Protein AF-A0A9Q4B713-F1 (afdb_monomer_lite)

Secondary structure (DSSP, 8-state):
--TT-EEEE-GGG--SPPPTT--HHHHHHHHHHHTTPPPSS-HHHHHHHHHHHHHS-TTTGGGS-HHHHHHHHHHHHHHHHS--SEEEETTHHHHHTTHHHHHHHHHHHHHH--EEEETTTTEEE-TTTSS-HHHHHHHHHHHTSPPPTTS----STTPPPPSSHHHHHHHHHHHHHHSTTGGGSPEEEESS---SS-GGGS-TTTTT-TT-S-EEEEEEEEETTEEEEEEEEE--SSS--EEEEEEE-HHHH--HHHHHHH-S--EEEEEGGGEEEEEEEETTEEEESS--TT--TTSHHHHHHHHHHHHHHHHHHHHHHGGG--HHHHHHHTT--BTTEEE---HHHHHHHHHHTT-HHHHHHHHHHHHHHHHHTT-HHHHHHHHHHHHHHHHHHHHHHHHT-PPPPP----

Radius of gyration: 29.49 Å; chains: 1; bounding box: 69×48×83 Å

Foldseek 3Di:
DQPFKKKWFDLVLDPDDDDLPDAPVVSVVSCVVFFPPAAPDCLQLQLLVLLQCQCPPPVNVLVADPLLNVVSVVSNVVCVVPPGRMDIGHPVVVSCLDCPSVLSNLVSCQVRQIWIAGNVVRDTGGGDPDPPPVNSVVVVVVSVDQDDLPPDDDDLVPDWQRPAQVSVVNNVVNLLCVQPPNVVWDKDKWLFDADPPCRVPDDPCRHPPPVRRKMKIWTWDAAQQKIKIWIWIDNDLQFFIAIKIKIWCCRLQADPVVCVVLVDTLMDIAGQQQKFQQVADDPNDGDGPADRRQLRSPGSVNVSSVSVRVSVVVVVCCVQCPNNRCLNVLCLLVVHADPRIHGRGDLLNSLLLCLLLLPPVVSVVSLVVVLVVCVVVVVVVVNVVSVVSSVSSVVSSVRSVVVVSGDHHRDDDD

pLDDT: mean 82.7, std 15.33, range [33.16, 98.25]

Structure (mmCIF, N/CA/C/O backbone):
data_AF-A0A9Q4B713-F1
#
_entry.id   AF-A0A9Q4B713-F1
#
loop_
_atom_site.group_PDB
_atom_site.id
_atom_site.type_symbol
_atom_site.label_atom_id
_atom_site.label_alt_id
_atom_site.label_comp_id
_atom_site.label_asym_id
_atom_site.label_entity_id
_atom_site.label_seq_id
_atom_site.pdbx_PDB_ins_code
_atom_site.Cartn_x
_atom_site.Cartn_y
_atom_site.Cartn_z
_atom_site.occupancy
_atom_site.B_iso_or_equiv
_atom_site.auth_seq_id
_atom_site.auth_comp_id
_atom_site.auth_asym_id
_atom_site.auth_atom_id
_atom_site.pdbx_PDB_model_num
ATOM 1 N N . MET A 1 1 ? 18.660 -11.208 -40.779 1.00 40.25 1 MET A N 1
ATOM 2 C CA . MET A 1 1 ? 18.360 -9.906 -40.160 1.00 40.25 1 MET A CA 1
ATOM 3 C C . MET A 1 1 ? 18.367 -10.139 -38.672 1.00 40.25 1 MET A C 1
ATOM 5 O O . MET A 1 1 ? 17.651 -11.033 -38.232 1.00 40.25 1 MET A O 1
ATOM 9 N N . SER A 1 2 ? 19.223 -9.426 -37.952 1.00 43.59 2 SER A N 1
ATOM 10 C CA . SER A 1 2 ? 19.013 -9.202 -36.526 1.00 43.59 2 SER A CA 1
ATOM 11 C C . SER A 1 2 ? 17.820 -8.251 -36.440 1.00 43.59 2 SER A C 1
ATOM 13 O O . SER A 1 2 ? 17.863 -7.193 -37.055 1.00 43.59 2 SER A O 1
ATOM 15 N N . LEU A 1 3 ? 16.701 -8.697 -35.870 1.00 50.09 3 LEU A N 1
ATOM 16 C CA . LEU A 1 3 ? 15.552 -7.826 -35.615 1.00 50.09 3 LEU A CA 1
ATOM 17 C C . LEU A 1 3 ? 15.828 -7.118 -34.285 1.00 50.09 3 LEU A C 1
ATOM 19 O O . LEU A 1 3 ? 16.039 -7.801 -33.284 1.00 50.09 3 LEU A O 1
ATOM 23 N N . GLY A 1 4 ? 15.824 -5.789 -34.270 1.00 62.41 4 GLY A N 1
ATOM 24 C CA . GLY A 1 4 ? 16.045 -4.959 -33.086 1.00 62.41 4 GLY A CA 1
ATOM 25 C C . GLY A 1 4 ? 17.462 -4.399 -32.915 1.00 62.41 4 GLY A C 1
ATOM 26 O O . GLY A 1 4 ? 17.767 -3.893 -31.838 1.00 62.41 4 GLY A O 1
ATOM 27 N N . ALA A 1 5 ? 18.329 -4.462 -33.931 1.00 75.88 5 ALA A N 1
ATOM 28 C CA . ALA A 1 5 ? 19.685 -3.913 -33.840 1.00 75.88 5 ALA A CA 1
ATOM 29 C C . ALA A 1 5 ? 19.718 -2.387 -34.020 1.00 75.88 5 ALA A C 1
ATOM 31 O O . ALA A 1 5 ? 19.071 -1.831 -34.910 1.00 75.88 5 ALA A O 1
ATOM 32 N N . VAL A 1 6 ? 20.526 -1.704 -33.207 1.00 85.94 6 VAL A N 1
ATOM 33 C CA . VAL A 1 6 ? 20.765 -0.263 -33.369 1.00 85.94 6 VAL A CA 1
ATOM 34 C C . VAL A 1 6 ? 21.875 -0.059 -34.392 1.00 85.94 6 VAL A C 1
ATOM 36 O O . VAL A 1 6 ? 22.940 -0.667 -34.292 1.00 85.94 6 VAL A O 1
ATOM 39 N N . TYR A 1 7 ? 21.650 0.820 -35.363 1.00 88.19 7 TYR A N 1
ATOM 40 C CA . TYR A 1 7 ? 22.630 1.125 -36.404 1.00 88.19 7 TYR A CA 1
ATOM 41 C C . TYR A 1 7 ? 23.210 2.516 -36.185 1.00 88.19 7 TYR A C 1
ATOM 43 O O . TYR A 1 7 ? 22.459 3.466 -35.994 1.00 88.19 7 TYR A O 1
ATOM 51 N N . LEU A 1 8 ? 24.534 2.643 -36.243 1.00 90.62 8 LEU A N 1
ATOM 52 C CA . LEU A 1 8 ? 25.281 3.897 -36.112 1.00 90.62 8 LEU A CA 1
ATOM 53 C C . LEU A 1 8 ? 26.132 4.125 -37.362 1.00 90.62 8 LEU A C 1
ATOM 55 O O . LEU A 1 8 ? 26.692 3.173 -37.903 1.00 90.62 8 LEU A O 1
ATOM 59 N N . TRP A 1 9 ? 26.281 5.368 -37.813 1.00 88.50 9 TRP A N 1
ATOM 60 C CA . TRP A 1 9 ? 27.148 5.715 -38.944 1.00 88.50 9 TRP A CA 1
ATOM 61 C C . TRP A 1 9 ? 27.843 7.062 -38.766 1.00 88.50 9 TRP A C 1
ATOM 63 O O . TRP A 1 9 ? 27.313 8.002 -38.170 1.00 88.50 9 TRP A O 1
ATOM 73 N N . GLU A 1 10 ? 29.037 7.173 -39.345 1.00 86.81 10 GLU A N 1
ATOM 74 C CA . GLU A 1 10 ? 29.715 8.458 -39.493 1.00 86.81 10 GLU A CA 1
ATOM 75 C C . GLU A 1 10 ? 28.887 9.379 -40.420 1.00 86.81 10 GLU A C 1
ATOM 77 O O . GLU A 1 10 ? 28.346 8.909 -41.430 1.00 86.81 10 GLU A O 1
ATOM 82 N N . PRO A 1 11 ? 28.794 10.692 -40.137 1.00 76.94 11 PRO A N 1
ATOM 83 C CA . PRO A 1 11 ? 27.981 11.630 -40.922 1.00 76.94 11 PRO A CA 1
ATOM 84 C C . PRO A 1 11 ? 28.293 11.627 -42.425 1.00 76.94 11 PRO A C 1
ATOM 86 O O . PRO A 1 11 ? 27.415 11.843 -43.262 1.00 76.94 11 PRO A O 1
ATOM 89 N N . GLU A 1 12 ? 29.541 11.343 -42.793 1.00 74.38 12 GLU A N 1
ATOM 90 C CA . GLU A 1 12 ? 30.014 11.327 -44.177 1.00 74.38 12 GLU A CA 1
ATOM 91 C C . GLU A 1 12 ? 29.550 10.096 -44.976 1.00 74.38 12 GLU A C 1
ATOM 93 O O . GLU A 1 12 ? 29.734 10.062 -46.198 1.00 74.38 12 GLU A O 1
ATOM 98 N N . VAL A 1 13 ? 28.967 9.084 -44.323 1.00 70.56 13 VAL A N 1
ATOM 99 C CA . VAL A 1 13 ? 28.434 7.875 -44.977 1.00 70.56 13 VAL A CA 1
ATOM 100 C C . VAL A 1 13 ? 27.113 8.171 -45.686 1.00 70.56 13 VAL A C 1
ATOM 102 O O . VAL A 1 13 ? 26.849 7.629 -46.762 1.00 70.56 13 VAL A O 1
ATOM 105 N N . THR A 1 14 ? 26.294 9.068 -45.133 1.00 63.06 14 THR A N 1
ATOM 106 C CA . THR A 1 14 ? 24.918 9.298 -45.589 1.00 63.06 14 THR A CA 1
ATOM 107 C C . THR A 1 14 ? 24.712 10.764 -45.967 1.00 63.06 14 THR A C 1
ATOM 109 O O . THR A 1 14 ? 24.368 11.598 -45.139 1.00 63.06 14 THR A O 1
ATOM 112 N N . GLY A 1 15 ? 24.906 11.099 -47.245 1.00 50.47 15 GLY A N 1
ATOM 113 C CA . GLY A 1 15 ? 24.722 12.469 -47.753 1.00 50.47 15 GLY A CA 1
ATOM 114 C C . GLY A 1 15 ? 23.270 12.881 -48.052 1.00 50.47 15 GLY A C 1
ATOM 115 O O . GLY A 1 15 ? 23.055 13.984 -48.553 1.00 50.47 15 GLY A O 1
ATOM 116 N N . LYS A 1 16 ? 22.276 12.006 -47.831 1.00 52.84 16 LYS A N 1
ATOM 117 C CA . LYS A 1 16 ? 20.842 12.268 -48.066 1.00 52.84 16 LYS A CA 1
ATOM 118 C C . LYS A 1 16 ? 19.971 11.538 -47.042 1.00 52.84 16 LYS A C 1
ATOM 120 O O . LYS A 1 16 ? 20.291 10.410 -46.679 1.00 52.84 16 LYS A O 1
ATOM 125 N N . PHE A 1 17 ? 18.865 12.177 -46.652 1.00 53.56 17 PHE A N 1
ATOM 126 C CA . PHE A 1 17 ? 17.805 11.588 -45.829 1.00 53.56 17 PHE A CA 1
ATOM 127 C C . PHE A 1 17 ? 17.173 10.379 -46.546 1.00 53.56 17 PHE A C 1
ATOM 129 O O . PHE A 1 17 ? 16.730 10.542 -47.689 1.00 53.56 17 PHE A O 1
ATOM 136 N N . PRO A 1 18 ? 17.105 9.195 -45.914 1.00 53.31 18 PRO A N 1
ATOM 137 C CA . PRO A 1 18 ? 16.102 8.200 -46.267 1.00 53.31 18 PRO A CA 1
ATOM 138 C C . PRO A 1 18 ? 14.698 8.756 -45.970 1.00 53.31 18 PRO A C 1
ATOM 140 O O . PRO A 1 18 ? 14.543 9.658 -45.143 1.00 53.31 18 PRO A O 1
ATOM 143 N N . ASP A 1 19 ? 13.678 8.269 -46.676 1.00 51.88 19 ASP A N 1
ATOM 144 C CA . ASP A 1 19 ? 12.290 8.669 -46.422 1.00 51.88 19 ASP A CA 1
ATOM 145 C C . ASP A 1 19 ? 11.918 8.287 -44.976 1.00 51.88 19 ASP A C 1
ATOM 147 O O . ASP A 1 19 ? 12.116 7.149 -44.557 1.00 51.88 19 ASP A O 1
ATOM 151 N N . LEU A 1 20 ? 11.407 9.244 -44.192 1.00 49.06 20 LEU A N 1
ATOM 152 C CA . LEU A 1 20 ? 11.056 9.064 -42.773 1.00 49.06 20 LEU A CA 1
ATOM 153 C C . LEU A 1 20 ? 9.934 8.031 -42.555 1.00 49.06 20 LEU A C 1
ATOM 155 O O . LEU A 1 20 ? 9.664 7.655 -41.417 1.00 49.06 20 LEU A O 1
ATOM 159 N N . ASN A 1 21 ? 9.289 7.566 -43.629 1.00 48.66 21 ASN A N 1
ATOM 160 C CA . ASN A 1 21 ? 8.356 6.440 -43.607 1.00 48.66 21 ASN A CA 1
ATOM 161 C C . ASN A 1 21 ? 9.041 5.062 -43.617 1.00 48.66 21 ASN A C 1
ATOM 163 O O . ASN A 1 21 ? 8.345 4.043 -43.607 1.00 48.66 21 ASN A O 1
ATOM 167 N N . GLU A 1 22 ? 10.373 4.993 -43.675 1.00 52.03 22 GLU A N 1
ATOM 168 C CA . GLU A 1 22 ? 11.070 3.731 -43.888 1.00 52.03 22 GLU A CA 1
ATOM 169 C C . GLU A 1 22 ? 11.645 3.082 -42.618 1.00 52.03 22 GLU A C 1
ATOM 171 O O . GLU A 1 22 ? 12.343 3.673 -41.793 1.00 52.03 22 GLU A O 1
ATOM 176 N N . SER A 1 23 ? 11.302 1.797 -42.523 1.00 65.38 23 SER A N 1
ATOM 177 C CA . SER A 1 23 ? 11.572 0.802 -41.485 1.00 65.38 23 SER A CA 1
ATOM 178 C C . SER A 1 23 ? 13.053 0.495 -41.222 1.00 65.38 23 SER A C 1
ATOM 180 O O . SER A 1 23 ? 13.922 0.802 -42.031 1.00 65.38 23 SER A O 1
ATOM 182 N N . GLU A 1 24 ? 13.304 -0.281 -40.166 1.00 69.19 24 GLU A N 1
ATOM 183 C CA . GLU A 1 24 ? 14.556 -0.984 -39.837 1.00 69.19 24 GLU A CA 1
ATOM 184 C C . GLU A 1 24 ? 15.290 -1.603 -41.033 1.00 69.19 24 GLU A C 1
ATOM 186 O O . GLU A 1 24 ? 16.520 -1.592 -41.100 1.00 69.19 24 GLU A O 1
ATOM 191 N N . ARG A 1 25 ? 14.541 -2.059 -42.038 1.00 72.69 25 ARG A N 1
ATOM 192 C CA . ARG A 1 25 ? 15.088 -2.557 -43.298 1.00 72.69 25 ARG A CA 1
ATOM 193 C C . ARG A 1 25 ? 16.007 -1.549 -43.999 1.00 72.69 25 ARG A C 1
ATOM 195 O O . ARG A 1 25 ? 17.038 -1.957 -44.524 1.00 72.69 25 ARG A O 1
ATOM 202 N N . THR A 1 26 ? 15.674 -0.262 -44.002 1.00 75.44 26 THR A N 1
ATOM 203 C CA . THR A 1 26 ? 16.470 0.777 -44.674 1.00 75.44 26 THR A CA 1
ATOM 204 C C . THR A 1 26 ? 17.773 1.052 -43.925 1.00 75.44 26 THR A C 1
ATOM 206 O O . THR A 1 26 ? 18.820 1.203 -44.554 1.00 75.44 26 THR A O 1
ATOM 209 N N . ALA A 1 27 ? 17.751 1.029 -42.588 1.00 77.75 27 ALA A N 1
ATOM 210 C CA . ALA A 1 27 ? 18.965 1.111 -41.774 1.00 77.75 27 ALA A CA 1
ATOM 211 C C . ALA A 1 27 ? 19.875 -0.111 -41.989 1.00 77.75 27 ALA A C 1
ATOM 213 O O . ALA A 1 27 ? 21.081 0.038 -42.199 1.00 77.75 27 ALA A O 1
ATOM 214 N N . TYR A 1 28 ? 19.292 -1.311 -42.055 1.00 78.81 28 TYR A N 1
ATOM 215 C CA . TYR A 1 28 ? 20.025 -2.535 -42.373 1.00 78.81 28 TYR A CA 1
ATOM 216 C C . TYR A 1 28 ? 20.638 -2.507 -43.783 1.00 78.81 28 TYR A C 1
ATOM 218 O O . TYR A 1 28 ? 21.802 -2.864 -43.963 1.00 78.81 28 TYR A O 1
ATOM 226 N N . GLU A 1 29 ? 19.894 -2.060 -44.798 1.00 80.62 29 GLU A N 1
ATOM 227 C CA . GLU A 1 29 ? 20.399 -1.927 -46.172 1.00 80.62 29 GLU A CA 1
ATOM 228 C C . GLU A 1 29 ? 21.554 -0.912 -46.255 1.00 80.62 29 GLU A C 1
ATOM 230 O O . GLU A 1 29 ? 22.545 -1.148 -46.956 1.00 80.62 29 GLU A O 1
ATOM 235 N N . LEU A 1 30 ? 21.475 0.178 -45.488 1.00 79.06 30 LEU A N 1
ATOM 236 C CA . LEU A 1 30 ? 22.542 1.167 -45.351 1.00 79.06 30 LEU A CA 1
ATOM 237 C C . LEU A 1 30 ? 23.794 0.556 -44.718 1.00 79.06 30 LEU A C 1
ATOM 239 O O . LEU A 1 30 ? 24.889 0.690 -45.275 1.00 79.06 30 LEU A O 1
ATOM 243 N N . TYR A 1 31 ? 23.626 -0.179 -43.618 1.00 84.69 31 TYR A N 1
ATOM 244 C CA . TYR A 1 31 ? 24.703 -0.935 -42.991 1.00 84.69 31 TYR A CA 1
ATOM 245 C C . TYR A 1 31 ? 25.348 -1.921 -43.972 1.00 84.69 31 TYR A C 1
ATOM 247 O O . TYR A 1 31 ? 26.559 -1.864 -44.188 1.00 84.69 31 TYR A O 1
ATOM 255 N N . GLN A 1 32 ? 24.568 -2.753 -44.668 1.00 82.19 32 GLN A N 1
ATOM 256 C CA . GLN A 1 32 ? 25.104 -3.726 -45.629 1.00 82.19 32 GLN A CA 1
ATOM 257 C C . GLN A 1 32 ? 25.885 -3.069 -46.770 1.00 82.19 32 GLN A C 1
ATOM 259 O O . GLN A 1 32 ? 26.927 -3.581 -47.190 1.00 82.19 32 GLN A O 1
ATOM 264 N N . LYS A 1 33 ? 25.408 -1.923 -47.261 1.00 83.50 33 LYS A N 1
ATOM 265 C CA . LYS A 1 33 ? 26.062 -1.173 -48.336 1.00 83.50 33 LYS A CA 1
ATOM 266 C C . LYS A 1 33 ? 27.396 -0.568 -47.899 1.00 83.50 33 LYS A C 1
ATOM 268 O O . LYS A 1 33 ? 28.309 -0.470 -48.719 1.00 83.50 33 LYS A O 1
ATOM 273 N N . HIS A 1 34 ? 27.509 -0.161 -46.636 1.00 83.06 34 HIS A N 1
ATOM 274 C CA . HIS A 1 34 ? 28.620 0.657 -46.155 1.00 83.06 34 HIS A CA 1
ATOM 275 C C . HIS A 1 34 ? 29.534 -0.020 -45.124 1.00 83.06 34 HIS A C 1
ATOM 277 O O . HIS A 1 34 ? 30.577 0.555 -44.824 1.00 83.06 34 HIS A O 1
ATOM 283 N N . ARG A 1 35 ? 29.245 -1.246 -44.666 1.00 81.38 35 ARG A N 1
ATOM 284 C CA . ARG A 1 35 ? 30.036 -1.993 -43.661 1.00 81.38 35 ARG A CA 1
ATOM 285 C C . ARG A 1 35 ? 31.530 -2.155 -43.970 1.00 81.38 35 ARG A C 1
ATOM 287 O O . ARG A 1 35 ? 32.324 -2.281 -43.055 1.00 81.38 35 ARG A O 1
ATOM 294 N N . ASN A 1 36 ? 31.915 -2.123 -45.249 1.00 82.06 36 ASN A N 1
ATOM 295 C CA . ASN A 1 36 ? 33.316 -2.226 -45.686 1.00 82.06 36 ASN A CA 1
ATOM 296 C C . ASN A 1 36 ? 33.949 -0.855 -46.001 1.00 82.06 36 ASN A C 1
ATOM 298 O O . ASN A 1 36 ? 35.027 -0.785 -46.591 1.00 82.06 36 ASN A O 1
ATOM 302 N N . THR A 1 37 ? 33.258 0.244 -45.694 1.00 82.25 37 THR A N 1
ATOM 303 C CA . THR A 1 37 ? 33.760 1.600 -45.934 1.00 82.25 37 THR A CA 1
ATOM 304 C C . THR A 1 37 ? 34.703 1.981 -44.804 1.00 82.25 37 THR A C 1
ATOM 306 O O . THR A 1 37 ? 34.324 1.923 -43.636 1.00 82.25 37 THR A O 1
ATOM 309 N N . SER A 1 38 ? 35.913 2.421 -45.143 1.00 82.69 38 SER A N 1
ATOM 310 C CA . SER A 1 38 ? 36.836 2.960 -44.145 1.00 82.69 38 SER A CA 1
ATOM 311 C C . SER A 1 38 ? 36.276 4.249 -43.525 1.00 82.69 38 SER A C 1
ATOM 313 O O . SER A 1 38 ? 35.761 5.098 -44.268 1.00 82.69 38 SER A O 1
ATOM 315 N N . PRO A 1 39 ? 36.384 4.435 -42.197 1.00 83.75 39 PRO A N 1
ATOM 316 C CA . PRO A 1 39 ? 35.947 5.663 -41.548 1.00 83.75 39 PRO A CA 1
ATOM 317 C C . PRO A 1 39 ? 36.770 6.848 -42.047 1.00 83.75 39 PRO A C 1
ATOM 319 O O . PRO A 1 39 ? 37.994 6.783 -42.161 1.00 83.75 39 PRO A O 1
ATOM 322 N N . LYS A 1 40 ? 36.077 7.942 -42.368 1.00 80.94 40 LYS A N 1
ATOM 323 C CA . LYS A 1 40 ? 36.703 9.231 -42.701 1.00 80.94 40 LYS A CA 1
ATOM 324 C C . LYS A 1 40 ? 36.822 10.137 -41.477 1.00 80.94 40 LYS A C 1
ATOM 326 O O . LYS A 1 40 ? 37.710 10.985 -41.439 1.00 80.94 40 LYS A O 1
ATOM 331 N N . GLY A 1 41 ? 35.924 9.951 -40.512 1.00 79.50 41 GLY A N 1
ATOM 332 C CA . GLY A 1 41 ? 35.891 10.629 -39.226 1.00 79.50 41 GLY A CA 1
ATOM 333 C C . GLY A 1 41 ? 36.307 9.717 -38.074 1.00 79.50 41 GLY A C 1
ATOM 334 O O . GLY A 1 41 ? 36.909 8.660 -38.264 1.00 79.50 41 GLY A O 1
ATOM 335 N N . LYS A 1 42 ? 35.991 10.173 -36.863 1.00 87.81 42 LYS A N 1
ATOM 336 C CA . LYS A 1 42 ? 36.186 9.436 -35.609 1.00 87.81 42 LYS A CA 1
ATOM 337 C C . LYS A 1 42 ? 34.939 9.480 -34.722 1.00 87.81 42 LYS A C 1
ATOM 339 O O . LYS A 1 42 ? 35.061 9.279 -33.521 1.00 87.81 42 LYS A O 1
ATOM 344 N N . LYS A 1 43 ? 33.759 9.796 -35.266 1.00 88.75 43 LYS A N 1
ATOM 345 C CA . LYS A 1 43 ? 32.547 10.055 -34.474 1.00 88.75 43 LYS A CA 1
ATOM 346 C C . LYS A 1 43 ? 31.988 8.804 -33.810 1.00 88.75 43 LYS A C 1
ATOM 348 O O . LYS A 1 43 ? 31.601 8.894 -32.654 1.00 88.75 43 LYS A O 1
ATOM 353 N N . ILE A 1 44 ? 32.006 7.647 -34.470 1.00 91.12 44 ILE A N 1
ATOM 354 C CA . ILE A 1 44 ? 31.617 6.364 -33.857 1.00 91.12 44 ILE A CA 1
ATOM 355 C C . ILE A 1 44 ? 32.574 6.020 -32.711 1.00 91.12 44 ILE A C 1
ATOM 357 O O . ILE A 1 44 ? 32.150 5.565 -31.650 1.00 91.12 44 ILE A O 1
ATOM 361 N N . ARG A 1 45 ? 33.870 6.287 -32.898 1.00 91.31 45 ARG A N 1
ATOM 362 C CA . ARG A 1 45 ? 34.875 6.098 -31.848 1.00 91.31 45 ARG A CA 1
ATOM 363 C C . ARG A 1 45 ? 34.674 7.068 -30.681 1.00 91.31 45 ARG A C 1
ATOM 365 O O . ARG A 1 45 ? 34.657 6.621 -29.541 1.00 91.31 45 ARG A O 1
ATOM 372 N N . ASP A 1 46 ? 34.502 8.358 -30.960 1.00 91.94 46 ASP A N 1
ATOM 373 C CA . ASP A 1 46 ? 34.224 9.383 -29.948 1.00 91.94 46 ASP A CA 1
ATOM 374 C C . ASP A 1 46 ? 32.924 9.045 -29.187 1.00 91.94 46 ASP A C 1
ATOM 376 O O . ASP A 1 46 ? 32.843 9.248 -27.979 1.00 91.94 46 ASP A O 1
ATOM 380 N N . TRP A 1 47 ? 31.922 8.475 -29.870 1.00 93.69 47 TRP A N 1
ATOM 381 C CA . TRP A 1 47 ? 30.665 8.021 -29.267 1.00 93.69 47 TRP A CA 1
ATOM 382 C C . TRP A 1 47 ? 30.899 6.860 -28.297 1.00 93.69 47 TRP A C 1
ATOM 384 O O . TRP A 1 47 ? 30.458 6.925 -27.151 1.00 93.69 47 TRP A O 1
ATOM 394 N N . ALA A 1 48 ? 31.653 5.838 -28.706 1.00 94.31 48 ALA A N 1
ATOM 395 C CA . ALA A 1 48 ? 31.987 4.713 -27.833 1.00 94.31 48 ALA A CA 1
ATOM 396 C C . ALA A 1 48 ? 32.846 5.145 -26.631 1.00 94.31 48 ALA A C 1
ATOM 398 O O . ALA A 1 48 ? 32.682 4.625 -25.528 1.00 94.31 48 ALA A O 1
ATOM 399 N N . GLU A 1 49 ? 33.735 6.122 -26.820 1.00 94.31 49 GLU A N 1
ATOM 400 C CA . GLU A 1 49 ? 34.545 6.699 -25.745 1.00 94.31 49 GLU A CA 1
ATOM 401 C C . GLU A 1 49 ? 33.691 7.501 -24.756 1.00 94.31 49 GLU A C 1
ATOM 403 O O . GLU A 1 49 ? 33.856 7.348 -23.548 1.00 94.31 49 GLU A O 1
ATOM 408 N N . PHE A 1 50 ? 32.724 8.287 -25.239 1.00 92.75 50 PHE A N 1
ATOM 409 C CA . PHE A 1 50 ? 31.764 8.979 -24.376 1.00 92.75 50 PHE A CA 1
ATOM 410 C C . PHE A 1 50 ? 30.929 7.989 -23.560 1.00 92.75 50 PHE A C 1
ATOM 412 O O . PHE A 1 50 ? 30.804 8.152 -22.345 1.00 92.75 50 PHE A O 1
ATOM 419 N N . MET A 1 51 ? 30.396 6.951 -24.217 1.00 92.06 51 MET A N 1
ATOM 420 C CA . MET A 1 51 ? 29.654 5.873 -23.561 1.00 92.06 51 MET A CA 1
ATOM 421 C C . MET A 1 51 ? 30.482 5.262 -22.433 1.00 92.06 51 MET A C 1
ATOM 423 O O . MET A 1 51 ? 30.013 5.212 -21.299 1.00 92.06 51 MET A O 1
ATOM 427 N N . LEU A 1 52 ? 31.723 4.854 -22.725 1.00 93.56 52 LEU A N 1
ATOM 428 C CA . LEU A 1 52 ? 32.622 4.261 -21.738 1.00 93.56 52 LEU A CA 1
ATOM 429 C C . LEU A 1 52 ? 32.885 5.217 -20.571 1.00 93.56 52 LEU A C 1
ATOM 431 O O . LEU A 1 52 ? 32.637 4.847 -19.428 1.00 93.56 52 LEU A O 1
ATOM 435 N N . ASN A 1 53 ? 33.305 6.450 -20.864 1.00 90.25 53 ASN A N 1
ATOM 436 C CA . ASN A 1 53 ? 33.626 7.451 -19.848 1.00 90.25 53 ASN A CA 1
ATOM 437 C C . ASN A 1 53 ? 32.454 7.689 -18.894 1.00 90.25 53 ASN A C 1
ATOM 439 O O . ASN A 1 53 ? 32.669 7.789 -17.693 1.00 90.25 53 ASN A O 1
ATOM 443 N N . LYS A 1 54 ? 31.221 7.739 -19.409 1.00 86.19 54 LYS A N 1
ATOM 444 C CA . LYS A 1 54 ? 30.015 7.921 -18.594 1.00 86.19 54 LYS A CA 1
ATOM 445 C C . LYS A 1 54 ? 29.659 6.703 -17.753 1.00 86.19 54 LYS A C 1
ATOM 447 O O . LYS A 1 54 ? 29.255 6.881 -16.609 1.00 86.19 54 LYS A O 1
ATOM 452 N N . VAL A 1 55 ? 29.792 5.487 -18.285 1.00 82.62 55 VAL A N 1
ATOM 453 C CA . VAL A 1 55 ? 29.442 4.277 -17.517 1.00 82.62 55 VAL A CA 1
ATOM 454 C C . VAL A 1 55 ? 30.501 3.892 -16.482 1.00 82.62 55 VAL A C 1
ATOM 456 O O . VAL A 1 55 ? 30.192 3.169 -15.535 1.00 82.62 55 VAL A O 1
ATOM 459 N N . THR A 1 56 ? 31.742 4.359 -16.653 1.00 82.44 56 THR A N 1
ATOM 460 C CA . THR A 1 56 ? 32.847 4.149 -15.703 1.00 82.44 56 THR A CA 1
ATOM 461 C C . THR A 1 56 ? 33.117 5.343 -14.795 1.00 82.44 56 THR A C 1
ATOM 463 O O . THR A 1 56 ? 34.009 5.257 -13.961 1.00 82.44 56 THR A O 1
ATOM 466 N N . ASP A 1 57 ? 32.406 6.456 -14.966 1.00 79.25 57 ASP A N 1
ATOM 467 C CA . ASP A 1 57 ? 32.504 7.601 -14.062 1.00 79.25 57 ASP A CA 1
ATOM 468 C C . ASP A 1 57 ? 32.024 7.173 -12.670 1.00 79.25 57 ASP A C 1
ATOM 470 O O . ASP A 1 57 ? 30.914 6.654 -12.524 1.00 79.25 57 ASP A O 1
ATOM 474 N N . ASP A 1 58 ? 32.860 7.387 -11.652 1.00 70.56 58 ASP A N 1
ATOM 475 C CA . ASP A 1 58 ? 32.572 7.020 -10.264 1.00 70.56 58 ASP A CA 1
ATOM 476 C C . ASP A 1 58 ? 31.220 7.583 -9.801 1.00 70.56 58 ASP A C 1
ATOM 478 O O . ASP A 1 58 ? 30.490 6.898 -9.083 1.00 70.56 58 ASP A O 1
ATOM 482 N N . ALA A 1 59 ? 30.837 8.774 -10.281 1.00 62.19 59 ALA A N 1
ATOM 483 C CA . ALA A 1 59 ? 29.569 9.425 -9.952 1.00 62.19 59 ALA A CA 1
ATOM 484 C C . ALA A 1 59 ? 28.330 8.712 -10.524 1.00 62.19 59 ALA A C 1
ATOM 486 O O . ALA A 1 59 ? 27.220 8.958 -10.053 1.00 62.19 59 ALA A O 1
ATOM 487 N N . TYR A 1 60 ? 28.498 7.849 -11.530 1.00 59.03 60 TYR A N 1
ATOM 488 C CA . TYR A 1 60 ? 27.410 7.118 -12.188 1.00 59.03 60 TYR A CA 1
ATOM 489 C C . TYR A 1 60 ? 27.617 5.595 -12.185 1.00 59.03 60 TYR A C 1
ATOM 491 O O . TYR A 1 60 ? 26.818 4.851 -12.757 1.00 59.03 60 TYR A O 1
ATOM 499 N N . SER A 1 61 ? 28.680 5.119 -11.535 1.00 55.97 61 SER A N 1
ATOM 500 C CA . SER A 1 61 ? 29.122 3.727 -11.587 1.00 55.97 61 SER A CA 1
ATOM 501 C C . SER A 1 61 ? 28.105 2.733 -11.008 1.00 55.97 61 SER A C 1
ATOM 503 O O . SER A 1 61 ? 28.086 1.580 -11.442 1.00 55.97 61 SER A O 1
ATOM 505 N N . ASP A 1 62 ? 27.224 3.176 -10.108 1.00 60.28 62 ASP A N 1
ATOM 506 C CA . ASP A 1 62 ? 26.177 2.355 -9.483 1.00 60.28 62 ASP A CA 1
ATOM 507 C C . ASP A 1 62 ? 24.949 2.126 -10.386 1.00 60.28 62 ASP A C 1
ATOM 509 O O . ASP A 1 62 ? 24.178 1.191 -10.162 1.00 60.28 62 ASP A O 1
ATOM 513 N N . TYR A 1 63 ? 24.769 2.927 -11.445 1.00 60.78 63 TYR A N 1
ATOM 514 C CA . TYR A 1 63 ? 23.652 2.773 -12.393 1.00 60.78 63 TYR A CA 1
ATOM 515 C C . TYR A 1 63 ? 23.893 1.707 -13.462 1.00 60.78 63 TYR A C 1
ATOM 517 O O . TYR A 1 63 ? 22.958 1.318 -14.167 1.00 60.78 63 TYR A O 1
ATOM 525 N N . PHE A 1 64 ? 25.139 1.259 -13.618 1.00 70.94 64 PHE A N 1
ATOM 526 C CA . PHE A 1 64 ? 25.546 0.361 -14.691 1.00 70.94 64 PHE A CA 1
ATOM 527 C C . PHE A 1 64 ? 26.082 -0.941 -14.118 1.00 70.94 64 PHE A C 1
ATOM 529 O O . PHE A 1 64 ? 26.988 -0.958 -13.284 1.00 70.94 64 PHE A O 1
ATOM 536 N N . THR A 1 65 ? 25.530 -2.050 -14.604 1.00 77.38 65 THR A N 1
ATOM 537 C CA . THR A 1 65 ? 26.006 -3.380 -14.229 1.00 77.38 65 THR A CA 1
ATOM 538 C C . THR A 1 65 ? 27.439 -3.593 -14.711 1.00 77.38 65 THR A C 1
ATOM 540 O O . THR A 1 65 ? 27.890 -2.966 -15.674 1.00 77.38 65 THR A O 1
ATOM 543 N N . GLU A 1 66 ? 28.153 -4.522 -14.078 1.00 81.62 66 GLU A N 1
ATOM 544 C CA . GLU A 1 66 ? 29.486 -4.906 -14.547 1.00 81.62 66 GLU A CA 1
ATOM 545 C C . GLU A 1 66 ? 29.438 -5.458 -15.982 1.00 81.62 66 GLU A C 1
ATOM 547 O O . GLU A 1 66 ? 30.329 -5.184 -16.776 1.00 81.62 66 GLU A O 1
ATOM 552 N N . GLU A 1 67 ? 28.352 -6.140 -16.363 1.00 83.88 67 GLU A N 1
ATOM 553 C CA . GLU A 1 67 ? 28.112 -6.591 -17.740 1.00 83.88 67 GLU A CA 1
ATOM 554 C C . GLU A 1 67 ? 28.060 -5.410 -18.723 1.00 83.88 67 GLU A C 1
ATOM 556 O O . GLU A 1 67 ? 28.750 -5.420 -19.743 1.00 83.88 67 GLU A O 1
ATOM 561 N N . THR A 1 68 ? 27.315 -4.351 -18.388 1.00 83.69 68 THR A N 1
ATOM 562 C CA . THR A 1 68 ? 27.230 -3.126 -19.198 1.00 83.69 68 THR A CA 1
ATOM 563 C C . THR A 1 68 ? 28.587 -2.424 -19.312 1.00 83.69 68 THR A C 1
ATOM 565 O O . THR A 1 68 ? 28.970 -1.989 -20.400 1.00 83.69 68 THR A O 1
ATOM 568 N N . LYS A 1 69 ? 29.347 -2.339 -18.213 1.00 86.75 69 LYS A N 1
ATOM 569 C CA . LYS A 1 69 ? 30.690 -1.735 -18.206 1.00 86.75 69 LYS A CA 1
ATOM 570 C C . LYS A 1 69 ? 31.656 -2.524 -19.087 1.00 86.75 69 LYS A C 1
ATOM 572 O O . LYS A 1 69 ? 32.313 -1.940 -19.948 1.00 86.75 69 LYS A O 1
ATOM 577 N N . GLN A 1 70 ? 31.697 -3.848 -18.932 1.00 89.25 70 GLN A N 1
ATOM 578 C CA . GLN A 1 70 ? 32.543 -4.726 -19.745 1.00 89.25 70 GLN A CA 1
ATOM 579 C C . GLN A 1 70 ? 32.155 -4.698 -21.224 1.00 89.25 70 GLN A C 1
ATOM 581 O O . GLN A 1 70 ? 33.031 -4.751 -22.091 1.00 89.25 70 GLN A O 1
ATOM 586 N N . TRP A 1 71 ? 30.865 -4.555 -21.530 1.00 91.12 71 TRP A N 1
ATOM 587 C CA . TRP A 1 71 ? 30.403 -4.359 -22.898 1.00 91.12 71 TRP A CA 1
ATOM 588 C C . TRP A 1 71 ? 30.935 -3.050 -23.496 1.00 91.12 71 TRP A C 1
ATOM 590 O O . TRP A 1 71 ? 31.523 -3.087 -24.575 1.00 91.12 71 TRP A O 1
ATOM 600 N N . CYS A 1 72 ? 30.832 -1.918 -22.786 1.00 91.00 72 CYS A N 1
ATOM 601 C CA . CYS A 1 72 ? 31.388 -0.638 -23.252 1.00 91.00 72 CYS A CA 1
ATOM 602 C C . CYS A 1 72 ? 32.913 -0.704 -23.445 1.00 91.00 72 CYS A C 1
ATOM 604 O O . CYS A 1 72 ? 33.430 -0.186 -24.437 1.00 91.00 72 CYS A O 1
ATOM 606 N N . VAL A 1 73 ? 33.635 -1.374 -22.538 1.00 92.19 73 VAL A N 1
ATOM 607 C CA . VAL A 1 73 ? 35.086 -1.602 -22.665 1.00 92.19 73 VAL A CA 1
ATOM 608 C C . VAL A 1 73 ? 35.394 -2.422 -23.918 1.00 92.19 73 VAL A C 1
ATOM 610 O O . VAL A 1 73 ? 36.245 -2.033 -24.718 1.00 92.19 73 VAL A O 1
ATOM 613 N N . SER A 1 74 ? 34.682 -3.531 -24.120 1.00 92.50 74 SER A N 1
ATOM 614 C CA . SER A 1 74 ? 34.878 -4.424 -25.268 1.00 92.50 74 SER A CA 1
ATOM 615 C C . SER A 1 74 ? 34.560 -3.726 -26.589 1.00 92.50 74 SER A C 1
ATOM 617 O O . SER A 1 74 ? 35.299 -3.873 -27.563 1.00 92.50 74 SER A O 1
ATOM 619 N N . LEU A 1 75 ? 33.495 -2.924 -26.616 1.00 92.12 75 LEU A N 1
ATOM 620 C CA . LEU A 1 75 ? 33.089 -2.146 -27.780 1.00 92.12 75 LEU A CA 1
ATOM 621 C C . LEU A 1 75 ? 34.149 -1.110 -28.161 1.00 92.12 75 LEU A C 1
ATOM 623 O O . LEU A 1 75 ? 34.535 -1.016 -29.326 1.00 92.12 75 LEU A O 1
ATOM 627 N N . GLN A 1 76 ? 34.661 -0.364 -27.180 1.00 93.44 76 GLN A N 1
ATOM 628 C CA . GLN A 1 76 ? 35.717 0.621 -27.400 1.00 93.44 76 GLN A CA 1
ATOM 629 C C . GLN A 1 76 ? 37.002 -0.042 -27.913 1.00 93.44 76 GLN A C 1
ATOM 631 O O . GLN A 1 76 ? 37.589 0.433 -28.886 1.00 93.44 76 GLN A O 1
ATOM 636 N N . GLN A 1 77 ? 37.400 -1.178 -27.335 1.00 92.38 77 GLN A N 1
ATOM 637 C CA . GLN A 1 77 ? 38.573 -1.930 -27.786 1.00 92.38 77 GLN A CA 1
ATOM 638 C C . GLN A 1 77 ? 38.410 -2.475 -29.210 1.00 92.38 77 GLN A C 1
ATOM 640 O O . GLN A 1 77 ? 39.346 -2.382 -30.005 1.00 92.38 77 GLN A O 1
ATOM 645 N N . ALA A 1 78 ? 37.230 -2.996 -29.557 1.00 89.50 78 ALA A N 1
ATOM 646 C CA . ALA A 1 78 ? 36.938 -3.476 -30.905 1.00 89.50 78 ALA A CA 1
ATOM 647 C C . ALA A 1 78 ? 37.057 -2.347 -31.941 1.00 89.50 78 ALA A C 1
ATOM 649 O O . ALA A 1 78 ? 37.727 -2.516 -32.958 1.00 89.50 78 ALA A O 1
ATOM 650 N N . LEU A 1 79 ? 36.501 -1.170 -31.643 1.00 90.50 79 LEU A N 1
ATOM 651 C CA . LEU A 1 79 ? 36.561 0.004 -32.523 1.00 90.50 79 LEU A CA 1
ATOM 652 C C . LEU A 1 79 ? 37.962 0.631 -32.618 1.00 90.50 79 LEU A C 1
ATOM 654 O O . LEU A 1 79 ? 38.272 1.305 -33.601 1.00 90.50 79 LEU A O 1
ATOM 658 N N . LEU A 1 80 ? 38.819 0.426 -31.613 1.00 87.44 80 LEU A N 1
ATOM 659 C CA . LEU A 1 80 ? 40.237 0.791 -31.682 1.00 87.44 80 LEU A CA 1
ATOM 660 C C . LEU A 1 80 ? 41.035 -0.159 -32.579 1.00 87.44 80 LEU A C 1
ATOM 662 O O . LEU A 1 80 ? 41.939 0.293 -33.283 1.00 87.44 80 LEU A O 1
ATOM 666 N N . ALA A 1 81 ? 40.728 -1.455 -32.523 1.00 88.69 81 ALA A N 1
ATOM 667 C CA . ALA A 1 81 ? 41.421 -2.484 -33.288 1.00 88.69 81 ALA A CA 1
ATOM 668 C C . ALA A 1 81 ? 41.015 -2.482 -34.769 1.00 88.69 81 ALA A C 1
ATOM 670 O O . ALA A 1 81 ? 41.882 -2.629 -35.631 1.00 88.69 81 ALA A O 1
ATOM 671 N N . ASP A 1 82 ? 39.727 -2.287 -35.056 1.00 87.50 82 ASP A N 1
ATOM 672 C CA . ASP A 1 82 ? 39.177 -2.247 -36.411 1.00 87.50 82 ASP A CA 1
ATOM 673 C C . ASP A 1 82 ? 38.189 -1.075 -36.567 1.00 87.50 82 ASP A C 1
ATOM 675 O O . ASP A 1 82 ? 36.989 -1.212 -36.312 1.00 87.50 82 ASP A O 1
ATOM 679 N N . PRO A 1 83 ? 38.684 0.123 -36.930 1.00 87.50 83 PRO A N 1
ATOM 680 C CA . PRO A 1 83 ? 37.840 1.298 -37.102 1.00 87.50 83 PRO A CA 1
ATOM 681 C C . PRO A 1 83 ? 36.832 1.118 -38.243 1.00 87.50 83 PRO A C 1
ATOM 683 O O . PRO A 1 83 ? 37.211 0.858 -39.386 1.00 87.50 83 PRO A O 1
ATOM 686 N N . CYS A 1 84 ? 35.552 1.369 -37.970 1.00 88.00 84 CYS A N 1
ATOM 687 C CA . CYS A 1 84 ? 34.477 1.254 -38.953 1.00 88.00 84 CYS A CA 1
ATOM 688 C C . CYS A 1 84 ? 33.760 2.590 -39.196 1.00 88.00 84 CYS A C 1
ATOM 690 O O . CYS A 1 84 ? 33.687 3.448 -38.319 1.00 88.00 84 CYS A O 1
ATOM 692 N N . ALA A 1 85 ? 33.220 2.772 -40.407 1.00 86.62 85 ALA A N 1
ATOM 693 C CA . ALA A 1 85 ? 32.369 3.921 -40.733 1.00 86.62 85 ALA A CA 1
ATOM 694 C C . ALA A 1 85 ? 30.890 3.699 -40.371 1.00 86.62 85 ALA A C 1
ATOM 696 O O . ALA A 1 85 ? 30.115 4.654 -40.346 1.00 86.62 85 ALA A O 1
ATOM 697 N N . VAL A 1 86 ? 30.494 2.442 -40.144 1.00 89.00 86 VAL A N 1
ATOM 698 C CA . VAL A 1 86 ? 29.138 2.033 -39.766 1.00 89.00 86 VAL A CA 1
ATOM 699 C C . VAL A 1 86 ? 29.235 0.886 -38.770 1.00 89.00 86 VAL A C 1
ATOM 701 O O . VAL A 1 86 ? 30.056 -0.015 -38.946 1.00 89.00 86 VAL A O 1
ATOM 704 N N . LEU A 1 87 ? 28.389 0.914 -37.748 1.00 91.06 87 LEU A N 1
ATOM 705 C CA . LEU A 1 87 ? 28.368 -0.035 -36.645 1.00 91.06 87 LEU A CA 1
ATOM 706 C C . LEU A 1 87 ? 26.945 -0.568 -36.449 1.00 91.06 87 LEU A C 1
ATOM 708 O O . LEU A 1 87 ? 25.984 0.197 -36.437 1.00 91.06 87 LEU A O 1
ATOM 712 N N . GLU A 1 88 ? 26.830 -1.885 -36.306 1.00 88.94 88 GLU A N 1
ATOM 713 C CA . GLU A 1 88 ? 25.607 -2.580 -35.896 1.00 88.94 88 GLU A CA 1
ATOM 714 C C . GLU A 1 88 ? 25.781 -2.998 -34.433 1.00 88.94 88 GLU A C 1
ATOM 716 O O . GLU A 1 88 ? 26.774 -3.639 -34.080 1.00 88.94 88 GLU A O 1
ATOM 721 N N . LEU A 1 89 ? 24.846 -2.592 -33.577 1.00 89.00 89 LEU A N 1
ATOM 722 C CA . LEU A 1 89 ? 24.790 -2.964 -32.168 1.00 89.00 89 LEU A CA 1
ATOM 723 C C . LEU A 1 89 ? 23.676 -3.993 -31.970 1.00 89.00 89 LEU A C 1
ATOM 725 O O . LEU A 1 89 ? 22.522 -3.652 -31.694 1.00 89.00 89 LEU A O 1
ATOM 729 N N . ASP A 1 90 ? 24.042 -5.262 -32.109 1.00 77.50 90 ASP A N 1
ATOM 730 C CA . ASP A 1 90 ? 23.143 -6.378 -31.833 1.00 77.50 90 ASP A CA 1
ATOM 731 C C . ASP A 1 90 ? 22.859 -6.514 -30.332 1.00 77.50 90 ASP A C 1
ATOM 733 O O . ASP A 1 90 ? 23.759 -6.392 -29.498 1.00 77.50 90 ASP A O 1
ATOM 737 N N . ASN A 1 91 ? 21.603 -6.822 -29.993 1.00 70.06 91 ASN A N 1
ATOM 738 C CA . ASN A 1 91 ? 21.127 -7.020 -28.617 1.00 70.06 91 ASN A CA 1
ATOM 739 C C . ASN A 1 91 ? 21.392 -5.822 -27.682 1.00 70.06 91 ASN A C 1
ATOM 741 O O . ASN A 1 91 ? 21.552 -5.996 -26.470 1.00 70.06 91 ASN A O 1
ATOM 745 N N . PHE A 1 92 ? 21.463 -4.598 -28.219 1.00 77.56 92 PHE A N 1
ATOM 746 C CA . PHE A 1 92 ? 21.703 -3.394 -27.417 1.00 77.56 92 PHE A CA 1
ATOM 747 C C . PHE A 1 92 ? 20.647 -3.213 -26.315 1.00 77.56 92 PHE A C 1
ATOM 749 O O . PHE A 1 92 ? 20.963 -2.820 -25.195 1.00 77.56 92 PHE A O 1
ATOM 756 N N . ASP A 1 93 ? 19.405 -3.586 -26.599 1.00 66.25 93 ASP A N 1
ATOM 757 C CA . ASP A 1 93 ? 18.285 -3.612 -25.661 1.00 66.25 93 ASP A CA 1
ATOM 758 C C . ASP A 1 93 ? 18.505 -4.564 -24.466 1.00 66.25 93 ASP A C 1
ATOM 760 O O . ASP A 1 93 ? 18.128 -4.240 -23.335 1.00 66.25 93 ASP A O 1
ATOM 764 N N . HIS A 1 94 ? 19.152 -5.711 -24.698 1.00 67.50 94 HIS A N 1
ATOM 765 C CA . HIS A 1 94 ? 19.500 -6.692 -23.669 1.00 67.50 94 HIS A CA 1
ATOM 766 C C . HIS A 1 94 ? 20.656 -6.216 -22.792 1.00 67.50 94 HIS A C 1
ATOM 768 O O . HIS A 1 94 ? 20.674 -6.536 -21.606 1.00 67.50 94 HIS A O 1
ATOM 774 N N . ILE A 1 95 ? 21.593 -5.449 -23.354 1.00 69.88 95 ILE A N 1
ATOM 775 C CA . ILE A 1 95 ? 22.726 -4.862 -22.624 1.00 69.88 95 ILE A CA 1
ATOM 776 C C . ILE A 1 95 ? 22.307 -3.608 -21.848 1.00 69.88 95 ILE A C 1
ATOM 778 O O . ILE A 1 95 ? 22.808 -3.359 -20.750 1.00 69.88 95 ILE A O 1
ATOM 782 N N . ALA A 1 96 ? 21.369 -2.828 -22.391 1.00 63.62 96 ALA A N 1
ATOM 783 C CA . ALA A 1 96 ? 20.899 -1.595 -21.775 1.00 63.62 96 ALA A CA 1
ATOM 784 C C . ALA A 1 96 ? 20.150 -1.824 -20.456 1.00 63.62 96 ALA A C 1
ATOM 786 O O . ALA A 1 96 ? 20.197 -0.949 -19.595 1.00 63.62 96 ALA A O 1
ATOM 787 N N . GLN A 1 97 ? 19.479 -2.977 -20.296 1.00 52.75 97 GLN A N 1
ATOM 788 C CA . GLN A 1 97 ? 18.764 -3.436 -19.085 1.00 52.75 97 GLN A CA 1
ATOM 789 C C . GLN A 1 97 ? 17.983 -2.342 -18.312 1.00 52.75 97 GLN A C 1
ATOM 791 O O . GLN A 1 97 ? 17.779 -2.454 -17.104 1.00 52.75 97 GLN A O 1
ATOM 796 N N . GLY A 1 98 ? 17.499 -1.293 -18.987 1.00 52.91 98 GLY A N 1
ATOM 797 C CA . GLY A 1 98 ? 16.863 -0.124 -18.369 1.00 52.91 98 GLY A CA 1
ATOM 798 C C . GLY A 1 98 ? 17.166 1.182 -19.113 1.00 52.91 98 GLY A C 1
ATOM 799 O O . GLY A 1 98 ? 17.807 1.188 -20.159 1.00 52.91 98 GLY A O 1
ATOM 800 N N . ASP A 1 99 ? 16.686 2.304 -18.575 1.00 60.97 99 ASP A N 1
ATOM 801 C CA . ASP A 1 99 ? 16.753 3.617 -19.240 1.00 60.97 99 ASP A CA 1
ATOM 802 C C . ASP A 1 99 ? 18.121 4.300 -19.142 1.00 60.97 99 ASP A C 1
ATOM 804 O O . ASP A 1 99 ? 18.416 5.198 -19.928 1.00 60.97 99 ASP A O 1
ATOM 808 N N . ALA A 1 100 ? 18.961 3.900 -18.183 1.00 65.88 100 ALA A N 1
ATOM 809 C CA . ALA A 1 100 ? 20.221 4.583 -17.902 1.00 65.88 100 ALA A CA 1
ATOM 810 C C . ALA A 1 100 ? 21.195 4.504 -19.088 1.00 65.88 100 ALA A C 1
ATOM 812 O O . ALA A 1 100 ? 21.745 5.527 -19.491 1.00 65.88 100 ALA A O 1
ATOM 813 N N . LEU A 1 101 ? 21.365 3.326 -19.706 1.00 77.62 101 LEU A N 1
ATOM 814 C CA . LEU A 1 101 ? 22.266 3.191 -20.857 1.00 77.62 101 LEU A CA 1
ATOM 815 C C . LEU A 1 101 ? 21.697 3.858 -22.114 1.00 77.62 101 LEU A C 1
ATOM 817 O O . LEU A 1 101 ? 22.451 4.458 -22.872 1.00 77.62 101 LEU A O 1
ATOM 821 N N . TYR A 1 102 ? 20.373 3.823 -22.307 1.00 75.12 102 TYR A N 1
ATOM 822 C CA . TYR A 1 102 ? 19.715 4.555 -23.394 1.00 75.12 102 TYR A CA 1
ATOM 823 C C . TYR A 1 102 ? 19.885 6.070 -23.249 1.00 75.12 102 TYR A C 1
ATOM 825 O O . TYR A 1 102 ? 20.106 6.765 -24.237 1.00 75.12 102 TYR A O 1
ATOM 833 N N . ARG A 1 103 ? 19.848 6.601 -22.024 1.00 73.69 103 ARG A N 1
ATOM 834 C CA . ARG A 1 103 ? 20.149 8.012 -21.774 1.00 73.69 103 ARG A CA 1
ATOM 835 C C . ARG A 1 103 ? 21.582 8.357 -22.177 1.00 73.69 103 ARG A C 1
ATOM 837 O O . ARG A 1 103 ? 21.772 9.304 -22.933 1.00 73.69 103 ARG A O 1
ATOM 844 N N . VAL A 1 104 ? 22.566 7.575 -21.728 1.00 80.00 104 VAL A N 1
ATOM 845 C CA . VAL A 1 104 ? 23.975 7.792 -22.105 1.00 80.00 104 VAL A CA 1
ATOM 846 C C . VAL A 1 104 ? 24.166 7.648 -23.617 1.00 80.00 104 VAL A C 1
ATOM 848 O O . VAL A 1 104 ? 24.885 8.447 -24.207 1.00 80.00 104 VAL A O 1
ATOM 851 N N . PHE A 1 105 ? 23.461 6.711 -24.260 1.00 86.56 105 PHE A N 1
ATOM 852 C CA . PHE A 1 105 ? 23.441 6.550 -25.716 1.00 86.56 105 PHE A CA 1
ATOM 853 C C . PHE A 1 105 ? 23.029 7.841 -26.424 1.00 86.56 105 PHE A C 1
ATOM 855 O O . PHE A 1 105 ? 23.754 8.311 -27.301 1.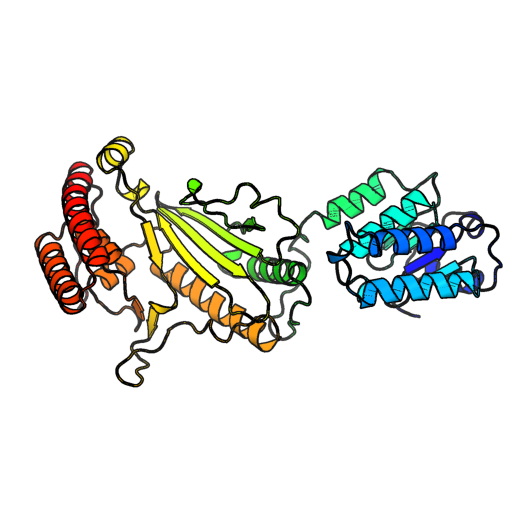00 86.56 105 PHE A O 1
ATOM 862 N N . TYR A 1 106 ? 21.899 8.438 -26.037 1.00 79.25 106 TYR A N 1
ATOM 863 C CA . TYR A 1 106 ? 21.408 9.654 -26.685 1.00 79.25 106 TYR A CA 1
ATOM 864 C C . TYR A 1 106 ? 22.255 10.887 -26.352 1.00 79.25 106 TYR A C 1
ATOM 866 O O . TYR A 1 106 ? 22.465 11.721 -27.231 1.00 79.25 106 TYR A O 1
ATOM 874 N N . GLU A 1 107 ? 22.791 10.986 -25.131 1.00 77.31 107 GLU A N 1
ATOM 875 C CA . GLU A 1 107 ? 23.758 12.030 -24.761 1.00 77.31 107 GLU A CA 1
ATOM 876 C C . GLU A 1 107 ? 25.033 11.920 -25.615 1.00 77.31 107 GLU A C 1
ATOM 878 O O . GLU A 1 107 ? 25.489 12.912 -26.183 1.00 77.31 107 GLU A O 1
ATOM 883 N N . ALA A 1 108 ? 25.563 10.707 -25.790 1.00 86.12 108 ALA A N 1
ATOM 884 C CA . ALA A 1 108 ? 26.724 10.449 -26.634 1.00 86.12 108 ALA A CA 1
ATOM 885 C C . ALA A 1 108 ? 26.441 10.793 -28.101 1.00 86.12 108 ALA A C 1
ATOM 887 O O . ALA A 1 108 ? 27.293 11.362 -28.785 1.00 86.12 108 ALA A O 1
ATOM 888 N N . VAL A 1 109 ? 25.248 10.467 -28.607 1.00 84.25 109 VAL A N 1
ATOM 889 C CA . VAL A 1 109 ? 24.831 10.838 -29.965 1.00 84.25 109 VAL A CA 1
ATOM 890 C C . VAL A 1 109 ? 24.785 12.355 -30.127 1.00 84.25 109 VAL A C 1
ATOM 892 O O . VAL A 1 109 ? 25.308 12.875 -31.112 1.00 84.25 109 VAL A O 1
ATOM 895 N N . GLN A 1 110 ? 24.189 13.063 -29.168 1.00 76.88 110 GLN A N 1
ATOM 896 C CA . GLN A 1 110 ? 24.078 14.519 -29.195 1.00 76.88 110 GLN A CA 1
ATOM 897 C C . GLN A 1 110 ? 25.457 15.191 -29.168 1.00 76.88 110 GLN A C 1
ATOM 899 O O . GLN A 1 110 ? 25.714 16.085 -29.973 1.00 76.88 110 GLN A O 1
ATOM 904 N N . GLU A 1 111 ? 26.351 14.731 -28.291 1.00 79.94 111 GLU A N 1
ATOM 905 C CA . GLU A 1 111 ? 27.692 15.300 -28.126 1.00 79.94 111 GLU A CA 1
ATOM 906 C C . GLU A 1 111 ? 28.577 15.051 -29.355 1.00 79.94 111 GLU A C 1
ATOM 908 O O . GLU A 1 111 ? 29.321 15.919 -29.817 1.00 79.94 111 GLU A O 1
ATOM 913 N N . THR A 1 112 ? 28.505 13.846 -29.919 1.00 84.88 112 THR A N 1
ATOM 914 C CA . THR A 1 112 ? 29.424 13.440 -30.990 1.00 84.88 112 THR A CA 1
ATOM 915 C C . THR A 1 112 ? 28.888 13.756 -32.376 1.00 84.88 112 THR A C 1
ATOM 917 O O . THR A 1 112 ? 29.673 14.012 -33.296 1.00 84.88 112 THR A O 1
ATOM 920 N N . GLY A 1 113 ? 27.567 13.796 -32.536 1.00 79.25 113 GLY A N 1
ATOM 921 C CA . GLY A 1 113 ? 26.899 13.986 -33.815 1.00 79.25 113 GLY A CA 1
ATOM 922 C C . GLY A 1 113 ? 26.968 12.763 -34.729 1.00 79.25 113 GLY A C 1
ATOM 923 O O . GLY A 1 113 ? 26.868 12.931 -35.943 1.00 79.25 113 GLY A O 1
ATOM 924 N N . VAL A 1 114 ? 27.172 11.559 -34.186 1.00 87.31 114 VAL A N 1
ATOM 925 C CA . VAL A 1 114 ? 27.046 10.307 -34.949 1.00 87.31 114 VAL A CA 1
ATOM 926 C C . VAL A 1 114 ? 25.603 10.145 -35.451 1.00 87.31 114 VAL A C 1
ATOM 928 O O . VAL A 1 114 ? 24.651 10.513 -34.762 1.00 87.31 114 VAL A O 1
ATOM 931 N N . GLY A 1 115 ? 25.427 9.643 -36.673 1.00 84.88 115 GLY A N 1
ATOM 932 C CA . GLY A 1 115 ? 24.100 9.295 -37.180 1.00 84.88 115 GLY A CA 1
ATOM 933 C C . GLY A 1 115 ? 23.642 7.954 -36.614 1.00 84.88 115 GLY A C 1
ATOM 934 O O . GLY A 1 115 ? 24.481 7.084 -36.383 1.00 84.88 115 GLY A O 1
ATOM 935 N N . PHE A 1 116 ? 22.340 7.775 -36.380 1.00 86.81 116 PHE A N 1
ATOM 936 C CA . PHE A 1 116 ? 21.820 6.513 -35.849 1.00 86.81 116 PHE A CA 1
ATOM 937 C C . PHE A 1 116 ? 20.383 6.192 -36.269 1.00 86.81 116 PHE A C 1
ATOM 939 O O . PHE A 1 116 ? 19.601 7.084 -36.608 1.00 86.81 116 PHE A O 1
ATOM 946 N N . TYR A 1 117 ? 20.035 4.908 -36.185 1.00 82.88 117 TYR A N 1
ATOM 947 C CA . TYR A 1 117 ? 18.668 4.400 -36.210 1.00 82.88 117 TYR A CA 1
ATOM 948 C C . TYR A 1 117 ? 18.440 3.427 -35.048 1.00 82.88 117 TYR A C 1
ATOM 950 O O . TYR A 1 117 ? 19.188 2.457 -34.907 1.00 82.88 117 TYR A O 1
ATOM 958 N N . GLU A 1 118 ? 17.401 3.678 -34.247 1.00 80.94 118 GLU A N 1
ATOM 959 C CA . GLU A 1 118 ? 16.934 2.784 -33.178 1.00 80.94 118 GLU A CA 1
ATOM 960 C C . GLU A 1 118 ? 15.577 2.162 -33.588 1.00 80.94 118 GLU A C 1
ATOM 962 O O . GLU A 1 118 ? 14.551 2.859 -33.529 1.00 80.94 118 GLU A O 1
ATOM 967 N N . PRO A 1 119 ? 15.533 0.875 -33.999 1.00 69.81 119 PRO A N 1
ATOM 968 C CA . PRO A 1 119 ? 14.293 0.177 -34.353 1.00 69.81 119 PRO A CA 1
ATOM 969 C C . PRO A 1 119 ? 13.214 0.160 -33.265 1.00 69.81 119 PRO A C 1
ATOM 971 O O . PRO A 1 119 ? 12.032 0.261 -33.595 1.00 69.81 119 PRO A O 1
ATOM 974 N N . ARG A 1 120 ? 13.566 0.068 -31.979 1.00 67.69 120 ARG A N 1
ATOM 975 C CA . ARG A 1 120 ? 12.599 -0.041 -30.874 1.00 67.69 120 ARG A CA 1
ATOM 976 C C . ARG A 1 120 ? 11.694 1.180 -30.767 1.00 67.69 120 ARG A C 1
ATOM 978 O O . ARG A 1 120 ? 10.543 1.061 -30.351 1.00 67.69 120 ARG A O 1
ATOM 985 N N . PHE A 1 121 ? 12.211 2.347 -31.141 1.00 63.62 121 PHE A N 1
ATOM 986 C CA . PHE A 1 121 ? 11.480 3.616 -31.094 1.00 63.62 121 PHE A CA 1
ATOM 987 C C . PHE A 1 121 ? 11.227 4.202 -32.479 1.00 63.62 121 PHE A C 1
ATOM 989 O O . PHE A 1 121 ? 10.609 5.258 -32.583 1.00 63.62 121 PHE A O 1
ATOM 996 N N . ALA A 1 122 ? 11.692 3.519 -33.528 1.00 66.44 122 ALA A N 1
ATOM 997 C CA . ALA A 1 122 ? 11.694 4.001 -34.902 1.00 66.44 122 ALA A CA 1
ATOM 998 C C . ALA A 1 122 ? 12.286 5.419 -35.027 1.00 66.44 122 ALA A C 1
ATOM 1000 O O . ALA A 1 122 ? 11.803 6.242 -35.806 1.00 66.44 122 ALA A O 1
ATOM 1001 N N . VAL A 1 123 ? 13.328 5.713 -34.241 1.00 70.38 123 VAL A N 1
ATOM 1002 C CA . VAL A 1 123 ? 13.956 7.039 -34.201 1.00 70.38 123 VAL A CA 1
ATOM 1003 C C . VAL A 1 123 ? 15.191 7.051 -35.084 1.00 70.38 123 VAL A C 1
ATOM 1005 O O . VAL A 1 123 ? 16.044 6.171 -34.994 1.00 70.38 123 VAL A O 1
ATOM 1008 N N . TRP A 1 124 ? 15.295 8.103 -35.890 1.00 74.06 124 TRP A N 1
ATOM 1009 C CA . TRP A 1 124 ? 16.484 8.447 -36.655 1.00 74.06 124 TRP A CA 1
ATOM 1010 C C . TRP A 1 124 ? 17.168 9.676 -36.050 1.00 74.06 124 TRP A C 1
ATOM 1012 O O . TRP A 1 124 ? 16.495 10.633 -35.660 1.00 74.06 124 TRP A O 1
ATOM 1022 N N . GLY A 1 125 ? 18.498 9.685 -36.036 1.00 71.69 125 GLY A N 1
ATOM 1023 C CA . GLY A 1 125 ? 19.302 10.874 -35.760 1.00 71.69 125 GLY A CA 1
ATOM 1024 C C . GLY A 1 125 ? 20.325 11.124 -36.857 1.00 71.69 125 GLY A C 1
ATOM 1025 O O . GLY A 1 125 ? 21.008 10.202 -37.299 1.00 71.69 125 GLY A O 1
ATOM 1026 N N . PHE A 1 126 ? 20.448 12.382 -37.280 1.00 68.12 126 PHE A N 1
ATOM 1027 C CA . PHE A 1 126 ? 21.422 12.823 -38.277 1.00 68.12 126 PHE A CA 1
ATOM 1028 C C . PHE A 1 126 ? 22.246 13.981 -37.702 1.00 68.12 126 PHE A C 1
ATOM 1030 O O . PHE A 1 126 ? 21.686 14.933 -37.162 1.00 68.12 126 PHE A O 1
ATOM 1037 N N . SER A 1 127 ? 23.573 13.869 -37.810 1.00 54.94 127 SER A N 1
ATOM 1038 C CA . SER A 1 127 ? 24.611 14.761 -37.264 1.00 54.94 127 SER A CA 1
ATOM 1039 C C . SER A 1 127 ? 24.209 16.225 -37.051 1.00 54.94 127 SER A C 1
ATOM 1041 O O . SER A 1 127 ? 23.692 16.809 -37.997 1.00 54.94 127 SER A O 1
ATOM 1043 N N . VAL A 1 128 ? 24.539 16.786 -35.872 1.00 45.84 128 VAL A N 1
ATOM 1044 C CA . VAL A 1 128 ? 24.606 18.189 -35.345 1.00 45.84 128 VAL A CA 1
ATOM 1045 C C . VAL A 1 128 ? 23.659 19.278 -35.900 1.00 45.84 128 VAL A C 1
ATOM 1047 O O . VAL A 1 128 ? 23.274 20.179 -35.171 1.00 45.84 128 VAL A O 1
ATOM 1050 N N . LEU A 1 129 ? 23.250 19.237 -37.162 1.00 43.38 129 LEU A N 1
ATOM 1051 C CA . LEU A 1 129 ? 22.319 20.166 -37.792 1.00 43.38 129 LEU A CA 1
ATOM 1052 C C . LEU A 1 129 ? 20.844 19.768 -37.653 1.00 43.38 129 LEU A C 1
ATOM 1054 O O . LEU A 1 129 ? 19.999 20.630 -37.881 1.00 43.38 129 LEU A O 1
ATOM 1058 N N . GLN A 1 130 ? 20.509 18.509 -37.338 1.00 46.16 130 GLN A N 1
ATOM 1059 C CA . GLN A 1 130 ? 19.112 18.040 -37.356 1.00 46.16 130 GLN A CA 1
ATOM 1060 C C . GLN A 1 130 ? 18.797 16.909 -36.365 1.00 46.16 130 GLN A C 1
ATOM 1062 O O . GLN A 1 130 ? 17.948 16.063 -36.638 1.00 46.16 130 GLN A O 1
ATOM 1067 N N . VAL A 1 131 ? 19.414 16.908 -35.185 1.00 42.59 131 VAL A N 1
ATOM 1068 C CA . VAL A 1 131 ? 18.712 16.372 -34.014 1.00 42.59 131 VAL A CA 1
ATOM 1069 C C . VAL A 1 131 ? 17.906 17.558 -33.497 1.00 42.59 131 VAL A C 1
ATOM 1071 O O . VAL A 1 131 ? 18.533 18.507 -33.031 1.00 42.59 131 VAL A O 1
ATOM 1074 N N . PRO A 1 132 ? 16.566 17.610 -33.643 1.00 44.03 132 PRO A N 1
ATOM 1075 C CA . PRO A 1 132 ? 15.812 18.656 -32.970 1.00 44.03 132 PRO A CA 1
ATOM 1076 C C . PRO A 1 132 ? 16.230 18.629 -31.500 1.00 44.03 132 PRO A C 1
ATOM 1078 O O . PRO A 1 132 ? 16.225 17.548 -30.909 1.00 44.03 132 PRO A O 1
ATOM 1081 N N . ASP A 1 133 ? 16.587 19.773 -30.912 1.00 43.44 133 ASP A N 1
ATOM 1082 C CA . ASP A 1 133 ? 16.846 19.857 -29.464 1.00 43.44 133 ASP A CA 1
ATOM 1083 C C . ASP A 1 133 ? 15.680 19.211 -28.682 1.00 43.44 133 ASP A C 1
ATOM 1085 O O . ASP A 1 133 ? 15.861 18.573 -27.646 1.00 43.44 133 ASP A O 1
ATOM 1089 N N . ASP A 1 134 ? 14.486 19.266 -29.280 1.00 43.22 134 ASP A N 1
ATOM 1090 C CA . ASP A 1 134 ? 13.258 18.639 -28.823 1.00 43.22 134 ASP A CA 1
ATOM 1091 C C . ASP A 1 134 ? 13.117 17.137 -29.105 1.00 43.22 134 ASP A C 1
ATOM 1093 O O . ASP A 1 134 ? 12.268 16.535 -28.476 1.00 43.22 134 ASP A O 1
ATOM 1097 N N . ALA A 1 135 ? 13.859 16.482 -30.000 1.00 45.78 135 ALA A N 1
ATOM 1098 C CA . ALA A 1 135 ? 13.676 15.052 -30.296 1.00 45.78 135 ALA A CA 1
ATOM 1099 C C . ALA A 1 135 ? 14.337 14.177 -29.234 1.00 45.78 135 ALA A C 1
ATOM 1101 O O . ALA A 1 135 ? 13.685 13.306 -28.666 1.00 45.78 135 ALA A O 1
ATOM 1102 N N . VAL A 1 136 ? 15.597 14.460 -28.893 1.00 46.03 136 VAL A N 1
ATOM 1103 C CA . VAL A 1 136 ? 16.261 13.814 -27.751 1.00 46.03 136 VAL A CA 1
ATOM 1104 C C . VAL A 1 136 ? 15.555 14.218 -26.461 1.00 46.03 136 VAL A C 1
ATOM 1106 O O . VAL A 1 136 ? 15.240 13.353 -25.649 1.00 46.03 136 VAL A O 1
ATOM 1109 N N . ALA A 1 137 ? 15.177 15.492 -26.306 1.00 46.75 137 ALA A N 1
ATOM 1110 C CA . ALA A 1 137 ? 14.411 15.929 -25.144 1.00 46.75 137 ALA A CA 1
ATOM 1111 C C . ALA A 1 137 ? 12.992 15.337 -25.086 1.00 46.75 137 ALA A C 1
ATOM 1113 O O . ALA A 1 137 ? 12.541 15.058 -23.983 1.00 46.75 137 ALA A O 1
ATOM 1114 N N . GLN A 1 138 ? 12.285 15.112 -26.204 1.00 48.44 138 GLN A N 1
ATOM 1115 C CA . GLN A 1 138 ? 10.963 14.460 -26.245 1.00 48.44 138 GLN A CA 1
ATOM 1116 C C . GLN A 1 138 ? 11.073 12.966 -25.999 1.00 48.44 138 GLN A C 1
ATOM 1118 O O . GLN A 1 138 ? 10.250 12.440 -25.258 1.00 48.44 138 GLN A O 1
ATOM 1123 N N . VAL A 1 139 ? 12.068 12.289 -26.570 1.00 45.12 139 VAL A N 1
ATOM 1124 C CA . VAL A 1 139 ? 12.347 10.877 -26.294 1.00 45.12 139 VAL A CA 1
ATOM 1125 C C . VAL A 1 139 ? 12.650 10.727 -24.801 1.00 45.12 139 VAL A C 1
ATOM 1127 O O . VAL A 1 139 ? 11.940 9.990 -24.123 1.00 45.12 139 VAL A O 1
ATOM 1130 N N . LEU A 1 140 ? 13.551 11.539 -24.235 1.00 46.69 140 LEU A N 1
ATOM 1131 C CA . LEU A 1 140 ? 13.813 11.593 -22.789 1.00 46.69 140 LEU A CA 1
ATOM 1132 C C . LEU A 1 140 ? 12.562 11.982 -21.967 1.00 46.69 140 LEU A C 1
ATOM 1134 O O . LEU A 1 140 ? 12.300 11.361 -20.942 1.00 46.69 140 LEU A O 1
ATOM 1138 N N . LYS A 1 141 ? 11.725 12.934 -22.413 1.00 43.25 141 LYS A N 1
ATOM 1139 C CA . LYS A 1 141 ? 10.439 13.295 -21.759 1.00 43.25 141 LYS A CA 1
ATOM 1140 C C . LYS A 1 141 ? 9.418 12.162 -21.782 1.00 43.25 141 LYS A C 1
ATOM 1142 O O . LYS A 1 141 ? 8.584 12.087 -20.884 1.00 43.25 141 LYS A O 1
ATOM 1147 N N . THR A 1 142 ? 9.438 11.344 -22.829 1.00 38.91 142 THR A N 1
ATOM 1148 C CA . THR A 1 142 ? 8.513 10.226 -23.035 1.00 38.91 142 THR A CA 1
ATOM 1149 C C . THR A 1 142 ? 8.975 9.001 -22.247 1.00 38.91 142 THR A C 1
ATOM 1151 O O . THR A 1 142 ? 8.130 8.330 -21.674 1.00 38.91 142 THR A O 1
ATOM 1154 N N . TYR A 1 143 ? 10.290 8.792 -22.083 1.00 41.72 143 TYR A N 1
ATOM 1155 C CA . TYR A 1 143 ? 10.867 7.832 -21.122 1.00 41.72 143 TYR A CA 1
ATOM 1156 C C . TYR A 1 143 ? 10.632 8.209 -19.659 1.00 41.72 143 TYR A C 1
ATOM 1158 O O . TYR A 1 143 ? 10.515 7.343 -18.795 1.00 41.72 143 TYR A O 1
ATOM 1166 N N . LEU A 1 144 ? 10.533 9.508 -19.380 1.00 39.62 144 LEU A N 1
ATOM 1167 C CA . LEU A 1 144 ? 10.146 10.034 -18.071 1.00 39.62 144 LEU A CA 1
ATOM 1168 C C . LEU A 1 144 ? 8.626 10.041 -17.847 1.00 39.62 144 LEU A C 1
ATOM 1170 O O . LEU A 1 144 ? 8.182 10.346 -16.739 1.00 39.62 144 LEU A O 1
ATOM 1174 N N . LYS A 1 145 ? 7.815 9.721 -18.864 1.00 34.09 145 LYS A N 1
ATOM 1175 C CA . LYS A 1 145 ? 6.380 9.494 -18.684 1.00 34.09 145 LYS A CA 1
ATOM 1176 C C . LYS A 1 145 ? 6.134 8.003 -18.454 1.00 34.09 145 LYS A C 1
ATOM 1178 O O . LYS A 1 145 ? 6.637 7.189 -19.224 1.00 34.09 145 LYS A O 1
ATOM 1183 N N . PRO A 1 146 ? 5.331 7.628 -17.444 1.00 33.16 146 PRO A N 1
ATOM 1184 C CA . PRO A 1 146 ? 4.872 6.252 -17.323 1.00 33.16 146 PRO A CA 1
ATOM 1185 C C . PRO A 1 146 ? 4.190 5.837 -18.633 1.00 33.16 146 PRO A C 1
ATOM 1187 O O . PRO A 1 146 ? 3.420 6.615 -19.208 1.00 33.16 146 PRO A O 1
ATOM 1190 N N . LEU A 1 147 ? 4.519 4.634 -19.115 1.00 34.59 147 LEU A N 1
ATOM 1191 C CA . LEU A 1 147 ? 3.903 4.022 -20.291 1.00 34.59 147 LEU A CA 1
ATOM 1192 C C . LEU A 1 147 ? 2.383 4.143 -20.158 1.00 34.59 147 LEU A C 1
ATOM 1194 O O . LEU A 1 147 ? 1.800 3.672 -19.181 1.00 34.59 147 LEU A O 1
ATOM 1198 N N . SER A 1 148 ? 1.740 4.810 -21.117 1.00 34.47 148 SER A N 1
ATOM 1199 C CA . SER A 1 148 ? 0.285 4.910 -21.133 1.00 34.47 148 SER A CA 1
ATOM 1200 C C . SER A 1 148 ? -0.297 3.501 -21.214 1.00 34.47 148 SER A C 1
ATOM 1202 O O . SER A 1 148 ? 0.002 2.750 -22.143 1.00 34.47 148 SER A O 1
ATOM 1204 N N . SER A 1 149 ? -1.136 3.167 -20.238 1.00 39.94 149 SER A N 1
ATOM 1205 C CA . SER A 1 149 ? -1.759 1.865 -19.971 1.00 39.94 149 SER A CA 1
ATOM 1206 C C . SER A 1 149 ? -2.584 1.269 -21.125 1.00 39.94 149 SER A C 1
ATOM 1208 O O . SER A 1 149 ? -3.054 0.140 -21.024 1.00 39.94 149 SER A O 1
ATOM 1210 N N . GLU A 1 150 ? -2.749 1.982 -22.239 1.00 37.34 150 GLU A N 1
ATOM 1211 C CA . GLU A 1 150 ? -3.682 1.641 -23.317 1.00 37.34 150 GLU A CA 1
ATOM 1212 C C . GLU A 1 150 ? -3.150 0.619 -24.344 1.00 37.34 150 GLU A C 1
ATOM 1214 O O . GLU A 1 150 ? -3.904 0.216 -25.226 1.00 37.34 150 GLU A O 1
ATOM 1219 N N . GLN A 1 151 ? -1.895 0.153 -24.249 1.00 39.41 151 GLN A N 1
ATOM 1220 C CA . GLN A 1 151 ? -1.317 -0.772 -25.250 1.00 39.41 151 GLN A CA 1
ATOM 1221 C C . GLN A 1 151 ? -0.641 -2.043 -24.708 1.00 39.41 151 GLN A C 1
ATOM 1223 O O . GLN A 1 151 ? -0.207 -2.876 -25.501 1.00 39.41 151 GLN A O 1
ATOM 1228 N N . GLN A 1 152 ? -0.562 -2.251 -23.393 1.00 46.44 152 GLN A N 1
ATOM 1229 C CA . GLN A 1 152 ? 0.114 -3.427 -22.824 1.00 46.44 152 GLN A CA 1
ATOM 1230 C C . GLN A 1 152 ? -0.886 -4.414 -22.233 1.00 46.44 152 GLN A C 1
ATOM 1232 O O . GLN A 1 152 ? -1.471 -4.109 -21.207 1.00 46.44 152 GLN A O 1
ATOM 1237 N N . SER A 1 153 ? -1.068 -5.599 -22.817 1.00 57.28 153 SER A N 1
ATOM 1238 C CA . SER A 1 153 ? -1.867 -6.660 -22.189 1.00 57.28 153 SER A CA 1
ATOM 1239 C C . SER A 1 153 ? -1.145 -7.225 -20.961 1.00 57.28 153 SER A C 1
ATOM 1241 O O . SER A 1 153 ? -0.011 -7.686 -21.084 1.00 57.28 153 SER A O 1
ATOM 1243 N N . PHE A 1 154 ? -1.795 -7.234 -19.794 1.00 69.75 154 PHE A N 1
ATOM 1244 C CA . PHE A 1 154 ? -1.271 -7.931 -18.618 1.00 69.75 154 PHE A CA 1
ATOM 1245 C C . PHE A 1 154 ? -1.643 -9.420 -18.664 1.00 69.75 154 PHE A C 1
ATOM 1247 O O . PHE A 1 154 ? -2.824 -9.767 -18.614 1.00 69.75 154 PHE A O 1
ATOM 1254 N N . ASP A 1 155 ? -0.635 -10.290 -18.718 1.00 76.25 155 ASP A N 1
ATOM 1255 C CA . ASP A 1 155 ? -0.790 -11.744 -18.655 1.00 76.25 155 ASP A CA 1
ATOM 1256 C C . ASP A 1 155 ? -0.008 -12.305 -17.460 1.00 76.25 155 ASP A C 1
ATOM 1258 O O . ASP A 1 155 ? 1.224 -12.362 -17.462 1.00 76.25 155 ASP A O 1
ATOM 1262 N N . LEU A 1 156 ? -0.738 -12.722 -16.421 1.00 77.38 156 LEU A N 1
ATOM 1263 C CA . LEU A 1 156 ? -0.140 -13.286 -15.213 1.00 77.38 156 LEU A CA 1
ATOM 1264 C C . LEU A 1 156 ? 0.563 -14.622 -15.488 1.00 77.38 156 LEU A C 1
ATOM 1266 O O . LEU A 1 156 ? 1.505 -14.966 -14.774 1.00 77.38 156 LEU A O 1
ATOM 1270 N N . ASP A 1 157 ? 0.125 -15.387 -16.489 1.00 75.81 157 ASP A N 1
ATOM 1271 C CA . ASP A 1 157 ? 0.638 -16.732 -16.748 1.00 75.81 157 ASP A CA 1
ATOM 1272 C C . ASP A 1 157 ? 2.002 -16.711 -17.442 1.00 75.81 157 ASP A C 1
ATOM 1274 O O . ASP A 1 157 ? 2.817 -17.607 -17.200 1.00 75.81 157 ASP A O 1
ATOM 1278 N N . ASN A 1 158 ? 2.305 -15.647 -18.181 1.00 77.00 158 ASN A N 1
ATOM 1279 C CA . ASN A 1 158 ? 3.574 -15.461 -18.889 1.00 77.00 158 ASN A CA 1
ATOM 1280 C C . ASN A 1 158 ? 4.472 -14.377 -18.265 1.00 77.00 158 ASN A C 1
ATOM 1282 O O . ASN A 1 158 ? 5.387 -13.875 -18.911 1.00 77.00 158 ASN A O 1
ATOM 1286 N N . ILE A 1 159 ? 4.230 -14.016 -17.001 1.00 79.56 159 ILE A N 1
ATOM 1287 C CA . ILE A 1 159 ? 4.999 -12.980 -16.304 1.00 79.56 159 ILE A CA 1
ATOM 1288 C C . ILE A 1 159 ? 6.452 -13.416 -16.042 1.00 79.56 159 ILE A C 1
ATOM 1290 O O . ILE A 1 159 ? 6.716 -14.527 -15.570 1.00 79.56 159 ILE A O 1
ATOM 1294 N N . GLU A 1 160 ? 7.405 -12.522 -16.294 1.00 76.88 160 GLU A N 1
ATOM 1295 C CA . GLU A 1 160 ? 8.810 -12.704 -15.916 1.00 76.88 160 GLU A CA 1
ATOM 1296 C C . GLU A 1 160 ? 9.110 -12.029 -14.572 1.00 76.88 160 GLU A C 1
ATOM 1298 O O . GLU A 1 160 ? 8.482 -11.035 -14.200 1.00 76.88 160 GLU A O 1
ATOM 1303 N N . ALA A 1 161 ? 10.084 -12.564 -13.830 1.00 76.38 161 ALA A N 1
ATOM 1304 C CA . ALA A 1 161 ? 10.601 -11.880 -12.650 1.00 76.38 161 ALA A CA 1
ATOM 1305 C C . ALA A 1 161 ? 11.289 -10.566 -13.068 1.00 76.38 161 ALA A C 1
ATOM 1307 O O . ALA A 1 161 ? 12.093 -10.573 -14.008 1.00 76.38 161 ALA A O 1
ATOM 1308 N N . PRO A 1 162 ? 11.015 -9.438 -12.394 1.00 73.56 162 PRO A N 1
ATOM 1309 C CA . PRO A 1 162 ? 11.652 -8.179 -12.739 1.00 73.56 162 PRO A CA 1
ATOM 1310 C C . PRO A 1 162 ? 13.150 -8.234 -12.438 1.00 73.56 162 PRO A C 1
ATOM 1312 O O . PRO A 1 162 ? 13.574 -8.680 -11.376 1.00 73.56 162 PRO A O 1
ATOM 1315 N N . ARG A 1 163 ? 13.958 -7.740 -13.380 1.00 72.25 163 ARG A N 1
ATOM 1316 C CA . ARG A 1 163 ? 15.428 -7.748 -13.273 1.00 72.25 163 ARG A CA 1
ATOM 1317 C C . ARG A 1 163 ? 15.982 -6.595 -12.434 1.00 72.25 163 ARG A C 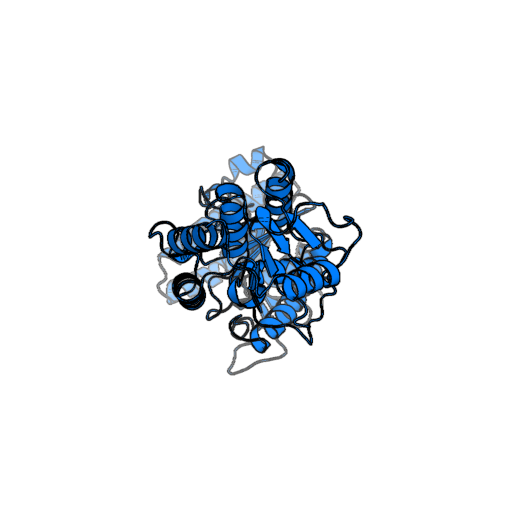1
ATOM 1319 O O . ARG A 1 163 ? 17.094 -6.683 -11.934 1.00 72.25 163 ARG A O 1
ATOM 1326 N N . ASN A 1 164 ? 15.211 -5.520 -12.266 1.00 71.25 164 ASN A N 1
ATOM 1327 C CA . ASN A 1 164 ? 15.569 -4.362 -11.448 1.00 71.25 164 ASN A CA 1
ATOM 1328 C C . ASN A 1 164 ? 14.321 -3.648 -10.913 1.00 71.25 164 ASN A C 1
ATOM 1330 O O . ASN A 1 164 ? 13.200 -3.895 -11.370 1.00 71.25 164 ASN A O 1
ATOM 1334 N N . ILE A 1 165 ? 14.517 -2.778 -9.919 1.00 73.88 165 ILE A N 1
ATOM 1335 C CA . ILE A 1 165 ? 13.427 -2.153 -9.161 1.00 73.88 165 ILE A CA 1
ATOM 1336 C C . ILE A 1 165 ? 12.487 -1.316 -10.044 1.00 73.88 165 ILE A C 1
ATOM 1338 O O . ILE A 1 165 ? 11.282 -1.281 -9.808 1.00 73.88 165 ILE A O 1
ATOM 1342 N N . LYS A 1 166 ? 13.011 -0.724 -11.123 1.00 71.69 166 LYS A N 1
ATOM 1343 C CA . LYS A 1 166 ? 12.204 0.006 -12.100 1.00 71.69 166 LYS A CA 1
ATOM 1344 C C . LYS A 1 166 ? 11.268 -0.926 -12.873 1.00 71.69 166 LYS A C 1
ATOM 1346 O O . LYS A 1 166 ? 10.088 -0.630 -13.013 1.00 71.69 166 LYS A O 1
ATOM 1351 N N . LYS A 1 167 ? 11.753 -2.087 -13.326 1.00 73.81 167 LYS A N 1
ATOM 1352 C CA . LYS A 1 167 ? 10.892 -3.105 -13.954 1.00 73.81 167 LYS A CA 1
ATOM 1353 C C . LYS A 1 167 ? 9.855 -3.664 -12.993 1.00 73.81 167 LYS A C 1
ATOM 1355 O O . LYS A 1 167 ? 8.752 -3.982 -13.421 1.00 73.81 167 LYS A O 1
ATOM 1360 N N . ALA A 1 168 ? 10.176 -3.742 -11.705 1.00 81.44 168 ALA A N 1
ATOM 1361 C CA . ALA A 1 168 ? 9.196 -4.111 -10.695 1.00 81.44 168 ALA A CA 1
ATOM 1362 C C . ALA A 1 168 ? 8.093 -3.046 -10.537 1.00 81.44 168 ALA A C 1
ATOM 1364 O O . ALA A 1 168 ? 6.913 -3.387 -10.465 1.00 81.44 168 ALA A O 1
ATOM 1365 N N . GLU A 1 169 ? 8.468 -1.766 -10.541 1.00 82.31 169 GLU A N 1
ATOM 1366 C CA . GLU A 1 169 ? 7.539 -0.634 -10.542 1.00 82.31 169 GLU A CA 1
ATOM 1367 C C . GLU A 1 169 ? 6.624 -0.629 -11.772 1.00 82.31 169 GLU A C 1
ATOM 1369 O O . GLU A 1 169 ? 5.404 -0.600 -11.608 1.00 82.31 169 GLU A O 1
ATOM 1374 N N . GLU A 1 170 ? 7.186 -0.740 -12.979 1.00 79.31 170 GLU A N 1
ATOM 1375 C CA . GLU A 1 170 ? 6.420 -0.829 -14.231 1.00 79.31 170 GLU A CA 1
ATOM 1376 C C . GLU A 1 170 ? 5.434 -2.008 -14.202 1.00 79.31 170 GLU A C 1
ATOM 1378 O O . GLU A 1 170 ? 4.269 -1.861 -14.569 1.00 79.31 170 GLU A O 1
ATOM 1383 N N . LEU A 1 171 ? 5.878 -3.172 -13.714 1.00 84.12 171 LEU A N 1
ATOM 1384 C CA . LEU A 1 171 ? 5.046 -4.370 -13.616 1.00 84.12 171 LEU A CA 1
ATOM 1385 C C . LEU A 1 171 ? 3.865 -4.181 -12.660 1.00 84.12 171 LEU A C 1
ATOM 1387 O O . LEU A 1 171 ? 2.741 -4.587 -12.967 1.00 84.12 171 LEU A O 1
ATOM 1391 N N . PHE A 1 172 ? 4.109 -3.563 -11.502 1.00 92.06 172 PHE A N 1
ATOM 1392 C CA . PHE A 1 172 ? 3.059 -3.281 -10.530 1.00 92.06 172 PHE A CA 1
ATOM 1393 C C . PHE A 1 172 ? 2.068 -2.239 -11.062 1.00 92.06 172 PHE A C 1
ATOM 1395 O O . PHE A 1 172 ? 0.859 -2.453 -10.969 1.00 92.06 172 PHE A O 1
ATOM 1402 N N . GLN A 1 173 ? 2.559 -1.152 -11.669 1.00 86.62 173 GLN A N 1
ATOM 1403 C CA . GLN A 1 173 ? 1.726 -0.129 -12.313 1.00 86.62 173 GLN A CA 1
ATOM 1404 C C . GLN A 1 173 ? 0.843 -0.741 -13.408 1.00 86.62 173 GLN A C 1
ATOM 1406 O O . GLN A 1 173 ? -0.369 -0.495 -13.433 1.00 86.62 173 GLN A O 1
ATOM 1411 N N . LEU A 1 174 ? 1.418 -1.600 -14.256 1.00 83.88 174 LEU A N 1
ATOM 1412 C CA . LEU A 1 174 ? 0.682 -2.311 -15.294 1.00 83.88 174 LEU A CA 1
ATOM 1413 C C . LEU A 1 174 ? -0.421 -3.180 -14.685 1.00 83.88 174 LEU A C 1
ATOM 1415 O O . LEU A 1 174 ? -1.585 -3.021 -15.048 1.00 83.88 174 LEU A O 1
ATOM 1419 N N . TRP A 1 175 ? -0.098 -4.038 -13.715 1.00 91.12 175 TRP A N 1
ATOM 1420 C CA . TRP A 1 175 ? -1.099 -4.872 -13.043 1.00 91.12 175 TRP A CA 1
ATOM 1421 C C . TRP A 1 175 ? -2.242 -4.040 -12.441 1.00 91.12 175 TRP A C 1
ATOM 1423 O O . TRP A 1 175 ? -3.416 -4.371 -12.626 1.00 91.12 175 TRP A O 1
ATOM 1433 N N . CYS A 1 176 ? -1.924 -2.919 -11.787 1.00 91.62 176 CYS A N 1
ATOM 1434 C CA . CYS A 1 176 ? -2.922 -2.030 -11.190 1.00 91.62 176 CYS A CA 1
ATOM 1435 C C . CYS A 1 176 ? -3.878 -1.438 -12.231 1.00 91.62 176 CYS A C 1
ATOM 1437 O O . CYS A 1 176 ? -5.079 -1.363 -11.969 1.00 91.62 176 CYS A O 1
ATOM 1439 N N . SER A 1 177 ? -3.376 -1.081 -13.419 1.00 86.19 177 SER A N 1
ATOM 1440 C CA . SER A 1 177 ? -4.201 -0.543 -14.512 1.00 86.19 177 SER A CA 1
ATOM 1441 C C . SER A 1 177 ? -5.227 -1.550 -15.059 1.00 86.19 177 SER A C 1
ATOM 1443 O O . SER A 1 177 ? -6.301 -1.152 -15.514 1.00 86.19 177 SER A O 1
ATOM 1445 N N . TYR A 1 178 ? -4.948 -2.854 -14.938 1.00 86.12 178 TYR A N 1
ATOM 1446 C CA . TYR A 1 178 ? -5.851 -3.943 -15.331 1.00 86.12 178 TYR A CA 1
ATOM 1447 C C . TYR A 1 178 ? -6.701 -4.487 -14.176 1.00 86.12 178 TYR A C 1
ATOM 1449 O O . TYR A 1 178 ? -7.710 -5.161 -14.407 1.00 86.12 178 TYR A O 1
ATOM 1457 N N . HIS A 1 179 ? -6.334 -4.199 -12.926 1.00 91.88 179 HIS A N 1
ATOM 1458 C CA . HIS A 1 179 ? -7.015 -4.747 -11.761 1.00 91.88 179 HIS A CA 1
ATOM 1459 C C . HIS A 1 179 ? -8.460 -4.209 -11.646 1.00 91.88 179 HIS A C 1
ATOM 1461 O O . HIS A 1 179 ? -8.662 -2.991 -11.663 1.00 91.88 179 HIS A O 1
ATOM 1467 N N . PRO A 1 180 ? -9.491 -5.063 -11.456 1.00 90.31 180 PRO A N 1
ATOM 1468 C CA . PRO A 1 180 ? -10.897 -4.642 -11.500 1.00 90.31 180 PRO A CA 1
ATOM 1469 C C . PRO A 1 180 ? -11.279 -3.532 -10.513 1.00 90.31 180 PRO A C 1
ATOM 1471 O O . PRO A 1 180 ? -12.170 -2.735 -10.810 1.00 90.31 180 PRO A O 1
ATOM 1474 N N . ILE A 1 181 ? -10.617 -3.491 -9.352 1.00 92.81 181 ILE A N 1
ATOM 1475 C CA . ILE A 1 181 ? -10.873 -2.507 -8.293 1.00 92.81 181 ILE A CA 1
ATOM 1476 C C . ILE A 1 181 ? -9.883 -1.341 -8.392 1.00 92.81 181 ILE A C 1
ATOM 1478 O O . ILE A 1 181 ? -10.308 -0.192 -8.462 1.00 92.81 181 ILE A O 1
ATOM 1482 N N . LEU A 1 182 ? -8.578 -1.638 -8.426 1.00 92.44 182 LEU A N 1
ATOM 1483 C CA . LEU A 1 182 ? -7.506 -0.648 -8.229 1.00 92.44 182 LEU A CA 1
ATOM 1484 C C . LEU A 1 182 ? -7.322 0.286 -9.419 1.00 92.44 182 LEU A C 1
ATOM 1486 O O . LEU A 1 182 ? -6.883 1.407 -9.211 1.00 92.44 182 LEU A O 1
ATOM 1490 N N . LYS A 1 183 ? -7.748 -0.104 -10.626 1.00 88.88 183 LYS A N 1
ATOM 1491 C CA . LYS A 1 183 ? -7.748 0.790 -11.794 1.00 88.88 183 LYS A CA 1
ATOM 1492 C C . LYS A 1 183 ? -8.531 2.092 -11.579 1.00 88.88 183 LYS A C 1
ATOM 1494 O O . LYS A 1 183 ? -8.330 3.057 -12.302 1.00 88.88 183 LYS A O 1
ATOM 1499 N N . ASN A 1 184 ? -9.449 2.106 -10.607 1.00 88.38 184 ASN A N 1
ATOM 1500 C CA . ASN A 1 184 ? -10.260 3.273 -10.254 1.00 88.38 184 ASN A CA 1
ATOM 1501 C C . ASN A 1 184 ? -9.648 4.108 -9.110 1.00 88.38 184 ASN A C 1
ATOM 1503 O O . ASN A 1 184 ? -10.330 4.972 -8.557 1.00 88.38 184 ASN A O 1
ATOM 1507 N N . TYR A 1 185 ? -8.413 3.813 -8.701 1.00 88.69 185 TYR A N 1
ATOM 1508 C CA . TYR A 1 185 ? -7.698 4.480 -7.617 1.00 88.69 185 TYR A CA 1
ATOM 1509 C C . TYR A 1 185 ? -6.360 4.992 -8.145 1.00 88.69 185 TYR A C 1
ATOM 1511 O O . TYR A 1 185 ? -5.687 4.306 -8.913 1.00 88.69 185 TYR A O 1
ATOM 1519 N N . GLU A 1 186 ? -5.966 6.194 -7.727 1.00 90.56 186 GLU A N 1
ATOM 1520 C CA . GLU A 1 186 ? -4.655 6.733 -8.079 1.00 90.56 186 GLU A CA 1
ATOM 1521 C C . GLU A 1 186 ? -3.562 5.947 -7.346 1.00 90.56 186 GLU A C 1
ATOM 1523 O O . GLU A 1 186 ? -3.593 5.800 -6.120 1.00 90.56 186 GLU A O 1
ATOM 1528 N N . LEU A 1 187 ? -2.612 5.418 -8.117 1.00 92.25 187 LEU A N 1
ATOM 1529 C CA . LEU A 1 187 ? -1.393 4.819 -7.598 1.00 92.25 187 LEU A CA 1
ATOM 1530 C C . LEU A 1 187 ? -0.317 5.900 -7.513 1.00 92.25 187 LEU A C 1
ATOM 1532 O O . LEU A 1 187 ? 0.107 6.441 -8.533 1.00 92.25 187 LEU A O 1
ATOM 1536 N N . HIS A 1 188 ? 0.163 6.166 -6.305 1.00 89.19 188 HIS A N 1
ATOM 1537 C CA . HIS A 1 188 ? 1.326 7.009 -6.076 1.00 89.19 188 HIS A CA 1
ATOM 1538 C C . HIS A 1 188 ? 2.567 6.142 -5.869 1.00 89.19 188 HIS A C 1
ATOM 1540 O O . HIS A 1 188 ? 2.543 5.194 -5.081 1.00 89.19 188 HIS A O 1
ATOM 1546 N N . THR A 1 189 ? 3.659 6.497 -6.542 1.00 86.75 189 THR A N 1
ATOM 1547 C CA . THR A 1 189 ? 4.961 5.848 -6.372 1.00 86.75 189 THR A CA 1
ATOM 1548 C C . THR A 1 189 ? 5.952 6.819 -5.740 1.00 86.75 189 THR A C 1
ATOM 1550 O O . THR A 1 189 ? 6.047 7.980 -6.144 1.00 86.75 189 THR A O 1
ATOM 1553 N N . PHE A 1 190 ? 6.685 6.334 -4.742 1.00 85.12 190 PHE A N 1
ATOM 1554 C CA . PHE A 1 190 ? 7.706 7.070 -4.010 1.00 85.12 190 PHE A CA 1
ATOM 1555 C C . PHE A 1 190 ? 8.980 6.233 -3.877 1.00 85.12 190 PHE A C 1
ATOM 1557 O O . PHE A 1 190 ? 8.965 5.001 -3.949 1.00 85.12 190 PHE A O 1
ATOM 1564 N N . TYR A 1 191 ? 10.086 6.929 -3.660 1.00 80.56 191 TYR A N 1
ATOM 1565 C CA . TYR A 1 191 ? 11.415 6.357 -3.501 1.00 80.56 191 TYR A CA 1
ATOM 1566 C C . TYR A 1 191 ? 11.809 6.168 -2.033 1.00 80.56 191 TYR A C 1
ATOM 1568 O O . TYR A 1 191 ? 12.544 5.238 -1.722 1.00 80.56 191 TYR A O 1
ATOM 1576 N N . ASN A 1 192 ? 11.271 7.000 -1.137 1.00 82.06 192 ASN A N 1
ATOM 1577 C CA . ASN A 1 192 ? 11.364 6.839 0.316 1.00 82.06 192 ASN A CA 1
ATOM 1578 C C . ASN A 1 192 ? 9.973 6.907 0.963 1.00 82.06 192 ASN A C 1
ATOM 1580 O O . ASN A 1 192 ? 8.968 7.151 0.290 1.00 82.06 192 ASN A O 1
ATOM 1584 N N . SER A 1 193 ? 9.927 6.667 2.276 1.00 85.75 193 SER A N 1
ATOM 1585 C CA . SER A 1 193 ? 8.694 6.622 3.064 1.00 85.75 193 SER A CA 1
ATOM 1586 C C . SER A 1 193 ? 7.848 7.884 2.874 1.00 85.75 193 SER A C 1
ATOM 1588 O O . SER A 1 193 ? 8.309 9.004 3.104 1.00 85.75 193 SER A O 1
ATOM 1590 N N . TYR A 1 194 ? 6.588 7.689 2.487 1.00 86.88 194 TYR A N 1
ATOM 1591 C CA . TYR A 1 194 ? 5.599 8.750 2.362 1.00 86.88 194 TYR A CA 1
ATOM 1592 C C . TYR A 1 194 ? 4.268 8.308 2.968 1.00 86.88 194 TYR A C 1
ATOM 1594 O O . TYR A 1 194 ? 3.781 7.214 2.703 1.00 86.88 194 TYR A O 1
ATOM 1602 N N . ASP A 1 195 ? 3.641 9.164 3.762 1.00 89.06 195 ASP A N 1
ATOM 1603 C CA . ASP A 1 195 ? 2.409 8.875 4.483 1.00 89.06 195 ASP A CA 1
ATOM 1604 C C . ASP A 1 195 ? 1.406 10.023 4.294 1.00 89.06 195 ASP A C 1
ATOM 1606 O O . ASP A 1 195 ? 1.661 11.161 4.686 1.00 89.06 195 ASP A O 1
ATOM 1610 N N . PHE A 1 196 ? 0.254 9.734 3.680 1.00 89.00 196 PHE A N 1
ATOM 1611 C CA . PHE A 1 196 ? -0.781 10.742 3.436 1.00 89.00 196 PHE A CA 1
ATOM 1612 C C . PHE A 1 196 ? -1.570 11.047 4.718 1.00 89.00 196 PHE A C 1
ATOM 1614 O O . PHE A 1 196 ? -2.079 12.155 4.885 1.00 89.00 196 PHE A O 1
ATOM 1621 N N . ILE A 1 197 ? -1.658 10.083 5.639 1.00 89.06 197 ILE A N 1
ATOM 1622 C CA . ILE A 1 197 ? -2.353 10.218 6.923 1.00 89.06 197 ILE A CA 1
ATOM 1623 C C . ILE A 1 197 ? -1.426 10.829 7.984 1.00 89.06 197 ILE A C 1
ATOM 1625 O O . ILE A 1 197 ? -1.887 11.600 8.833 1.00 89.06 197 ILE A O 1
ATOM 1629 N N . GLU A 1 198 ? -0.122 10.557 7.932 1.00 86.12 198 GLU A N 1
ATOM 1630 C CA . GLU A 1 198 ? 0.899 11.170 8.793 1.00 86.12 198 GLU A CA 1
ATOM 1631 C C . GLU A 1 198 ? 2.023 11.875 8.019 1.00 86.12 198 GLU A C 1
ATOM 1633 O O . GLU A 1 198 ? 3.171 11.434 8.081 1.00 86.12 198 GLU A O 1
ATOM 1638 N N . PRO A 1 199 ? 1.767 13.044 7.402 1.00 84.19 199 PRO A N 1
ATOM 1639 C CA . PRO A 1 199 ? 2.787 13.750 6.622 1.00 84.19 199 PRO A CA 1
ATOM 1640 C C . PRO A 1 199 ? 4.076 14.086 7.390 1.00 84.19 199 PRO A C 1
ATOM 1642 O O . PRO A 1 199 ? 5.132 14.251 6.794 1.00 84.19 199 PRO A O 1
ATOM 1645 N N . ARG A 1 200 ? 4.008 14.170 8.727 1.00 83.31 200 ARG A N 1
ATOM 1646 C CA . ARG A 1 200 ? 5.173 14.397 9.602 1.00 83.31 200 ARG A CA 1
ATOM 1647 C C . ARG A 1 200 ? 6.181 13.238 9.616 1.00 83.31 200 ARG A C 1
ATOM 1649 O O . ARG A 1 200 ? 7.295 13.435 10.079 1.00 83.31 200 ARG A O 1
ATOM 1656 N N . MET A 1 201 ? 5.760 12.044 9.195 1.00 81.75 201 MET A N 1
ATOM 1657 C CA . MET A 1 201 ? 6.582 10.831 9.116 1.00 81.75 201 MET A CA 1
ATOM 1658 C C . MET A 1 201 ? 7.152 10.622 7.703 1.00 81.75 201 MET A C 1
ATOM 1660 O O . MET A 1 201 ? 7.792 9.604 7.448 1.00 81.75 201 MET A O 1
ATOM 1664 N N . CYS A 1 202 ? 6.880 11.543 6.770 1.00 87.19 202 CYS A N 1
ATOM 1665 C CA . CYS A 1 202 ? 7.424 11.487 5.421 1.00 87.19 202 CYS A CA 1
ATOM 1666 C C . CYS A 1 202 ? 8.901 11.864 5.413 1.00 87.19 202 CYS A C 1
ATOM 1668 O O . CYS A 1 202 ? 9.301 12.847 6.042 1.00 87.19 202 CYS A O 1
ATOM 1670 N N . GLU A 1 203 ? 9.673 11.155 4.599 1.00 83.62 203 GLU A N 1
ATOM 1671 C CA . GLU A 1 203 ? 11.034 11.569 4.290 1.00 83.62 203 GLU A CA 1
ATOM 1672 C C . GLU A 1 203 ? 11.017 12.787 3.345 1.00 83.62 203 GLU A C 1
ATOM 1674 O O . GLU A 1 203 ? 10.217 12.822 2.397 1.00 83.62 203 GLU A O 1
ATOM 1679 N N . PRO A 1 204 ? 11.883 13.799 3.560 1.00 77.69 204 PRO A N 1
ATOM 1680 C CA . PRO A 1 204 ? 11.905 15.019 2.747 1.00 77.69 204 PRO A CA 1
ATOM 1681 C C . PRO A 1 204 ? 12.137 14.768 1.251 1.00 77.69 204 PRO A C 1
ATOM 1683 O O . PRO A 1 204 ? 11.683 15.544 0.411 1.00 77.69 204 PRO A O 1
ATOM 1686 N N . ASP A 1 205 ? 12.832 13.683 0.917 1.00 72.19 205 ASP A N 1
ATOM 1687 C CA . ASP A 1 205 ? 13.243 13.301 -0.432 1.00 72.19 205 ASP A CA 1
ATOM 1688 C C . ASP A 1 205 ? 12.410 12.148 -1.021 1.00 72.19 205 ASP A C 1
ATOM 1690 O O . ASP A 1 205 ? 12.771 11.588 -2.058 1.00 72.19 205 ASP A O 1
ATOM 1694 N N . ALA A 1 206 ? 11.256 11.823 -0.424 1.00 72.50 206 ALA A N 1
ATOM 1695 C CA . ALA A 1 206 ? 10.407 10.701 -0.835 1.00 72.50 206 ALA A CA 1
ATOM 1696 C C . ALA A 1 206 ? 10.058 10.668 -2.330 1.00 72.50 206 ALA A C 1
ATOM 1698 O O . ALA A 1 206 ? 9.870 9.594 -2.894 1.00 72.50 206 ALA A O 1
ATOM 1699 N N . LYS A 1 207 ? 9.994 11.824 -2.998 1.00 66.19 207 LYS A N 1
ATOM 1700 C CA . LYS A 1 207 ? 9.717 11.930 -4.443 1.00 66.19 207 LYS A CA 1
ATOM 1701 C C . LYS A 1 207 ? 10.965 12.080 -5.315 1.00 66.19 207 LYS A C 1
ATOM 1703 O O . LYS A 1 207 ? 10.848 12.006 -6.533 1.00 66.19 207 LYS A O 1
ATOM 1708 N N . THR A 1 208 ? 12.126 12.337 -4.723 1.00 55.84 208 THR A N 1
ATOM 1709 C CA . THR A 1 208 ? 13.334 12.777 -5.439 1.00 55.84 208 THR A CA 1
ATOM 1710 C C . THR A 1 208 ? 14.523 11.837 -5.274 1.00 55.84 208 THR A C 1
ATOM 1712 O O . THR A 1 208 ? 15.468 11.956 -6.046 1.00 55.84 208 THR A O 1
ATOM 1715 N N . ALA A 1 209 ? 14.481 10.894 -4.328 1.00 65.81 209 ALA A N 1
ATOM 1716 C CA . ALA A 1 209 ? 15.521 9.888 -4.102 1.00 65.81 209 ALA A CA 1
ATOM 1717 C C . ALA A 1 209 ? 15.518 8.777 -5.173 1.00 65.81 209 ALA A C 1
ATOM 1719 O O . ALA A 1 209 ? 15.401 7.597 -4.857 1.00 65.81 209 ALA A O 1
ATOM 1720 N N . ILE A 1 210 ? 15.623 9.148 -6.451 1.00 62.22 210 ILE A N 1
ATOM 1721 C CA . ILE A 1 210 ? 15.461 8.252 -7.613 1.00 62.22 210 ILE A CA 1
ATOM 1722 C C . ILE A 1 210 ? 16.345 6.986 -7.570 1.00 62.22 210 ILE A C 1
ATOM 1724 O O . ILE A 1 210 ? 15.962 5.946 -8.115 1.00 62.22 210 ILE A O 1
ATOM 1728 N N . ASP A 1 211 ? 17.463 7.064 -6.846 1.00 53.84 211 ASP A N 1
ATOM 1729 C CA . ASP A 1 211 ? 18.478 6.014 -6.673 1.00 53.84 211 ASP A CA 1
ATOM 1730 C C . ASP A 1 211 ? 18.147 5.008 -5.569 1.00 53.84 211 ASP A C 1
ATOM 1732 O O . ASP A 1 211 ? 18.892 4.057 -5.341 1.00 53.84 211 ASP A O 1
ATOM 1736 N N . SER A 1 212 ? 17.034 5.209 -4.862 1.00 69.19 212 SER A N 1
ATOM 1737 C CA . SER A 1 212 ? 16.627 4.331 -3.774 1.00 69.19 212 SER A CA 1
ATOM 1738 C C . SER A 1 212 ? 16.524 2.875 -4.254 1.00 69.19 212 SER A C 1
ATOM 1740 O O . SER A 1 212 ? 15.916 2.615 -5.301 1.00 69.19 212 SER A O 1
ATOM 1742 N N . PRO A 1 213 ? 17.065 1.899 -3.501 1.00 69.88 213 PRO A N 1
ATOM 1743 C CA . PRO A 1 213 ? 16.936 0.484 -3.840 1.00 69.88 213 PRO A CA 1
ATOM 1744 C C . PRO A 1 213 ? 15.518 -0.047 -3.594 1.00 69.88 213 PRO A C 1
ATOM 1746 O O . PRO A 1 213 ? 15.210 -1.168 -3.996 1.00 69.88 213 PRO A O 1
ATOM 1749 N N . CYS A 1 214 ? 14.653 0.741 -2.949 1.00 83.25 214 CYS A N 1
ATOM 1750 C CA . CYS A 1 214 ? 13.280 0.373 -2.657 1.00 83.25 214 CYS A CA 1
ATOM 1751 C C . CYS A 1 214 ? 12.267 1.228 -3.424 1.00 83.25 214 CYS A C 1
ATOM 1753 O O . CYS A 1 214 ? 12.561 2.303 -3.956 1.00 83.25 214 CYS A O 1
ATOM 1755 N N . ARG A 1 215 ? 11.041 0.713 -3.516 1.00 88.19 215 ARG A N 1
ATOM 1756 C CA . ARG A 1 215 ? 9.892 1.449 -4.051 1.00 88.19 215 ARG A CA 1
ATOM 1757 C C . ARG A 1 215 ? 8.726 1.341 -3.093 1.00 88.19 215 ARG A C 1
ATOM 1759 O O . ARG A 1 215 ? 8.403 0.254 -2.610 1.00 88.19 215 ARG A O 1
ATOM 1766 N N . PHE A 1 216 ? 8.104 2.481 -2.841 1.00 92.75 216 PHE A N 1
ATOM 1767 C CA . PHE A 1 216 ? 6.909 2.616 -2.028 1.00 92.75 216 PHE A CA 1
ATOM 1768 C C . PHE A 1 216 ? 5.739 2.906 -2.956 1.00 92.75 216 PHE A C 1
ATOM 1770 O O . PHE A 1 216 ? 5.764 3.853 -3.742 1.00 92.75 216 PHE A O 1
ATOM 1777 N N . PHE A 1 217 ? 4.709 2.086 -2.855 1.00 94.62 217 PHE A N 1
ATOM 1778 C CA . PHE A 1 217 ? 3.480 2.194 -3.614 1.00 94.62 217 PHE A CA 1
ATOM 1779 C C . PHE A 1 217 ? 2.358 2.512 -2.644 1.00 94.62 217 PHE A C 1
ATOM 1781 O O . PHE A 1 217 ? 2.152 1.794 -1.663 1.00 94.62 217 PHE A O 1
ATOM 1788 N N . SER A 1 218 ? 1.625 3.583 -2.912 1.00 94.88 218 SER A N 1
ATOM 1789 C CA . SER A 1 218 ? 0.529 4.013 -2.058 1.00 94.88 218 SER A CA 1
ATOM 1790 C C . SER A 1 218 ? -0.714 4.279 -2.879 1.00 94.88 218 SER A C 1
ATOM 1792 O O . SER A 1 218 ? -0.696 5.084 -3.807 1.00 94.88 218 SER A O 1
ATOM 1794 N N . PHE A 1 219 ? -1.816 3.666 -2.471 1.00 94.94 219 PHE A N 1
ATOM 1795 C CA . PHE A 1 219 ? -3.145 4.114 -2.855 1.00 94.94 219 PHE A CA 1
ATOM 1796 C C . PHE A 1 219 ? -3.703 4.961 -1.729 1.00 94.94 219 PHE A C 1
ATOM 1798 O O . PHE A 1 219 ? -3.674 4.539 -0.571 1.00 94.94 219 PHE A O 1
ATOM 1805 N N . PHE A 1 220 ? -4.237 6.127 -2.070 1.00 93.25 220 PHE A N 1
ATOM 1806 C CA . PHE A 1 220 ? -4.925 6.994 -1.128 1.00 93.25 220 PHE A CA 1
ATOM 1807 C C . PHE A 1 220 ? -6.328 7.303 -1.638 1.00 93.25 220 PHE A C 1
ATOM 1809 O O . PHE A 1 220 ? -6.534 7.572 -2.822 1.00 93.25 220 PHE A O 1
ATOM 1816 N N . LYS A 1 221 ? -7.315 7.252 -0.746 1.00 91.19 221 LYS A N 1
ATOM 1817 C CA . LYS A 1 221 ? -8.678 7.686 -1.052 1.00 91.19 221 LYS A CA 1
ATOM 1818 C C . LYS A 1 221 ? -9.332 8.247 0.188 1.00 91.19 221 LYS A C 1
ATOM 1820 O O . LYS A 1 221 ? -9.269 7.634 1.246 1.00 91.19 221 LYS A O 1
ATOM 1825 N N . GLU A 1 222 ? -10.051 9.345 0.027 1.00 90.81 222 GLU A N 1
ATOM 1826 C CA . GLU A 1 222 ? -10.977 9.826 1.042 1.00 90.81 222 GLU A CA 1
ATOM 1827 C C . GLU A 1 222 ? -12.418 9.513 0.627 1.00 90.81 222 GLU A C 1
ATOM 1829 O O . GLU A 1 222 ? -12.814 9.720 -0.523 1.00 90.81 222 GLU A O 1
ATOM 1834 N N . CYS A 1 223 ? -13.204 8.953 1.542 1.00 89.50 223 CYS A N 1
ATOM 1835 C CA . CYS A 1 223 ? -14.617 8.654 1.326 1.00 89.50 223 CYS A CA 1
ATOM 1836 C C . CYS A 1 223 ? -15.368 8.765 2.652 1.00 89.50 223 CYS A C 1
ATOM 1838 O O . CYS A 1 223 ? -14.924 8.208 3.652 1.00 89.50 223 CYS A O 1
ATOM 1840 N N . ASN A 1 224 ? -16.503 9.472 2.662 1.00 88.44 224 ASN A N 1
ATOM 1841 C CA . ASN A 1 224 ? -17.308 9.717 3.865 1.00 88.44 224 ASN A CA 1
ATOM 1842 C C . ASN A 1 224 ? -16.485 10.300 5.029 1.00 88.44 224 ASN A C 1
ATOM 1844 O O . ASN A 1 224 ? -16.659 9.890 6.173 1.00 88.44 224 ASN A O 1
ATOM 1848 N N . ASN A 1 225 ? -15.568 11.229 4.732 1.00 92.12 225 ASN A N 1
ATOM 1849 C CA . ASN A 1 225 ? -14.625 11.812 5.696 1.00 92.12 225 ASN A CA 1
ATOM 1850 C C . ASN A 1 225 ? -13.723 10.777 6.400 1.00 92.12 225 ASN A C 1
ATOM 1852 O O . ASN A 1 225 ? -13.226 11.028 7.494 1.00 92.12 225 ASN A O 1
ATOM 1856 N N . ILE A 1 226 ? -13.514 9.610 5.790 1.00 93.81 226 ILE A N 1
ATOM 1857 C CA . ILE A 1 226 ? -12.527 8.620 6.220 1.00 93.81 226 ILE A CA 1
ATOM 1858 C C . ILE A 1 226 ? -11.420 8.597 5.174 1.00 93.81 226 ILE A C 1
ATOM 1860 O O . ILE A 1 226 ? -11.688 8.400 3.984 1.00 93.81 226 ILE A O 1
ATOM 1864 N N . SER A 1 227 ? -10.183 8.793 5.617 1.00 94.44 227 SER A N 1
ATOM 1865 C CA . SER A 1 227 ? -9.006 8.695 4.756 1.00 94.44 227 SER A CA 1
ATOM 1866 C C . SER A 1 227 ? -8.477 7.266 4.804 1.00 94.44 227 SER A C 1
ATOM 1868 O O . SER A 1 227 ? -8.185 6.769 5.883 1.00 94.44 227 SER A O 1
ATOM 1870 N N . TYR A 1 228 ? -8.332 6.610 3.659 1.00 94.06 228 TYR A N 1
ATOM 1871 C CA . TYR A 1 228 ? -7.823 5.246 3.524 1.00 94.06 228 TYR A CA 1
ATOM 1872 C C . TYR A 1 228 ? -6.482 5.265 2.805 1.00 94.06 228 TYR A C 1
ATOM 1874 O O . TYR A 1 228 ? -6.333 5.952 1.791 1.00 94.06 228 TYR A O 1
ATOM 1882 N N . GLN A 1 229 ? -5.531 4.472 3.290 1.00 94.81 229 GLN A N 1
ATOM 1883 C CA . GLN A 1 229 ? -4.226 4.315 2.674 1.00 94.81 229 GLN A CA 1
ATOM 1884 C C . GLN A 1 229 ? -3.803 2.844 2.660 1.00 94.81 229 GLN A C 1
ATOM 1886 O O . GLN A 1 229 ? -3.639 2.222 3.707 1.00 94.81 229 GLN A O 1
ATOM 1891 N N . LEU A 1 230 ? -3.612 2.302 1.456 1.00 95.44 230 LEU A N 1
ATOM 1892 C CA . LEU A 1 230 ? -3.008 0.989 1.230 1.00 95.44 230 LEU A CA 1
ATOM 1893 C C . LEU A 1 230 ? -1.571 1.196 0.763 1.00 95.44 230 LEU A C 1
ATOM 1895 O O . LEU A 1 230 ? -1.336 1.868 -0.241 1.00 95.44 230 LEU A O 1
ATOM 1899 N N . HIS A 1 231 ? -0.638 0.599 1.487 1.00 93.31 231 HIS A N 1
ATOM 1900 C CA . HIS A 1 231 ? 0.791 0.624 1.238 1.00 93.31 231 HIS A CA 1
ATOM 1901 C C . HIS A 1 231 ? 1.298 -0.724 0.773 1.00 93.31 231 HIS A C 1
ATOM 1903 O O . HIS A 1 231 ? 0.945 -1.763 1.324 1.00 93.31 231 HIS A O 1
ATOM 1909 N N . PHE A 1 232 ? 2.198 -0.681 -0.196 1.00 93.00 232 PHE A N 1
ATOM 1910 C CA . PHE A 1 232 ? 3.050 -1.789 -0.587 1.00 93.00 232 PHE A CA 1
ATOM 1911 C C . PHE A 1 232 ? 4.483 -1.263 -0.695 1.00 93.00 232 PHE A C 1
ATOM 1913 O O . PHE A 1 232 ? 4.742 -0.282 -1.386 1.00 93.00 232 PHE A O 1
ATOM 1920 N N . ILE A 1 233 ? 5.416 -1.906 -0.003 1.00 92.62 233 ILE A N 1
ATOM 1921 C CA . ILE A 1 233 ? 6.834 -1.560 -0.008 1.00 92.62 233 ILE A CA 1
ATOM 1922 C C . ILE A 1 233 ? 7.616 -2.740 -0.566 1.00 92.62 233 ILE A C 1
ATOM 1924 O O . ILE A 1 233 ? 7.565 -3.856 -0.033 1.00 92.62 233 ILE A O 1
ATOM 1928 N N . LEU A 1 234 ? 8.378 -2.469 -1.619 1.00 91.56 234 LEU A N 1
ATOM 1929 C CA . LEU A 1 234 ? 9.324 -3.402 -2.205 1.00 91.56 234 LEU A CA 1
ATOM 1930 C C . LEU A 1 234 ? 10.740 -2.974 -1.820 1.00 91.56 234 LEU A C 1
ATOM 1932 O O . LEU A 1 234 ? 11.308 -2.086 -2.448 1.00 91.56 234 LEU A O 1
ATOM 1936 N N . PHE A 1 235 ? 11.288 -3.580 -0.763 1.00 84.25 235 PHE A N 1
ATOM 1937 C CA . PHE A 1 235 ? 12.643 -3.284 -0.275 1.00 84.25 235 PHE A CA 1
ATOM 1938 C C . PHE A 1 235 ? 13.736 -3.898 -1.149 1.00 84.25 235 PHE A C 1
ATOM 1940 O O . PHE A 1 235 ? 14.754 -3.274 -1.417 1.00 84.25 235 PHE A O 1
ATOM 1947 N N . SER A 1 236 ? 13.531 -5.153 -1.540 1.00 83.19 236 SER A N 1
ATOM 1948 C CA . SER A 1 236 ? 14.416 -5.934 -2.396 1.00 83.19 236 SER A CA 1
ATOM 1949 C C . SER A 1 236 ? 13.626 -7.100 -2.991 1.00 83.19 236 SER A C 1
ATOM 1951 O O . SER A 1 236 ? 12.489 -7.364 -2.598 1.00 83.19 236 SER A O 1
ATOM 1953 N N . PHE A 1 237 ? 14.232 -7.836 -3.920 1.00 85.31 237 PHE A N 1
ATOM 1954 C CA . PHE A 1 237 ? 13.599 -9.009 -4.529 1.00 85.31 237 PHE A CA 1
ATOM 1955 C C . PHE A 1 237 ? 13.707 -10.280 -3.686 1.00 85.31 237 PHE A C 1
ATOM 1957 O O . PHE A 1 237 ? 12.905 -11.198 -3.848 1.00 85.31 237 PHE A O 1
ATOM 1964 N N . THR A 1 238 ? 14.660 -10.321 -2.757 1.00 82.94 238 THR A N 1
ATOM 1965 C CA . THR A 1 238 ? 14.938 -11.483 -1.900 1.00 82.94 238 THR A CA 1
ATOM 1966 C C . THR A 1 238 ? 14.129 -11.466 -0.599 1.00 82.94 238 THR A C 1
ATOM 1968 O O . THR A 1 238 ? 14.055 -12.474 0.119 1.00 82.94 238 THR A O 1
ATOM 1971 N N . MET A 1 239 ? 13.508 -10.326 -0.288 1.00 86.56 239 MET A N 1
ATOM 1972 C CA . MET A 1 239 ? 12.625 -10.128 0.856 1.00 86.56 239 MET A CA 1
ATOM 1973 C C . MET A 1 239 ? 11.162 -10.126 0.423 1.00 86.56 239 MET A C 1
ATOM 1975 O O . MET A 1 239 ? 10.816 -9.768 -0.702 1.00 86.56 239 MET A O 1
ATOM 1979 N N . SER A 1 240 ? 10.292 -10.544 1.336 1.00 86.75 240 SER A N 1
ATOM 1980 C CA . SER A 1 240 ? 8.853 -10.456 1.122 1.00 86.75 240 SER A CA 1
ATOM 1981 C C . SER A 1 240 ? 8.417 -8.986 1.105 1.00 86.75 240 SER A C 1
ATOM 1983 O O . SER A 1 240 ? 8.842 -8.224 1.978 1.00 86.75 240 SER A O 1
ATOM 1985 N N . PRO A 1 241 ? 7.555 -8.592 0.154 1.00 90.12 241 PRO A N 1
ATOM 1986 C CA . PRO A 1 241 ? 6.831 -7.332 0.176 1.00 90.12 241 PRO A CA 1
ATOM 1987 C C . PRO A 1 241 ? 6.221 -7.032 1.538 1.00 90.12 241 PRO A C 1
ATOM 1989 O O . PRO A 1 241 ? 5.570 -7.897 2.127 1.00 90.12 241 PRO A O 1
ATOM 1992 N N . ASN A 1 242 ? 6.385 -5.797 2.005 1.00 90.50 242 ASN A N 1
ATOM 1993 C CA . ASN A 1 242 ? 5.626 -5.314 3.149 1.00 90.50 242 ASN A CA 1
ATOM 1994 C C . ASN A 1 242 ? 4.349 -4.653 2.635 1.00 90.50 242 ASN A C 1
ATOM 1996 O O . ASN A 1 242 ? 4.413 -3.798 1.754 1.00 90.50 242 ASN A O 1
ATOM 2000 N N . VAL A 1 243 ? 3.201 -5.067 3.154 1.00 92.62 243 VAL A N 1
ATOM 2001 C CA . VAL A 1 243 ? 1.901 -4.525 2.775 1.00 92.62 243 VAL A CA 1
ATOM 2002 C C . VAL A 1 243 ? 1.185 -4.109 4.049 1.00 92.62 243 VAL A C 1
ATOM 2004 O O . VAL A 1 243 ? 1.054 -4.900 4.980 1.00 92.62 243 VAL A O 1
ATOM 2007 N N . ASP A 1 244 ? 0.738 -2.862 4.074 1.00 90.56 244 ASP A N 1
ATOM 2008 C CA . ASP A 1 244 ? 0.087 -2.233 5.218 1.00 90.56 244 ASP A CA 1
ATOM 2009 C C . ASP A 1 244 ? -1.200 -1.558 4.753 1.00 90.56 244 ASP A C 1
ATOM 2011 O O . ASP A 1 244 ? -1.239 -0.946 3.686 1.00 90.56 244 ASP A O 1
ATOM 2015 N N . PHE A 1 245 ? -2.257 -1.647 5.549 1.00 93.62 245 PHE A N 1
ATOM 2016 C CA . PHE A 1 245 ? -3.472 -0.886 5.310 1.00 93.62 245 PHE A CA 1
ATOM 2017 C C . PHE A 1 245 ? -3.839 -0.107 6.557 1.00 93.62 245 PHE A C 1
ATOM 2019 O O . PHE A 1 245 ? -4.017 -0.677 7.633 1.00 93.62 245 PHE A O 1
ATOM 2026 N N . LYS A 1 246 ? -4.028 1.196 6.392 1.00 93.50 246 LYS A N 1
ATOM 2027 C CA . LYS A 1 246 ? -4.435 2.090 7.467 1.00 93.50 246 LYS A CA 1
ATOM 2028 C C . LYS A 1 246 ? -5.533 3.032 7.019 1.00 93.50 246 LYS A C 1
ATOM 2030 O O . LYS A 1 246 ? -5.661 3.356 5.839 1.00 93.50 246 LYS A O 1
ATOM 2035 N N . PHE A 1 247 ? -6.313 3.505 7.973 1.00 93.69 247 PHE A N 1
ATOM 2036 C CA . PHE A 1 247 ? -7.300 4.542 7.734 1.00 93.69 247 PHE A CA 1
ATOM 2037 C C . PHE A 1 247 ? -7.446 5.467 8.939 1.00 93.69 247 PHE A C 1
ATOM 2039 O O . PHE A 1 247 ? -7.150 5.097 10.073 1.00 93.69 247 PHE A O 1
ATOM 2046 N N . ASP A 1 248 ? -7.863 6.699 8.675 1.00 95.25 248 ASP A N 1
ATOM 2047 C CA . ASP A 1 248 ? -8.041 7.761 9.658 1.00 95.25 248 ASP A CA 1
ATOM 2048 C C . ASP A 1 248 ? -9.529 8.110 9.747 1.00 95.25 248 ASP A C 1
ATOM 2050 O O . ASP A 1 248 ? -10.122 8.634 8.800 1.00 95.25 248 ASP A O 1
ATOM 2054 N N . LEU A 1 249 ? -10.131 7.793 10.893 1.00 95.44 249 LEU A N 1
ATOM 2055 C CA . LEU A 1 249 ? -11.541 8.032 11.197 1.00 95.44 249 LEU A CA 1
ATOM 2056 C C . LEU A 1 249 ? -11.776 9.416 11.822 1.00 95.44 249 LEU A C 1
ATOM 2058 O O . LEU A 1 249 ? -12.915 9.783 12.109 1.00 95.44 249 LEU A O 1
ATOM 2062 N N . THR A 1 250 ? -10.722 10.202 12.054 1.00 95.38 250 THR A N 1
ATOM 2063 C CA . THR A 1 250 ? -10.805 11.454 12.825 1.00 95.38 250 THR A CA 1
ATOM 2064 C C . THR A 1 250 ? -11.823 12.424 12.234 1.00 95.38 250 THR A C 1
ATOM 2066 O O . THR A 1 250 ? -12.622 13.004 12.963 1.00 95.38 250 THR A O 1
ATOM 2069 N N . ASN A 1 251 ? -11.818 12.595 10.910 1.00 94.25 251 ASN A N 1
ATOM 2070 C CA . ASN A 1 251 ? -12.724 13.520 10.225 1.00 94.25 251 ASN A CA 1
ATOM 2071 C C . ASN A 1 251 ? -14.161 12.985 10.125 1.00 94.25 251 ASN A C 1
ATOM 2073 O O . ASN A 1 251 ? -15.079 13.770 9.899 1.00 94.25 251 ASN A O 1
ATOM 2077 N N . HIS A 1 252 ? -14.353 11.678 10.299 1.00 94.12 252 HIS A N 1
ATOM 2078 C CA . HIS A 1 252 ? -15.666 11.047 10.306 1.00 94.12 252 HIS A CA 1
ATOM 2079 C C . HIS A 1 252 ? -16.397 11.292 11.628 1.00 94.12 252 HIS A C 1
ATOM 2081 O O . HIS A 1 252 ? -17.586 11.596 11.622 1.00 94.12 252 HIS A O 1
ATOM 2087 N N . PHE A 1 253 ? -15.677 11.207 12.752 1.00 95.44 253 PHE A N 1
ATOM 2088 C CA . PHE A 1 253 ? -16.277 11.299 14.086 1.00 95.44 253 PHE A CA 1
ATOM 2089 C C . PHE A 1 253 ? -16.151 12.669 14.748 1.00 95.44 253 PHE A C 1
ATOM 2091 O O . PHE A 1 253 ? -16.998 13.020 15.564 1.00 95.44 253 PHE A O 1
ATOM 2098 N N . LEU A 1 254 ? -15.119 13.454 14.440 1.00 95.88 254 LEU A N 1
ATOM 2099 C CA . LEU A 1 254 ? -14.844 14.701 15.153 1.00 95.88 254 LEU A CA 1
ATOM 2100 C C . LEU A 1 254 ? -14.936 15.903 14.211 1.00 95.88 254 LEU A C 1
ATOM 2102 O O . LEU A 1 254 ? -14.363 15.910 13.118 1.00 95.88 254 LEU A O 1
ATOM 2106 N N . THR A 1 255 ? -15.618 16.961 14.657 1.00 92.50 255 THR A N 1
ATOM 2107 C CA . THR A 1 255 ? -15.550 18.280 14.009 1.00 92.50 255 THR A CA 1
ATOM 2108 C C . THR A 1 255 ? -14.179 18.920 14.271 1.00 92.50 255 THR A C 1
ATOM 2110 O O . THR A 1 255 ? -13.457 18.460 15.159 1.00 92.50 255 THR A O 1
ATOM 2113 N N . PRO A 1 256 ? -13.765 19.961 13.524 1.00 93.06 256 PRO A N 1
ATOM 2114 C CA . PRO A 1 256 ? -12.487 20.636 13.766 1.00 93.06 256 PRO A CA 1
ATOM 2115 C C . PRO A 1 256 ? -12.266 21.053 15.229 1.00 93.06 256 PRO A C 1
ATOM 2117 O O . PRO A 1 256 ? -11.186 20.826 15.768 1.00 93.06 256 PRO A O 1
ATOM 2120 N N . GLU A 1 257 ? -13.301 21.564 15.894 1.00 93.56 257 GLU A N 1
ATOM 2121 C CA . GLU A 1 257 ? -13.251 22.002 17.293 1.00 93.56 257 GLU A CA 1
ATOM 2122 C C . GLU A 1 257 ? -13.029 20.821 18.250 1.00 93.56 257 GLU A C 1
ATOM 2124 O O . GLU A 1 257 ? -12.266 20.912 19.211 1.00 93.56 257 GLU A O 1
ATOM 2129 N N . LEU A 1 258 ? -13.668 19.678 17.983 1.00 94.25 258 LEU A N 1
ATOM 2130 C CA . LEU A 1 258 ? -13.515 18.481 18.813 1.00 94.25 258 LEU A CA 1
ATOM 2131 C C . LEU A 1 258 ? -12.177 17.775 18.584 1.00 94.25 258 LEU A C 1
ATOM 2133 O O . LEU A 1 258 ? -11.660 17.151 19.509 1.00 94.25 258 LEU A O 1
ATOM 2137 N N . LYS A 1 259 ? -11.578 17.908 17.395 1.00 94.12 259 LYS A N 1
ATOM 2138 C CA . LYS A 1 259 ? -10.210 17.425 17.137 1.00 94.12 259 LYS A CA 1
ATOM 2139 C C . LYS A 1 259 ? -9.194 18.149 18.003 1.00 94.12 259 LYS A C 1
ATOM 2141 O O . LYS A 1 259 ? -8.294 17.506 18.531 1.00 94.12 259 LYS A O 1
ATOM 2146 N N . GLU A 1 260 ? -9.350 19.461 18.166 1.00 92.75 260 GLU A N 1
ATOM 2147 C CA . GLU A 1 260 ? -8.486 20.253 19.042 1.00 92.75 260 GLU A CA 1
ATOM 2148 C C . GLU A 1 260 ? -8.633 19.820 20.506 1.00 92.75 260 GLU A C 1
ATOM 2150 O O . GLU A 1 260 ? -7.628 19.610 21.181 1.00 92.75 260 GLU A O 1
ATOM 2155 N N . LYS A 1 261 ? -9.871 19.581 20.971 1.00 93.00 261 LYS A N 1
ATOM 2156 C CA . LYS A 1 261 ? -10.130 19.051 22.322 1.00 93.00 261 LYS A CA 1
ATOM 2157 C C . LYS A 1 261 ? -9.547 17.647 22.534 1.00 93.00 261 LYS A C 1
ATOM 2159 O O . LYS A 1 261 ? -9.035 17.365 23.612 1.00 93.00 261 LYS A O 1
ATOM 2164 N N . PHE A 1 262 ? -9.655 16.760 21.542 1.00 95.00 262 PHE A N 1
ATOM 2165 C CA . PHE A 1 262 ? -9.173 15.380 21.651 1.00 95.00 262 PHE A CA 1
ATOM 2166 C C . PHE A 1 262 ? -7.646 15.278 21.527 1.00 95.00 262 PHE A C 1
ATOM 2168 O O . PHE A 1 262 ? -7.022 14.441 22.173 1.00 95.00 262 PHE A O 1
ATOM 2175 N N . GLY A 1 263 ? -7.027 16.113 20.686 1.00 90.50 263 GLY A N 1
ATOM 2176 C CA . GLY A 1 263 ? -5.572 16.205 20.535 1.00 90.50 263 GLY A CA 1
ATOM 2177 C C . GLY A 1 263 ? -4.902 15.024 19.817 1.00 90.50 263 GLY A C 1
ATOM 2178 O O . GLY A 1 263 ? -3.679 15.018 19.669 1.00 90.50 263 GLY A O 1
ATOM 2179 N N . LYS A 1 264 ? -5.665 14.027 19.349 1.00 89.69 264 LYS A N 1
ATOM 2180 C CA . LYS A 1 264 ? -5.151 12.824 18.672 1.00 89.69 264 LYS A CA 1
ATOM 2181 C C . LYS A 1 264 ? -5.928 12.478 17.402 1.00 89.69 264 LYS A C 1
ATOM 2183 O O . LYS A 1 264 ? -6.982 13.038 17.113 1.00 89.69 264 LYS A O 1
ATOM 2188 N N . LYS A 1 265 ? -5.376 11.538 16.631 1.00 91.56 265 LYS A N 1
ATOM 2189 C CA . LYS A 1 265 ? -6.023 10.959 15.450 1.00 91.56 265 LYS A CA 1
ATOM 2190 C C . LYS A 1 265 ? -6.588 9.577 15.765 1.00 91.56 265 LYS A C 1
ATOM 2192 O O . LYS A 1 265 ? -5.903 8.768 16.384 1.00 91.56 265 LYS A O 1
ATOM 2197 N N . LEU A 1 266 ? -7.788 9.299 15.269 1.00 94.75 266 LEU A N 1
ATOM 2198 C CA . LEU A 1 266 ? -8.470 8.007 15.335 1.00 94.75 266 LEU A CA 1
ATOM 2199 C C . LEU A 1 266 ? -7.978 7.099 14.202 1.00 94.75 266 LEU A C 1
ATOM 2201 O O . LEU A 1 266 ? -8.683 6.864 13.218 1.00 94.75 266 LEU A O 1
ATOM 2205 N N . LYS A 1 267 ? -6.720 6.666 14.301 1.00 92.81 267 LYS A N 1
ATOM 2206 C CA . LYS A 1 267 ? -6.093 5.826 13.279 1.00 92.81 267 LYS A CA 1
ATOM 2207 C C . LYS A 1 267 ? -6.359 4.362 13.542 1.00 92.81 267 LYS A C 1
ATOM 2209 O O . LYS A 1 267 ? -6.232 3.891 14.668 1.00 92.81 267 LYS A O 1
ATOM 2214 N N . PHE A 1 268 ? -6.624 3.653 12.462 1.00 91.56 268 PHE A N 1
ATOM 2215 C CA . PHE A 1 268 ? -6.716 2.213 12.448 1.00 91.56 268 PHE A CA 1
ATOM 2216 C C . PHE A 1 268 ? -5.693 1.648 11.464 1.00 91.56 268 PHE A C 1
ATOM 2218 O O . PHE A 1 268 ? -5.471 2.227 10.400 1.00 91.56 268 PHE A O 1
ATOM 2225 N N . ARG A 1 269 ? -5.081 0.523 11.816 1.00 91.44 269 ARG A N 1
ATOM 2226 C CA . ARG A 1 269 ? -4.108 -0.223 11.027 1.00 91.44 269 ARG A CA 1
ATOM 2227 C C . ARG A 1 269 ? -4.470 -1.702 11.050 1.00 91.44 269 ARG A C 1
ATOM 2229 O O . ARG A 1 269 ? -4.704 -2.271 12.115 1.00 91.44 269 ARG A O 1
ATOM 2236 N N . ILE A 1 270 ? -4.489 -2.310 9.872 1.00 88.19 270 ILE A N 1
ATOM 2237 C CA . ILE A 1 270 ? -4.666 -3.746 9.684 1.00 88.19 270 ILE A CA 1
ATOM 2238 C C . ILE A 1 270 ? -3.347 -4.316 9.212 1.00 88.19 270 ILE A C 1
ATOM 2240 O O . ILE A 1 270 ? -2.945 -4.107 8.064 1.00 88.19 270 ILE A O 1
ATOM 2244 N N . ASP A 1 271 ? -2.723 -5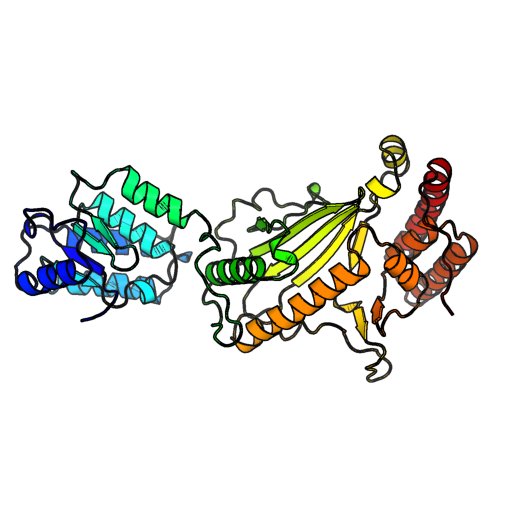.086 10.089 1.00 87.12 271 ASP A N 1
ATOM 2245 C CA . ASP A 1 271 ? -1.558 -5.871 9.742 1.00 87.12 271 ASP A CA 1
ATOM 2246 C C . ASP A 1 271 ? -2.003 -7.238 9.217 1.00 87.12 271 ASP A C 1
ATOM 2248 O O . ASP A 1 271 ? -2.844 -7.924 9.794 1.00 87.12 271 ASP A O 1
ATOM 2252 N N . ILE A 1 272 ? -1.443 -7.653 8.080 1.00 89.25 272 ILE A N 1
ATOM 2253 C CA . ILE A 1 272 ? -1.759 -8.948 7.458 1.00 89.25 272 ILE A CA 1
ATOM 2254 C C . ILE A 1 272 ? -1.618 -10.136 8.431 1.00 89.25 272 ILE A C 1
ATOM 2256 O O . ILE A 1 272 ? -2.486 -11.013 8.400 1.00 89.25 272 ILE A O 1
ATOM 2260 N N . PRO A 1 273 ? -0.583 -10.195 9.299 1.00 88.62 273 PRO A N 1
ATOM 2261 C CA . PRO A 1 273 ? -0.463 -11.235 10.320 1.00 88.62 273 PRO A CA 1
ATOM 2262 C C . PRO A 1 273 ? -1.649 -11.349 11.287 1.00 88.62 273 PRO A C 1
ATOM 2264 O O . PRO A 1 273 ? -1.832 -12.412 11.883 1.00 88.62 273 PRO A O 1
ATOM 2267 N N . ASP A 1 274 ? -2.456 -10.299 11.429 1.00 89.88 274 ASP A N 1
ATOM 2268 C CA . ASP A 1 274 ? -3.592 -10.267 12.352 1.00 89.88 274 ASP A CA 1
ATOM 2269 C C . ASP A 1 274 ? -4.871 -10.834 11.726 1.00 89.88 274 ASP A C 1
ATOM 2271 O O . ASP A 1 274 ? -5.856 -11.065 12.427 1.00 89.88 274 ASP A O 1
ATOM 2275 N N . ILE A 1 275 ? -4.874 -11.097 10.416 1.00 92.50 275 ILE A N 1
ATOM 2276 C CA . ILE A 1 275 ? -6.041 -11.608 9.696 1.00 92.50 275 ILE A CA 1
ATOM 2277 C C . ILE A 1 275 ? -5.972 -13.133 9.621 1.00 92.50 275 ILE A C 1
ATOM 2279 O O . ILE A 1 275 ? -5.136 -13.716 8.920 1.00 92.50 275 ILE A O 1
ATOM 2283 N N . ARG A 1 276 ? -6.884 -13.788 10.335 1.00 92.31 276 ARG A N 1
ATOM 2284 C CA . ARG A 1 276 ? -6.904 -15.234 10.553 1.00 92.31 276 ARG A CA 1
ATOM 2285 C C . ARG A 1 276 ? -8.084 -15.900 9.858 1.00 92.31 276 ARG A C 1
ATOM 2287 O O . ARG A 1 276 ? -9.195 -15.379 9.897 1.00 92.31 276 ARG A O 1
ATOM 2294 N N . ASP A 1 277 ? -7.835 -17.070 9.275 1.00 92.50 277 ASP A N 1
ATOM 2295 C CA . ASP A 1 277 ? -8.862 -17.966 8.732 1.00 92.50 277 ASP A CA 1
ATOM 2296 C C . ASP A 1 277 ? -9.246 -19.001 9.798 1.00 92.50 277 ASP A C 1
ATOM 2298 O O . ASP A 1 277 ? -8.464 -19.898 10.130 1.00 92.50 277 ASP A O 1
ATOM 2302 N N . THR A 1 278 ? -10.459 -18.884 10.336 1.00 90.56 278 THR A N 1
ATOM 2303 C CA . THR A 1 278 ? -10.952 -19.751 11.412 1.00 90.56 278 THR A CA 1
ATOM 2304 C C . THR A 1 278 ? -11.315 -21.156 10.939 1.00 90.56 278 THR A C 1
ATOM 2306 O O . THR A 1 278 ? -11.492 -22.050 11.764 1.00 90.56 278 THR A O 1
ATOM 2309 N N . THR A 1 279 ? -11.384 -21.400 9.625 1.00 90.75 279 THR A N 1
ATOM 2310 C CA . THR A 1 279 ? -11.601 -22.753 9.078 1.00 90.75 279 THR A CA 1
ATOM 2311 C C . THR A 1 279 ? -10.325 -23.588 9.046 1.00 90.75 279 THR A C 1
ATOM 2313 O O . THR A 1 279 ? -10.376 -24.797 8.808 1.00 90.75 279 THR A O 1
ATOM 2316 N N . ARG A 1 280 ? -9.167 -22.958 9.267 1.00 86.25 280 ARG A N 1
ATOM 2317 C CA . ARG A 1 280 ? -7.850 -23.585 9.168 1.00 86.25 280 ARG A CA 1
ATOM 2318 C C . ARG A 1 280 ? -7.099 -23.403 10.469 1.00 86.25 280 ARG A C 1
ATOM 2320 O O . ARG A 1 280 ? -6.369 -22.435 10.651 1.00 86.25 280 ARG A O 1
ATOM 2327 N N . GLU A 1 281 ? -7.249 -24.364 11.363 1.00 85.12 281 GLU A N 1
ATOM 2328 C CA . GLU A 1 281 ? -6.520 -24.387 12.623 1.00 85.12 281 GLU A CA 1
ATOM 2329 C C . GLU A 1 281 ? -5.336 -25.355 12.551 1.00 85.12 281 GLU A C 1
ATOM 2331 O O . GLU A 1 281 ? -5.448 -26.478 12.055 1.00 85.12 281 GLU A O 1
ATOM 2336 N N . SER A 1 282 ? -4.187 -24.917 13.057 1.00 74.38 282 SER A N 1
ATOM 2337 C CA . SER A 1 282 ? -3.014 -25.760 13.256 1.00 74.38 282 SER A CA 1
ATOM 2338 C C . SER A 1 282 ? -2.382 -25.440 14.605 1.00 74.38 282 SER A C 1
ATOM 2340 O O . SER A 1 282 ? -2.132 -24.279 14.928 1.00 74.38 282 SER A O 1
ATOM 2342 N N . HIS A 1 283 ? -2.138 -26.476 15.410 1.00 76.81 283 HIS A N 1
ATOM 2343 C CA . HIS A 1 283 ? -1.501 -26.369 16.728 1.00 76.81 283 HIS A CA 1
ATOM 2344 C C . HIS A 1 283 ? -2.135 -25.328 17.676 1.00 76.81 283 HIS A C 1
ATOM 2346 O O . HIS A 1 283 ? -1.418 -24.634 18.392 1.00 76.81 283 HIS A O 1
ATOM 2352 N N . GLY A 1 284 ? -3.469 -25.211 17.693 1.00 76.56 284 GLY A N 1
ATOM 2353 C CA . GLY A 1 284 ? -4.167 -24.256 18.565 1.00 76.56 284 GLY A CA 1
ATOM 2354 C C . GLY A 1 284 ? -4.145 -22.811 18.063 1.00 76.56 284 GLY A C 1
ATOM 2355 O O . GLY A 1 284 ? -4.494 -21.897 18.805 1.00 76.56 284 GLY A O 1
ATOM 2356 N N . THR A 1 285 ? -3.698 -22.582 16.824 1.00 80.50 285 THR A N 1
ATOM 2357 C CA . THR A 1 285 ? -3.653 -21.256 16.200 1.00 80.50 285 THR A CA 1
ATOM 2358 C C . THR A 1 285 ? -4.291 -21.283 14.820 1.00 80.50 285 THR A C 1
ATOM 2360 O O . THR A 1 285 ? -4.050 -22.189 14.018 1.00 80.50 285 THR A O 1
ATOM 2363 N N . TYR A 1 286 ? -5.103 -20.272 14.525 1.00 86.75 286 TYR A N 1
ATOM 2364 C CA . TYR A 1 286 ? -5.675 -20.102 13.196 1.00 86.75 286 TYR A CA 1
ATOM 2365 C C . TYR A 1 286 ? -4.604 -19.675 12.186 1.00 86.75 286 TYR A C 1
ATOM 2367 O O . TYR A 1 286 ? -3.711 -18.866 12.478 1.00 86.75 286 TYR A O 1
ATOM 2375 N N . ALA A 1 287 ? -4.699 -20.224 10.980 1.00 86.38 287 ALA A N 1
ATOM 2376 C CA . ALA A 1 287 ? -3.799 -19.920 9.885 1.00 86.38 287 ALA A CA 1
ATOM 2377 C C . ALA A 1 287 ? -3.972 -18.470 9.414 1.00 86.38 287 ALA A C 1
ATOM 2379 O O . ALA A 1 287 ? -5.031 -17.861 9.566 1.00 86.38 287 ALA A O 1
ATOM 2380 N N . LEU A 1 288 ? -2.915 -17.922 8.814 1.00 87.25 288 LEU A N 1
ATOM 2381 C CA . LEU A 1 288 ? -2.981 -16.626 8.144 1.00 87.25 288 LEU A CA 1
ATOM 2382 C C . LEU A 1 288 ? -3.923 -16.705 6.943 1.00 87.25 288 LEU A C 1
ATOM 2384 O O . LEU A 1 288 ? -3.847 -17.646 6.149 1.00 87.25 288 LEU A O 1
ATOM 2388 N N . ASN A 1 289 ? -4.768 -15.689 6.785 1.00 88.50 289 ASN A N 1
ATOM 2389 C CA . ASN A 1 289 ? -5.671 -15.599 5.642 1.00 88.50 289 ASN A CA 1
ATOM 2390 C C . ASN A 1 289 ? -4.935 -15.219 4.339 1.00 88.50 289 ASN A C 1
ATOM 2392 O O . ASN A 1 289 ? -5.402 -15.542 3.247 1.00 88.50 289 ASN A O 1
ATOM 2396 N N . PHE A 1 290 ? -3.769 -14.571 4.454 1.00 91.31 290 PHE A N 1
ATOM 2397 C CA . PHE A 1 290 ? -2.923 -14.169 3.326 1.00 91.31 290 PHE A CA 1
ATOM 2398 C C . PHE A 1 290 ? -1.474 -14.619 3.537 1.00 91.31 290 PHE A C 1
ATOM 2400 O O . PHE A 1 290 ? -0.907 -14.429 4.613 1.00 91.31 290 PHE A O 1
ATOM 2407 N N . ASP A 1 291 ? -0.855 -15.187 2.500 1.00 88.50 291 ASP A N 1
ATOM 2408 C CA . ASP A 1 291 ? 0.525 -15.698 2.556 1.00 88.50 291 ASP A CA 1
ATOM 2409 C C . ASP A 1 291 ? 1.486 -14.825 1.741 1.00 88.50 291 ASP A C 1
ATOM 2411 O O . ASP A 1 291 ? 1.853 -15.161 0.615 1.00 88.50 291 ASP A O 1
ATOM 2415 N N . PHE A 1 292 ? 1.925 -13.708 2.330 1.00 90.75 292 PHE A N 1
ATOM 2416 C CA . PHE A 1 292 ? 2.953 -12.847 1.731 1.00 90.75 292 PHE A CA 1
ATOM 2417 C C . PHE A 1 292 ? 4.391 -13.316 2.000 1.00 90.75 292 PHE A C 1
ATOM 2419 O O . PHE A 1 292 ? 5.330 -12.832 1.366 1.00 90.75 292 PHE A O 1
ATOM 2426 N N . ILE A 1 293 ? 4.595 -14.306 2.876 1.00 87.06 293 ILE A N 1
ATOM 2427 C CA . ILE A 1 293 ? 5.934 -14.819 3.214 1.00 87.06 293 ILE A CA 1
ATOM 2428 C C . ILE A 1 293 ? 6.604 -15.416 1.968 1.00 87.06 293 ILE A C 1
ATOM 2430 O O . ILE A 1 293 ? 7.807 -15.257 1.761 1.00 87.06 293 ILE A O 1
ATOM 2434 N N . ARG A 1 294 ? 5.828 -16.051 1.084 1.00 87.12 294 ARG A N 1
ATOM 2435 C CA . ARG A 1 294 ? 6.333 -16.688 -0.147 1.00 87.12 294 ARG A CA 1
ATOM 2436 C C . ARG A 1 294 ? 6.367 -15.765 -1.369 1.00 87.12 294 ARG A C 1
ATOM 2438 O O . ARG A 1 294 ? 6.674 -16.222 -2.467 1.00 87.12 294 ARG A O 1
ATOM 2445 N N . CYS A 1 295 ? 6.075 -14.481 -1.196 1.00 92.31 295 CYS A N 1
ATOM 2446 C CA . CYS A 1 295 ? 5.895 -13.518 -2.283 1.00 92.31 295 CYS A CA 1
ATOM 2447 C C . CYS A 1 295 ? 7.186 -12.782 -2.669 1.00 92.31 295 CYS A C 1
ATOM 2449 O O . CYS A 1 295 ? 7.146 -11.587 -2.929 1.00 92.31 295 CYS A O 1
ATOM 2451 N N . LYS A 1 296 ? 8.339 -13.457 -2.679 1.00 91.06 296 LYS A N 1
ATOM 2452 C CA . LYS A 1 296 ? 9.635 -12.840 -3.015 1.00 91.06 296 LYS A CA 1
ATOM 2453 C C . LYS A 1 296 ? 9.768 -12.605 -4.519 1.00 91.06 296 LYS A C 1
ATOM 2455 O O . LYS A 1 296 ? 9.578 -13.530 -5.306 1.00 91.06 296 LYS A O 1
ATOM 2460 N N . TRP A 1 297 ? 10.123 -11.390 -4.925 1.00 91.94 297 TRP A N 1
ATOM 2461 C CA . TRP A 1 297 ? 10.161 -10.992 -6.340 1.00 91.94 297 TRP A CA 1
ATOM 2462 C C . TRP A 1 297 ? 11.412 -11.470 -7.103 1.00 91.94 297 TRP A C 1
ATOM 2464 O O . TRP A 1 297 ? 11.546 -11.190 -8.287 1.00 91.94 297 TRP A O 1
ATOM 2474 N N . GLU A 1 298 ? 12.296 -12.249 -6.471 1.00 86.81 298 GLU A N 1
ATOM 2475 C CA . GLU A 1 298 ? 13.475 -12.870 -7.105 1.00 86.81 298 GLU A CA 1
ATOM 2476 C C . GLU A 1 298 ? 13.130 -13.995 -8.097 1.00 86.81 298 GLU A C 1
ATOM 2478 O O . GLU A 1 298 ? 13.998 -14.477 -8.821 1.00 86.81 298 GLU A O 1
ATOM 2483 N N . SER A 1 299 ? 11.869 -14.442 -8.134 1.00 87.31 299 SER A N 1
ATOM 2484 C CA . SER A 1 299 ? 11.413 -15.514 -9.021 1.00 87.31 299 SER A CA 1
ATOM 2485 C C . SER A 1 299 ? 10.021 -15.248 -9.584 1.00 87.31 299 SER A C 1
ATOM 2487 O O . SER A 1 299 ? 9.164 -14.660 -8.921 1.00 87.31 299 SER A O 1
ATOM 2489 N N . THR A 1 300 ? 9.750 -15.779 -10.780 1.00 88.50 300 THR A N 1
ATOM 2490 C CA . THR A 1 300 ? 8.425 -15.713 -11.414 1.00 88.50 300 THR A CA 1
ATOM 2491 C C . THR A 1 300 ? 7.332 -16.274 -10.505 1.00 88.50 300 THR A C 1
ATOM 2493 O O . THR A 1 300 ? 6.245 -15.709 -10.416 1.00 88.50 300 THR A O 1
ATOM 2496 N N . TYR A 1 301 ? 7.615 -17.370 -9.793 1.00 91.06 301 TYR A N 1
ATOM 2497 C CA . TYR A 1 301 ? 6.664 -17.960 -8.853 1.00 91.06 301 TYR A CA 1
ATOM 2498 C C . TYR A 1 301 ? 6.273 -16.974 -7.745 1.00 91.06 301 TYR A C 1
ATOM 2500 O O . TYR A 1 301 ? 5.085 -16.798 -7.479 1.00 91.06 301 TYR A O 1
ATOM 2508 N N . GLY A 1 302 ? 7.252 -16.312 -7.123 1.00 93.06 302 GLY A N 1
ATOM 2509 C CA . GLY A 1 302 ? 6.982 -15.373 -6.037 1.00 93.06 302 GLY A CA 1
ATOM 2510 C C . GLY A 1 302 ? 6.241 -14.118 -6.503 1.00 93.06 302 GLY A C 1
ATOM 2511 O O . GLY A 1 302 ? 5.339 -13.664 -5.802 1.00 93.06 302 GLY A O 1
ATOM 2512 N N . VAL A 1 303 ? 6.515 -13.628 -7.718 1.00 92.75 303 VAL A N 1
ATOM 2513 C CA . VAL A 1 303 ? 5.757 -12.530 -8.349 1.00 92.75 303 VAL A CA 1
ATOM 2514 C C . VAL A 1 303 ? 4.303 -12.935 -8.619 1.00 92.75 303 VAL A C 1
ATOM 2516 O O . VAL A 1 303 ? 3.376 -12.220 -8.237 1.00 92.75 303 VAL A O 1
ATOM 2519 N N . LYS A 1 304 ? 4.066 -14.113 -9.216 1.00 93.25 304 LYS A N 1
ATOM 2520 C CA . LYS A 1 304 ? 2.700 -14.627 -9.432 1.00 93.25 304 LYS A CA 1
ATOM 2521 C C . LYS A 1 304 ? 1.949 -14.786 -8.114 1.00 93.25 304 LYS A C 1
ATOM 2523 O O . LYS A 1 304 ? 0.796 -14.370 -8.001 1.00 93.25 304 LYS A O 1
ATOM 2528 N N . LYS A 1 305 ? 2.612 -15.368 -7.110 1.00 94.56 305 LYS A N 1
ATOM 2529 C CA . LYS A 1 305 ? 2.044 -15.570 -5.776 1.00 94.56 305 LYS A CA 1
ATOM 2530 C C . LYS A 1 305 ? 1.703 -14.235 -5.115 1.00 94.56 305 LYS A C 1
ATOM 2532 O O . LYS A 1 305 ? 0.615 -14.116 -4.562 1.00 94.56 305 LYS A O 1
ATOM 2537 N N . PHE A 1 306 ? 2.563 -13.224 -5.254 1.00 95.44 306 PHE A N 1
ATOM 2538 C CA . PHE A 1 306 ? 2.282 -11.868 -4.787 1.00 95.44 306 PHE A CA 1
ATOM 2539 C C . PHE A 1 306 ? 0.989 -11.318 -5.384 1.00 95.44 306 PHE A C 1
ATOM 2541 O O . PHE A 1 306 ? 0.098 -10.953 -4.626 1.00 95.44 306 PHE A O 1
ATOM 2548 N N . PHE A 1 307 ? 0.847 -11.297 -6.712 1.00 95.25 307 PHE A N 1
ATOM 2549 C CA . PHE A 1 307 ? -0.349 -10.728 -7.343 1.00 95.25 307 PHE A CA 1
ATOM 2550 C C . PHE A 1 307 ? -1.632 -11.477 -6.967 1.00 95.25 307 PHE A C 1
ATOM 2552 O O . PHE A 1 307 ? -2.674 -10.851 -6.789 1.00 95.25 307 PHE A O 1
ATOM 2559 N N . GLN A 1 308 ? -1.560 -12.797 -6.780 1.00 94.38 308 GLN A N 1
ATOM 2560 C CA . GLN A 1 308 ? -2.690 -13.593 -6.293 1.00 94.38 308 GLN A CA 1
ATOM 2561 C C . GLN A 1 308 ? -3.084 -13.233 -4.853 1.00 94.38 308 GLN A C 1
ATOM 2563 O O . GLN A 1 308 ? -4.268 -13.081 -4.560 1.00 94.38 308 GLN A O 1
ATOM 2568 N N . GLU A 1 309 ? -2.119 -13.118 -3.939 1.00 95.38 309 GLU A N 1
ATOM 2569 C CA . GLU A 1 309 ? -2.395 -12.776 -2.537 1.00 95.38 309 GLU A CA 1
ATOM 2570 C C . GLU A 1 309 ? -2.802 -11.304 -2.380 1.00 95.38 309 GLU A C 1
ATOM 2572 O O . GLU A 1 309 ? -3.699 -10.994 -1.597 1.00 95.38 309 GLU A O 1
ATOM 2577 N N . PHE A 1 310 ? -2.228 -10.408 -3.182 1.00 95.88 310 PHE A N 1
ATOM 2578 C CA . PHE A 1 310 ? -2.582 -8.993 -3.198 1.00 95.88 310 PHE A CA 1
ATOM 2579 C C . PHE A 1 310 ? -3.979 -8.746 -3.792 1.00 95.88 310 PHE A C 1
ATOM 2581 O O . PHE A 1 310 ? -4.738 -7.988 -3.196 1.00 95.88 310 PHE A O 1
ATOM 2588 N N . ASP A 1 311 ? -4.396 -9.437 -4.866 1.00 95.69 311 ASP A N 1
ATOM 2589 C CA . ASP A 1 311 ? -5.793 -9.405 -5.360 1.00 95.69 311 ASP A CA 1
ATOM 2590 C C . ASP A 1 311 ? -6.778 -9.850 -4.268 1.00 95.69 311 ASP A C 1
ATOM 2592 O O . ASP A 1 311 ? -7.756 -9.150 -3.986 1.00 95.69 311 ASP A O 1
ATOM 2596 N N . LYS A 1 312 ? -6.495 -10.971 -3.587 1.00 95.25 312 LYS A N 1
ATOM 2597 C CA . LYS A 1 312 ? -7.324 -11.437 -2.463 1.00 95.25 312 LYS A CA 1
ATOM 2598 C C . LYS A 1 312 ? -7.406 -10.392 -1.355 1.00 95.25 312 LYS A C 1
ATOM 2600 O O . LYS A 1 312 ? -8.500 -10.141 -0.847 1.00 95.25 312 LYS A O 1
ATOM 2605 N N . PHE A 1 313 ? -6.279 -9.783 -0.984 1.00 95.62 313 PHE A N 1
ATOM 2606 C CA . PHE A 1 313 ? -6.236 -8.771 0.068 1.00 95.62 313 PHE A CA 1
ATOM 2607 C C . PHE A 1 313 ? -7.018 -7.515 -0.324 1.00 95.62 313 PHE A C 1
ATOM 2609 O O . PHE A 1 313 ? -7.852 -7.041 0.441 1.00 95.62 313 PHE A O 1
ATOM 2616 N N . VAL A 1 314 ? -6.858 -7.023 -1.552 1.00 95.31 314 VAL A N 1
ATOM 2617 C CA . VAL A 1 314 ? -7.621 -5.873 -2.051 1.00 95.31 314 VAL A CA 1
ATOM 2618 C C . VAL A 1 314 ? -9.121 -6.170 -2.085 1.00 95.31 314 VAL A C 1
ATOM 2620 O O . VAL A 1 314 ? -9.921 -5.316 -1.702 1.00 95.31 314 VAL A O 1
ATOM 2623 N N . ARG A 1 315 ? -9.533 -7.375 -2.497 1.00 95.06 315 ARG A N 1
ATOM 2624 C CA . ARG A 1 315 ? -10.946 -7.791 -2.45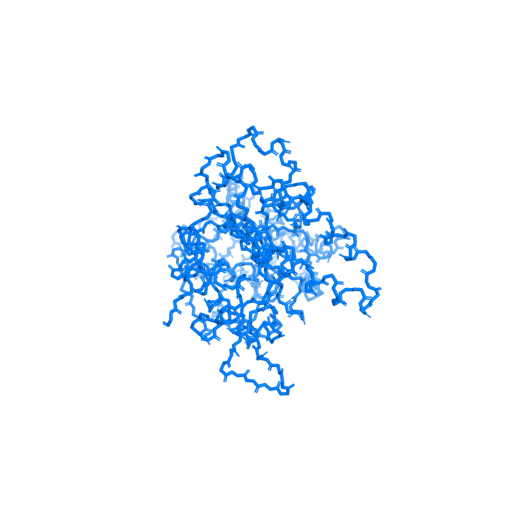5 1.00 95.06 315 ARG A CA 1
ATOM 2625 C C . ARG A 1 315 ? -11.482 -7.857 -1.032 1.00 95.06 315 ARG A C 1
ATOM 2627 O O . ARG A 1 315 ? -12.610 -7.425 -0.808 1.00 95.06 315 ARG A O 1
ATOM 2634 N N . PHE A 1 316 ? -10.689 -8.362 -0.089 1.00 94.38 316 PHE A N 1
ATOM 2635 C CA . PHE A 1 316 ? -11.012 -8.337 1.336 1.00 94.38 316 PHE A CA 1
ATOM 2636 C C . PHE A 1 316 ? -11.232 -6.898 1.816 1.00 94.38 316 PHE A C 1
ATOM 2638 O O . PHE A 1 316 ? -12.308 -6.583 2.325 1.00 94.38 316 PHE A O 1
ATOM 2645 N N . LEU A 1 317 ? -10.277 -6.000 1.559 1.00 93.62 317 LEU A N 1
ATOM 2646 C CA . LEU A 1 317 ? -10.384 -4.598 1.960 1.00 93.62 317 LEU A CA 1
ATOM 2647 C C . LEU A 1 317 ? -11.608 -3.920 1.340 1.00 93.62 317 LEU A C 1
ATOM 2649 O O . LEU A 1 317 ? -12.374 -3.247 2.026 1.00 93.62 317 LEU A O 1
ATOM 2653 N N . HIS A 1 318 ? -11.834 -4.135 0.045 1.00 92.31 318 HIS A N 1
ATOM 2654 C CA . HIS A 1 318 ? -12.988 -3.585 -0.652 1.00 92.31 318 HIS A CA 1
ATOM 2655 C C . HIS A 1 318 ? -14.306 -4.137 -0.094 1.00 92.31 318 HIS A C 1
ATOM 2657 O O . HIS A 1 318 ? -15.269 -3.391 0.051 1.00 92.31 318 HIS A O 1
ATOM 2663 N N . LYS A 1 319 ? -14.381 -5.425 0.248 1.00 92.44 319 LYS A N 1
ATOM 2664 C CA . LYS A 1 319 ? -15.597 -6.028 0.808 1.00 92.44 319 LYS A CA 1
ATOM 2665 C C . LYS A 1 319 ? -15.954 -5.441 2.176 1.00 92.44 319 LYS A C 1
ATOM 2667 O O . LYS A 1 319 ? -17.127 -5.157 2.408 1.00 92.44 319 LYS A O 1
ATOM 2672 N N . TYR A 1 320 ? -14.970 -5.261 3.056 1.00 91.50 320 TYR A N 1
ATOM 2673 C CA . TYR A 1 320 ? -15.233 -4.922 4.459 1.00 91.50 320 TYR A CA 1
ATOM 2674 C C . TYR A 1 320 ? -15.100 -3.436 4.799 1.00 91.50 320 TYR A C 1
ATOM 2676 O O . TYR A 1 320 ? -15.758 -2.998 5.735 1.00 91.50 320 TYR A O 1
ATOM 2684 N N . PHE A 1 321 ? -14.328 -2.655 4.036 1.00 88.94 321 PHE A N 1
ATOM 2685 C CA . PHE A 1 321 ? -14.055 -1.242 4.350 1.00 88.94 321 PHE A CA 1
ATOM 2686 C C . PHE A 1 321 ? -14.480 -0.253 3.263 1.00 88.94 321 PHE A C 1
ATOM 2688 O O . PHE A 1 321 ? -14.405 0.958 3.476 1.00 88.94 321 PHE A O 1
ATOM 2695 N N . SER A 1 322 ? -14.921 -0.713 2.086 1.00 83.81 322 SER A N 1
ATOM 2696 C CA . SER A 1 322 ? -15.378 0.232 1.060 1.00 83.81 322 SER A CA 1
ATOM 2697 C C . SER A 1 322 ? -16.606 1.021 1.525 1.00 83.81 322 SER A C 1
ATOM 2699 O O . SER A 1 322 ? -17.410 0.564 2.338 1.00 83.81 322 SER A O 1
ATOM 2701 N N . ASN A 1 323 ? -16.748 2.234 0.983 1.00 80.50 323 ASN A N 1
ATOM 2702 C CA . ASN A 1 323 ? -17.902 3.112 1.192 1.00 80.50 323 ASN A CA 1
ATOM 2703 C C . ASN A 1 323 ? -18.169 3.497 2.660 1.00 80.50 323 ASN A C 1
ATOM 2705 O O . ASN A 1 323 ? -19.307 3.798 3.013 1.00 80.50 323 ASN A O 1
ATOM 2709 N N . GLY A 1 324 ? -17.146 3.512 3.521 1.00 79.88 324 GLY A N 1
ATOM 2710 C CA . GLY A 1 324 ? -17.321 3.881 4.930 1.00 79.88 324 GLY A CA 1
ATOM 2711 C C . GLY A 1 324 ? -18.031 2.822 5.766 1.00 79.88 324 GLY A C 1
ATOM 2712 O O . GLY A 1 324 ? -18.624 3.159 6.786 1.00 79.88 324 GLY A O 1
ATOM 2713 N N . ASN A 1 325 ? -18.008 1.555 5.343 1.00 83.44 325 ASN A N 1
ATOM 2714 C CA . ASN A 1 325 ? -18.560 0.477 6.149 1.00 83.44 325 ASN A CA 1
ATOM 2715 C C . ASN A 1 325 ? -17.667 0.204 7.370 1.00 83.44 325 ASN A C 1
ATOM 2717 O O . ASN A 1 325 ? -16.573 -0.337 7.243 1.00 83.44 325 ASN A O 1
ATOM 2721 N N . LEU A 1 326 ? -18.163 0.558 8.556 1.00 90.12 326 LEU A N 1
ATOM 2722 C CA . LEU A 1 326 ? -17.493 0.309 9.836 1.00 90.12 326 LEU A CA 1
ATOM 2723 C C . LEU A 1 326 ? -18.109 -0.865 10.614 1.00 90.12 326 LEU A C 1
ATOM 2725 O O . LEU A 1 326 ? -17.629 -1.198 11.692 1.00 90.12 326 LEU A O 1
ATOM 2729 N N . GLN A 1 327 ? -19.139 -1.535 10.082 1.00 90.56 327 GLN A N 1
ATOM 2730 C CA . GLN A 1 327 ? -19.810 -2.634 10.792 1.00 90.56 327 GLN A CA 1
ATOM 2731 C C . GLN A 1 327 ? -18.888 -3.835 10.995 1.00 90.56 327 GLN A C 1
ATOM 2733 O O . GLN A 1 327 ? -18.886 -4.437 12.062 1.00 90.56 327 GLN A O 1
ATOM 2738 N N . SER A 1 328 ? -18.090 -4.182 9.982 1.00 91.31 328 SER A N 1
ATOM 2739 C CA . SER A 1 328 ? -17.135 -5.288 10.090 1.00 91.31 328 SER A CA 1
ATOM 2740 C C . SER A 1 328 ? -16.027 -4.980 11.090 1.00 91.31 328 SER A C 1
ATOM 2742 O O . SER A 1 328 ? -15.645 -5.844 11.871 1.00 91.31 328 SER A O 1
ATOM 2744 N N . LEU A 1 329 ? -15.584 -3.721 11.119 1.00 90.81 329 LEU A N 1
ATOM 2745 C CA . LEU A 1 329 ? -14.634 -3.221 12.104 1.00 90.81 329 LEU A CA 1
ATOM 2746 C C . LEU A 1 329 ? -15.186 -3.349 13.527 1.00 90.81 329 LEU A C 1
ATOM 2748 O O . LEU A 1 329 ? -14.502 -3.852 14.411 1.00 90.81 329 LEU A O 1
ATOM 2752 N N . GLN A 1 330 ? -16.443 -2.949 13.726 1.00 93.38 330 GLN A N 1
ATOM 2753 C CA . GLN A 1 330 ? -17.125 -3.096 15.005 1.00 93.38 330 GLN A CA 1
ATOM 2754 C C . GLN A 1 330 ? -17.249 -4.569 15.401 1.00 93.38 330 GLN A C 1
ATOM 2756 O O . GLN A 1 330 ? -16.819 -4.933 16.483 1.00 93.38 330 GLN A O 1
ATOM 2761 N N . ALA A 1 331 ? -17.728 -5.442 14.515 1.00 93.56 331 ALA A N 1
ATOM 2762 C CA . ALA A 1 331 ? -17.853 -6.869 14.813 1.00 93.56 331 ALA A CA 1
ATOM 2763 C C . ALA A 1 331 ? -16.527 -7.510 15.256 1.00 93.56 331 ALA A C 1
ATOM 2765 O O . ALA A 1 331 ? -16.491 -8.210 16.267 1.00 93.56 331 ALA A O 1
ATOM 2766 N N . TRP A 1 332 ? -15.422 -7.222 14.563 1.00 93.38 332 TRP A N 1
ATOM 2767 C CA . TRP A 1 332 ? -14.111 -7.742 14.957 1.00 93.38 332 TRP A CA 1
ATOM 2768 C C . TRP A 1 332 ? -13.594 -7.151 16.276 1.00 93.38 332 TRP A C 1
ATOM 2770 O O . TRP A 1 332 ? -12.989 -7.886 17.050 1.00 93.38 332 TRP A O 1
ATOM 2780 N N . ALA A 1 333 ? -13.867 -5.877 16.584 1.00 94.12 333 ALA A N 1
ATOM 2781 C CA . ALA A 1 333 ? -13.540 -5.299 17.896 1.00 94.12 333 ALA A CA 1
ATOM 2782 C C . ALA A 1 333 ? -14.313 -5.977 19.046 1.00 94.12 333 ALA A C 1
ATOM 2784 O O . ALA A 1 333 ? -13.829 -6.044 20.171 1.00 94.12 333 ALA A O 1
ATOM 2785 N N . TYR A 1 334 ? -15.491 -6.534 18.755 1.00 94.19 334 TYR A N 1
ATOM 2786 C CA . TYR A 1 334 ? -16.275 -7.349 19.687 1.00 94.19 334 TYR A CA 1
ATOM 2787 C C . TYR A 1 334 ? -15.926 -8.850 19.628 1.00 94.19 334 TYR A C 1
ATOM 2789 O O . TYR A 1 334 ? -16.548 -9.656 20.318 1.00 94.19 334 TYR A O 1
ATOM 2797 N N . GLY A 1 335 ? -14.913 -9.236 18.845 1.00 90.75 335 GLY A N 1
ATOM 2798 C CA . GLY A 1 335 ? -14.411 -10.609 18.754 1.00 90.75 335 GLY A CA 1
ATOM 2799 C C . GLY A 1 335 ? -15.225 -11.545 17.856 1.00 90.75 335 GLY A C 1
ATOM 2800 O O . GLY A 1 335 ? -14.984 -12.753 17.869 1.00 90.75 335 GLY A O 1
ATOM 2801 N N . ASP A 1 336 ? -16.173 -11.025 17.073 1.00 92.06 336 ASP A N 1
ATOM 2802 C CA . ASP A 1 336 ? -16.990 -11.846 16.181 1.00 92.06 336 ASP A CA 1
ATOM 2803 C C . ASP A 1 336 ? -16.240 -12.229 14.896 1.00 92.06 336 ASP A C 1
ATOM 2805 O O . ASP A 1 336 ? -15.379 -11.508 14.390 1.00 92.06 336 ASP A O 1
ATOM 2809 N N . VAL A 1 337 ? -16.590 -13.395 14.350 1.00 91.00 337 VAL A N 1
ATOM 2810 C CA . VAL A 1 337 ? -16.020 -13.935 13.110 1.00 91.00 337 VAL A CA 1
ATOM 2811 C C . VAL A 1 337 ? -16.947 -13.599 11.946 1.00 91.00 337 VAL A C 1
ATOM 2813 O O . VAL A 1 337 ? -18.137 -13.909 11.989 1.00 91.00 337 VAL A O 1
ATOM 2816 N N . ILE A 1 338 ? -16.406 -13.019 10.873 1.00 90.00 338 ILE A N 1
ATOM 2817 C CA . ILE A 1 338 ? -17.172 -12.669 9.668 1.00 90.00 338 ILE A CA 1
ATOM 2818 C C . ILE A 1 338 ? -16.628 -13.462 8.487 1.00 90.00 338 ILE A C 1
ATOM 2820 O O . ILE A 1 338 ? -15.456 -13.338 8.156 1.00 90.00 338 ILE A O 1
ATOM 2824 N N . ASP A 1 339 ? -17.473 -14.267 7.836 1.00 89.94 339 ASP A N 1
ATOM 2825 C CA . ASP A 1 339 ? -17.086 -15.121 6.699 1.00 89.94 339 ASP A CA 1
ATOM 2826 C C . ASP A 1 339 ? -15.857 -16.009 6.984 1.00 89.94 339 ASP A C 1
ATOM 2828 O O . ASP A 1 339 ? -14.992 -16.187 6.127 1.00 89.94 339 ASP A O 1
ATOM 2832 N N . ASN A 1 340 ? -15.784 -16.567 8.198 1.00 91.00 340 ASN A N 1
ATOM 2833 C CA . ASN A 1 340 ? -14.638 -17.329 8.719 1.00 91.00 340 ASN A CA 1
ATOM 2834 C C . ASN A 1 340 ? -13.351 -16.510 8.921 1.00 91.00 340 ASN A C 1
ATOM 2836 O O . ASN A 1 340 ? -12.275 -17.082 9.082 1.00 91.00 340 ASN A O 1
ATOM 2840 N N . ILE A 1 341 ? -13.441 -15.179 8.923 1.00 91.69 341 ILE A N 1
ATOM 2841 C CA . ILE A 1 341 ? -12.306 -14.288 9.154 1.00 91.69 341 ILE A CA 1
ATOM 2842 C C . ILE A 1 341 ? -12.407 -13.652 10.536 1.00 91.69 341 ILE A C 1
ATOM 2844 O O . ILE A 1 341 ? -13.403 -13.002 10.871 1.00 91.69 341 ILE A O 1
ATOM 2848 N N . LEU A 1 342 ? -11.329 -13.796 11.302 1.00 91.44 342 LEU A N 1
ATOM 2849 C CA . LEU A 1 342 ? -11.091 -13.084 12.551 1.00 91.44 342 LEU A CA 1
ATOM 2850 C C . LEU A 1 342 ? -9.928 -12.108 12.352 1.00 91.44 342 LEU A C 1
ATOM 2852 O O . LEU A 1 342 ? -8.862 -12.513 11.890 1.00 91.44 342 LEU A O 1
ATOM 2856 N N . VAL A 1 343 ? -10.117 -10.842 12.719 1.00 92.06 343 VAL A N 1
ATOM 2857 C CA . VAL A 1 343 ? -9.041 -9.841 12.744 1.00 92.06 343 VAL A CA 1
ATOM 2858 C C . VAL A 1 343 ? -8.638 -9.600 14.194 1.00 92.06 343 VAL A C 1
ATOM 2860 O O . VAL A 1 343 ? -9.432 -9.100 14.987 1.00 92.06 343 VAL A O 1
ATOM 2863 N N . GLN A 1 344 ? -7.410 -9.973 14.547 1.00 89.75 344 GLN A N 1
ATOM 2864 C CA . GLN A 1 344 ? -6.853 -9.807 15.888 1.00 89.75 344 GLN A CA 1
ATOM 2865 C C . GLN A 1 344 ? -6.359 -8.373 16.077 1.00 89.75 344 GLN A C 1
ATOM 2867 O O . GLN A 1 344 ? -5.211 -8.053 15.797 1.00 89.75 344 GLN A O 1
ATOM 2872 N N . MET A 1 345 ? -7.239 -7.488 16.531 1.00 91.31 345 MET A N 1
ATOM 2873 C CA . MET A 1 345 ? -6.883 -6.084 16.712 1.00 91.31 345 MET A CA 1
ATOM 2874 C C . MET A 1 345 ? -5.907 -5.897 17.868 1.00 91.31 345 MET A C 1
ATOM 2876 O O . MET A 1 345 ? -6.044 -6.511 18.926 1.00 91.31 345 MET A O 1
ATOM 2880 N N . HIS A 1 346 ? -4.968 -4.967 17.697 1.00 92.81 346 HIS A N 1
ATOM 2881 C CA . HIS A 1 346 ? -4.247 -4.421 18.838 1.00 92.81 346 HIS A CA 1
ATOM 2882 C C . HIS A 1 346 ? -5.249 -3.816 19.832 1.00 92.81 346 HIS A C 1
ATOM 2884 O O . HIS A 1 346 ? -6.181 -3.117 19.419 1.00 92.81 346 HIS A O 1
ATOM 2890 N N . TRP A 1 347 ? -5.034 -4.036 21.132 1.00 94.19 347 TRP A N 1
ATOM 2891 C CA . TRP A 1 347 ? -5.968 -3.629 22.186 1.00 94.19 347 TRP A CA 1
ATOM 2892 C C . TRP A 1 347 ? -6.321 -2.135 22.114 1.00 94.19 347 TRP A C 1
ATOM 2894 O O . TRP A 1 347 ? -7.454 -1.748 22.377 1.00 94.19 347 TRP A O 1
ATOM 2904 N N . SER A 1 348 ? -5.391 -1.271 21.689 1.00 94.62 348 SER A N 1
ATOM 2905 C CA . SER A 1 348 ? -5.667 0.169 21.586 1.00 94.62 348 SER A CA 1
ATOM 2906 C C . SER A 1 348 ? -6.696 0.476 20.501 1.00 94.62 348 SER A C 1
ATOM 2908 O O . SER A 1 348 ? -7.530 1.358 20.682 1.00 94.62 348 SER A O 1
ATOM 2910 N N . GLN A 1 349 ? -6.676 -0.265 19.396 1.00 94.75 349 GLN A N 1
ATOM 2911 C CA . GLN A 1 349 ? -7.628 -0.106 18.304 1.00 94.75 349 GLN A CA 1
ATOM 2912 C C . GLN A 1 349 ? -8.981 -0.725 18.661 1.00 94.75 349 GLN A C 1
ATOM 2914 O O . GLN A 1 349 ? -10.017 -0.134 18.374 1.00 94.75 349 GLN A O 1
ATOM 2919 N N . GLU A 1 350 ? -8.968 -1.871 19.343 1.00 95.75 350 GLU A N 1
ATOM 2920 C CA . GLU A 1 350 ? -10.162 -2.520 19.889 1.00 95.75 350 GLU A CA 1
ATOM 2921 C C . GLU A 1 350 ? -10.943 -1.564 20.808 1.00 95.75 350 GLU A C 1
ATOM 2923 O O . GLU A 1 350 ? -12.110 -1.261 20.550 1.00 95.75 350 GLU A O 1
ATOM 2928 N N . LEU A 1 351 ? -10.277 -1.014 21.831 1.00 97.44 351 LEU A N 1
ATOM 2929 C CA . LEU A 1 351 ? -10.895 -0.093 22.788 1.00 97.44 351 LEU A CA 1
ATOM 2930 C C . LEU A 1 351 ? -11.400 1.195 22.114 1.00 97.44 351 LEU A C 1
ATOM 2932 O O . LEU A 1 351 ? -12.464 1.694 22.475 1.00 97.44 351 LEU A O 1
ATOM 2936 N N . MET A 1 352 ? -10.693 1.709 21.100 1.00 97.06 352 MET A N 1
ATOM 2937 C CA . MET A 1 352 ? -11.149 2.869 20.326 1.00 97.06 352 MET A CA 1
ATOM 2938 C C . MET A 1 352 ? -12.499 2.602 19.649 1.00 97.06 352 MET A C 1
ATOM 2940 O O . MET A 1 352 ? -13.391 3.447 19.709 1.00 97.06 352 MET A O 1
ATOM 2944 N N . ILE A 1 353 ? -12.672 1.442 19.010 1.00 96.50 353 ILE A N 1
ATOM 2945 C CA . ILE A 1 353 ? -13.918 1.102 18.308 1.00 96.50 353 ILE A CA 1
ATOM 2946 C C . ILE A 1 353 ? -15.078 0.900 19.287 1.00 96.50 353 ILE A C 1
ATOM 2948 O O . ILE A 1 353 ? -16.180 1.387 19.025 1.00 96.50 353 ILE A O 1
ATOM 2952 N N . ILE A 1 354 ? -14.830 0.260 20.433 1.00 97.12 354 ILE A N 1
ATOM 2953 C CA . ILE A 1 354 ? -15.830 0.106 21.502 1.00 97.12 354 ILE A CA 1
ATOM 2954 C C . ILE A 1 354 ? -16.262 1.486 22.033 1.00 97.12 354 ILE A C 1
ATOM 2956 O O . ILE A 1 354 ? -17.456 1.768 22.148 1.00 97.12 354 ILE A O 1
ATOM 2960 N N . ALA A 1 355 ? -15.304 2.388 22.269 1.00 97.38 355 ALA A N 1
ATOM 2961 C CA . ALA A 1 355 ? -15.575 3.755 22.709 1.00 97.38 355 ALA A CA 1
ATOM 2962 C C . ALA A 1 355 ? -16.373 4.564 21.675 1.00 97.38 355 ALA A C 1
ATOM 2964 O O . ALA A 1 355 ? -17.318 5.269 22.034 1.00 97.38 355 ALA A O 1
ATOM 2965 N N . LEU A 1 356 ? -16.064 4.423 20.383 1.00 97.12 356 LEU A N 1
ATOM 2966 C CA . LEU A 1 356 ? -16.856 5.039 19.316 1.00 97.12 356 LEU A CA 1
ATOM 2967 C C . LEU A 1 356 ? -18.309 4.536 19.298 1.00 97.12 356 LEU A C 1
ATOM 2969 O O . LEU A 1 356 ? -19.191 5.295 18.906 1.00 97.12 356 LEU A O 1
ATOM 2973 N N . GLY A 1 357 ? -18.570 3.303 19.747 1.00 95.94 357 GLY A N 1
ATOM 2974 C CA . GLY A 1 357 ? -19.911 2.727 19.931 1.00 95.94 357 GLY A CA 1
ATOM 2975 C C . GLY A 1 357 ? -20.626 3.124 21.227 1.00 95.94 357 GLY A C 1
ATOM 2976 O O . GLY A 1 357 ? -21.751 2.682 21.450 1.00 95.94 357 GLY A O 1
ATOM 2977 N N . LEU A 1 358 ? -20.001 3.955 22.072 1.00 96.88 358 LEU A N 1
ATOM 2978 C CA . LEU A 1 358 ? -20.507 4.388 23.382 1.00 96.88 358 LEU A CA 1
ATOM 2979 C C . LEU A 1 358 ? -20.790 3.250 24.381 1.00 96.88 358 LEU A C 1
ATOM 2981 O O . LEU A 1 358 ? -21.542 3.445 25.340 1.00 96.88 358 LEU A O 1
ATOM 2985 N N . ASP A 1 359 ? -20.157 2.092 24.207 1.00 96.75 359 ASP A N 1
ATOM 2986 C CA . ASP A 1 359 ? -20.354 0.917 25.056 1.00 96.75 359 ASP A CA 1
ATOM 2987 C C . ASP A 1 359 ? -19.401 0.934 26.257 1.00 96.75 359 ASP A C 1
ATOM 2989 O O . ASP A 1 359 ? -18.309 0.366 26.248 1.00 96.75 359 ASP A O 1
ATOM 2993 N N . LYS A 1 360 ? -19.803 1.676 27.292 1.00 96.50 360 LYS A N 1
ATOM 2994 C CA . LYS A 1 360 ? -18.963 1.936 28.466 1.00 96.50 360 LYS A CA 1
ATOM 2995 C C . LYS A 1 360 ? -18.637 0.668 29.253 1.00 96.50 360 LYS A C 1
ATOM 2997 O O . LYS A 1 360 ? -17.509 0.513 29.715 1.00 96.50 360 LYS A O 1
ATOM 3002 N N . ASP A 1 361 ? -19.629 -0.196 29.429 1.00 96.88 361 ASP A N 1
ATOM 3003 C CA . ASP A 1 361 ? -19.496 -1.379 30.274 1.00 96.88 361 ASP A CA 1
ATOM 3004 C C . ASP A 1 361 ? -18.543 -2.382 29.618 1.00 96.88 361 ASP A C 1
ATOM 3006 O O . ASP A 1 361 ? -17.630 -2.886 30.276 1.00 96.88 361 ASP A O 1
ATOM 3010 N N . TYR A 1 362 ? -18.672 -2.584 28.301 1.00 96.94 362 TYR A N 1
ATOM 3011 C CA . TYR A 1 362 ? -17.752 -3.442 27.565 1.00 96.94 362 TYR A CA 1
ATOM 3012 C C . TYR A 1 362 ? -16.349 -2.827 27.445 1.00 96.94 362 TYR A C 1
ATOM 3014 O O . TYR A 1 362 ? -15.354 -3.543 27.542 1.00 96.94 362 TYR A O 1
ATOM 3022 N N . LEU A 1 363 ? -16.231 -1.499 27.309 1.00 97.94 363 LEU A N 1
ATOM 3023 C CA . LEU A 1 363 ? -14.929 -0.822 27.304 1.00 97.94 363 LEU A CA 1
ATOM 3024 C C . LEU A 1 363 ? -14.146 -1.086 28.600 1.00 97.94 363 LEU A C 1
ATOM 3026 O O . LEU A 1 363 ? -12.959 -1.410 28.540 1.00 97.94 363 LEU A O 1
ATOM 3030 N N . GLU A 1 364 ? -14.803 -0.968 29.759 1.00 98.19 364 GLU A N 1
ATOM 3031 C CA . GLU A 1 364 ? -14.199 -1.266 31.064 1.00 98.19 364 GLU A CA 1
ATOM 3032 C C . GLU A 1 364 ? -13.819 -2.748 31.174 1.00 98.19 364 GLU A C 1
ATOM 3034 O O . GLU A 1 364 ? -12.700 -3.060 31.579 1.00 98.19 364 GLU A O 1
ATOM 3039 N N . GLU A 1 365 ? -14.698 -3.668 30.761 1.00 97.81 365 GLU A N 1
ATOM 3040 C CA . GLU A 1 365 ? -14.410 -5.108 30.767 1.00 97.81 365 GLU A CA 1
ATOM 3041 C C . GLU A 1 365 ? -13.137 -5.434 29.971 1.00 97.81 365 GLU A C 1
ATOM 3043 O O . GLU A 1 365 ? -12.236 -6.128 30.459 1.00 97.81 365 GLU A O 1
ATOM 3048 N N . ARG A 1 366 ? -13.033 -4.904 28.749 1.00 97.56 366 ARG A N 1
ATOM 3049 C CA . ARG A 1 366 ? -11.895 -5.155 27.858 1.00 97.56 366 ARG A CA 1
ATOM 3050 C C . ARG A 1 366 ? -10.621 -4.469 28.342 1.00 97.56 366 ARG A C 1
ATOM 3052 O O . ARG A 1 366 ? -9.549 -5.070 28.260 1.00 97.56 366 ARG A O 1
ATOM 3059 N N . TYR A 1 367 ? -10.719 -3.274 28.921 1.00 98.25 367 TYR A N 1
ATOM 3060 C CA . TYR A 1 367 ? -9.595 -2.627 29.600 1.00 98.25 367 TYR A CA 1
ATOM 3061 C C . TYR A 1 367 ? -9.047 -3.494 30.745 1.00 98.25 367 TYR A C 1
ATOM 3063 O O . TYR A 1 367 ? -7.847 -3.770 30.769 1.00 98.25 367 TYR A O 1
ATOM 3071 N N . GLN A 1 368 ? -9.907 -3.994 31.639 1.00 98.06 368 GLN A N 1
ATOM 3072 C CA . GLN A 1 368 ? -9.498 -4.854 32.760 1.00 98.06 368 GLN A CA 1
ATOM 3073 C C . GLN A 1 368 ? -8.877 -6.173 32.283 1.00 98.06 368 GLN A C 1
ATOM 3075 O O . GLN A 1 368 ? -7.870 -6.633 32.830 1.00 98.06 368 GLN A O 1
ATOM 3080 N N . PHE A 1 369 ? -9.436 -6.770 31.227 1.00 97.44 369 PHE A N 1
ATOM 3081 C CA . PHE A 1 369 ? -8.878 -7.966 30.598 1.00 97.44 369 PHE A CA 1
ATOM 3082 C C . PHE A 1 369 ? -7.435 -7.742 30.121 1.00 97.44 369 PHE A C 1
ATOM 3084 O O . PHE A 1 369 ? -6.539 -8.509 30.486 1.00 97.44 369 PHE A O 1
ATOM 3091 N N . HIS A 1 370 ? -7.192 -6.677 29.351 1.00 97.31 370 HIS A N 1
ATOM 3092 C CA . HIS A 1 370 ? -5.855 -6.354 28.841 1.00 97.31 370 HIS A CA 1
ATOM 3093 C C . HIS A 1 370 ? -4.900 -5.938 29.960 1.00 97.31 370 HIS A C 1
ATOM 3095 O O . HIS A 1 370 ? -3.738 -6.348 29.956 1.00 97.31 370 HIS A O 1
ATOM 3101 N N . GLN A 1 371 ? -5.390 -5.211 30.967 1.00 97.69 371 GLN A N 1
ATOM 3102 C CA . GLN A 1 371 ? -4.606 -4.831 32.141 1.00 97.69 371 GLN A CA 1
ATOM 3103 C C . GLN A 1 371 ? -4.069 -6.066 32.874 1.00 97.69 371 GLN A C 1
ATOM 3105 O O . GLN A 1 371 ? -2.889 -6.107 33.232 1.00 97.69 371 GLN A O 1
ATOM 3110 N N . ASN A 1 372 ? -4.903 -7.094 33.051 1.00 97.19 372 ASN A N 1
ATOM 3111 C CA . ASN A 1 372 ? -4.502 -8.355 33.669 1.00 97.19 372 ASN A CA 1
ATOM 3112 C C . ASN A 1 372 ? -3.420 -9.080 32.847 1.00 97.19 372 ASN A C 1
ATOM 3114 O O . ASN A 1 372 ? -2.413 -9.514 33.405 1.00 97.19 372 ASN A O 1
ATOM 3118 N N . ILE A 1 373 ? -3.581 -9.177 31.521 1.00 95.50 373 ILE A N 1
ATOM 3119 C CA . ILE A 1 373 ? -2.584 -9.813 30.641 1.00 95.50 373 ILE A CA 1
ATOM 3120 C C . ILE A 1 373 ? -1.241 -9.081 30.718 1.00 95.50 373 ILE A C 1
ATOM 3122 O O . ILE A 1 373 ? -0.223 -9.699 31.031 1.00 95.50 373 ILE A O 1
ATOM 3126 N N . LEU A 1 374 ? -1.234 -7.766 30.490 1.00 95.31 374 LEU A N 1
ATOM 3127 C CA . LEU A 1 374 ? -0.002 -6.972 30.435 1.00 95.31 374 LEU A CA 1
ATOM 3128 C C . LEU A 1 374 ? 0.732 -6.937 31.782 1.00 95.31 374 LEU A C 1
ATOM 3130 O O . LEU A 1 374 ? 1.964 -6.984 31.811 1.00 95.31 374 LEU A O 1
ATOM 3134 N N . SER A 1 375 ? -0.014 -6.919 32.891 1.00 93.62 375 SER A N 1
ATOM 3135 C CA . SER A 1 375 ? 0.554 -7.002 34.242 1.00 93.62 375 SER A CA 1
ATOM 3136 C C . SER A 1 375 ? 1.220 -8.358 34.491 1.00 93.62 375 SER A C 1
ATOM 3138 O O . SER A 1 375 ? 2.339 -8.417 35.003 1.00 93.62 375 SER A O 1
ATOM 3140 N N . ASN A 1 376 ? 0.573 -9.455 34.084 1.00 95.12 376 ASN A N 1
ATOM 3141 C CA . ASN A 1 376 ? 1.131 -10.804 34.224 1.00 95.12 376 ASN A CA 1
ATOM 3142 C C . ASN A 1 376 ? 2.364 -11.018 33.332 1.00 95.12 376 ASN A C 1
ATOM 3144 O O . ASN A 1 376 ? 3.308 -11.699 33.737 1.00 95.12 376 ASN A O 1
ATOM 3148 N N . GLU A 1 377 ? 2.388 -10.402 32.148 1.00 94.88 377 GLU A N 1
ATOM 3149 C CA . GLU A 1 377 ? 3.533 -10.420 31.231 1.00 94.88 377 GLU A CA 1
ATOM 3150 C C . GLU A 1 377 ? 4.646 -9.421 31.596 1.00 94.88 377 GLU A C 1
ATOM 3152 O O . GLU A 1 377 ? 5.702 -9.441 30.962 1.00 94.88 377 GLU A O 1
ATOM 3157 N N . LYS A 1 378 ? 4.455 -8.578 32.623 1.00 92.50 378 LYS A N 1
ATOM 3158 C CA . LYS A 1 378 ? 5.409 -7.539 33.064 1.00 92.50 378 LYS A CA 1
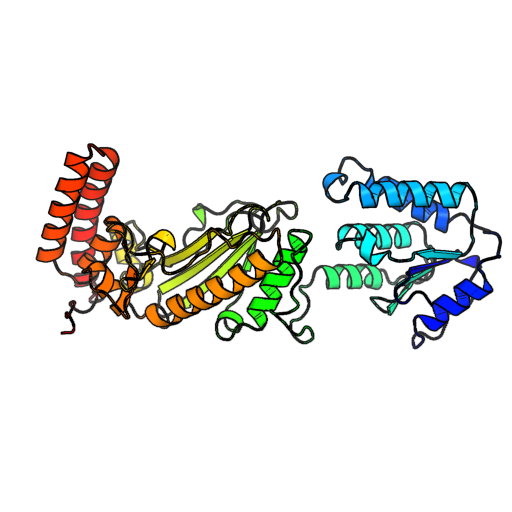ATOM 3159 C C . LYS A 1 378 ? 5.793 -6.551 31.952 1.00 92.50 378 LYS A C 1
ATOM 3161 O O . LYS A 1 378 ? 6.964 -6.197 31.798 1.00 92.50 378 LYS A O 1
ATOM 3166 N N . ARG A 1 379 ? 4.814 -6.117 31.153 1.00 90.81 379 ARG A N 1
ATOM 3167 C CA . ARG A 1 379 ? 5.008 -5.126 30.080 1.00 90.81 379 ARG A CA 1
ATOM 3168 C C . ARG A 1 379 ? 4.664 -3.714 30.554 1.00 90.81 379 ARG A C 1
ATOM 3170 O O . ARG A 1 379 ? 3.648 -3.155 30.152 1.00 90.81 379 ARG A O 1
ATOM 3177 N N . ASP A 1 380 ? 5.515 -3.131 31.392 1.00 91.88 380 ASP A N 1
ATOM 3178 C CA . ASP A 1 380 ? 5.224 -1.853 32.065 1.00 91.88 380 ASP A CA 1
ATOM 3179 C C . ASP A 1 380 ? 4.920 -0.697 31.091 1.00 91.88 380 ASP A C 1
ATOM 3181 O O . ASP A 1 380 ? 3.983 0.067 31.318 1.00 91.88 380 ASP A O 1
ATOM 3185 N N . SER A 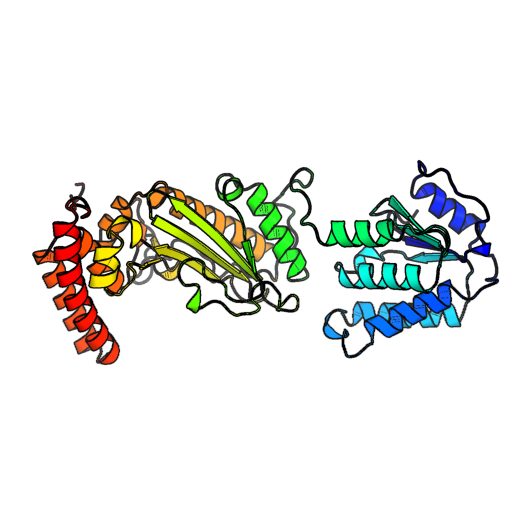1 381 ? 5.642 -0.601 29.968 1.00 92.75 381 SER A N 1
ATOM 3186 C CA . SER A 1 381 ? 5.403 0.441 28.954 1.00 92.75 381 SER A CA 1
ATOM 3187 C C . SER A 1 381 ? 4.060 0.283 28.234 1.00 92.75 381 SER A C 1
ATOM 3189 O O . SER A 1 381 ? 3.382 1.267 27.952 1.00 92.75 381 SER A O 1
ATOM 3191 N N . GLU A 1 382 ? 3.655 -0.957 27.947 1.00 95.25 382 GLU A N 1
ATOM 3192 C CA . GLU A 1 382 ? 2.350 -1.250 27.341 1.00 95.25 382 GLU A CA 1
ATOM 3193 C C . GLU A 1 382 ? 1.217 -0.993 28.334 1.00 95.25 382 GLU A C 1
ATOM 3195 O O . GLU A 1 382 ? 0.146 -0.534 27.949 1.00 95.25 382 GLU A O 1
ATOM 3200 N N . LEU A 1 383 ? 1.454 -1.252 29.622 1.00 95.56 383 LEU A N 1
ATOM 3201 C CA . LEU A 1 383 ? 0.493 -0.980 30.685 1.00 95.56 383 LEU A CA 1
ATOM 3202 C C . LEU A 1 383 ? 0.251 0.527 30.850 1.00 95.56 383 LEU A C 1
ATOM 3204 O O . LEU A 1 383 ? -0.895 0.954 30.988 1.00 95.56 383 LEU A O 1
ATOM 3208 N N . GLU A 1 384 ? 1.310 1.341 30.811 1.00 95.88 384 GLU A N 1
ATOM 3209 C CA . GLU A 1 384 ? 1.197 2.804 30.793 1.00 95.88 384 GLU A CA 1
ATOM 3210 C C . GLU A 1 384 ? 0.403 3.273 29.568 1.00 95.88 384 GLU A C 1
ATOM 3212 O O . GLU A 1 384 ? -0.577 4.010 29.711 1.00 95.88 384 GLU A O 1
ATOM 3217 N N . TYR A 1 385 ? 0.740 2.750 28.384 1.00 96.12 385 TYR A N 1
ATOM 3218 C CA . TYR A 1 385 ? 0.028 3.071 27.149 1.00 96.12 385 TYR A CA 1
ATOM 3219 C C . TYR A 1 385 ? -1.459 2.667 27.203 1.00 96.12 385 TYR A C 1
ATOM 3221 O O . TYR A 1 385 ? -2.318 3.428 26.745 1.00 96.12 385 TYR A O 1
ATOM 3229 N N . LEU A 1 386 ? -1.791 1.517 27.800 1.00 97.50 386 LEU A N 1
ATOM 3230 C CA . LEU A 1 386 ? -3.170 1.063 28.017 1.00 97.50 386 LEU A CA 1
ATOM 3231 C C . LEU A 1 386 ? -3.942 2.023 28.922 1.00 97.50 386 LEU A C 1
ATOM 3233 O O . LEU A 1 386 ? -5.054 2.429 28.577 1.00 97.50 386 LEU A O 1
ATOM 3237 N N . ASN A 1 387 ? -3.355 2.404 30.056 1.00 96.88 387 ASN A N 1
ATOM 3238 C CA . ASN A 1 387 ? -3.990 3.301 31.020 1.00 96.88 387 ASN A CA 1
ATOM 3239 C C . ASN A 1 387 ? -4.281 4.677 30.409 1.00 96.88 387 ASN A C 1
ATOM 3241 O O . ASN A 1 387 ? -5.345 5.250 30.656 1.00 96.88 387 ASN A O 1
ATOM 3245 N N . ASP A 1 388 ? -3.358 5.211 29.613 1.00 96.00 388 ASP A N 1
ATOM 3246 C CA . ASP A 1 388 ? -3.552 6.501 28.950 1.00 96.00 388 ASP A CA 1
ATOM 3247 C C . ASP A 1 388 ? -4.576 6.411 27.821 1.00 96.00 388 ASP A C 1
ATOM 3249 O O . ASP A 1 388 ? -5.486 7.238 27.758 1.00 96.00 388 ASP A O 1
ATOM 3253 N N . SER A 1 389 ? -4.523 5.348 27.014 1.00 95.56 389 SER A N 1
ATOM 3254 C CA . SER A 1 389 ? -5.530 5.095 25.978 1.00 95.56 389 SER A CA 1
ATOM 3255 C C . SER A 1 389 ? -6.933 4.959 26.576 1.00 95.56 389 SER A C 1
ATOM 3257 O O . SER A 1 389 ? -7.886 5.518 26.046 1.00 95.56 389 SER A O 1
ATOM 3259 N N . TYR A 1 390 ? -7.085 4.277 27.715 1.00 97.12 390 TYR A N 1
ATOM 3260 C CA . TYR A 1 390 ? -8.383 4.130 28.376 1.00 97.12 390 TYR A CA 1
ATOM 3261 C C . TYR A 1 390 ? -8.964 5.476 28.849 1.00 97.12 390 TYR A C 1
ATOM 3263 O O . TYR A 1 390 ? -10.150 5.750 28.640 1.00 97.12 390 TYR A O 1
ATOM 3271 N N . LYS A 1 391 ? -8.139 6.361 29.431 1.00 96.12 391 LYS A N 1
ATOM 3272 C CA . LYS A 1 391 ? -8.564 7.731 29.790 1.00 96.12 391 LYS A CA 1
ATOM 3273 C C . LYS A 1 391 ? -8.982 8.525 28.552 1.00 96.12 391 LYS A C 1
ATOM 3275 O O . LYS A 1 391 ? -10.005 9.208 28.569 1.00 96.12 391 LYS A O 1
ATOM 3280 N N . GLU A 1 392 ? -8.203 8.420 27.481 1.00 95.75 392 GLU A N 1
ATOM 3281 C CA . GLU A 1 392 ? -8.471 9.099 26.212 1.00 95.75 392 GLU A CA 1
ATOM 3282 C C . GLU A 1 392 ? -9.763 8.612 25.565 1.00 95.75 392 GLU A C 1
ATOM 3284 O O . GLU A 1 392 ? -10.540 9.418 25.063 1.00 95.75 392 GLU A O 1
ATOM 3289 N N . TYR A 1 393 ? -10.039 7.313 25.613 1.00 97.00 393 TYR A N 1
ATOM 3290 C CA . TYR A 1 393 ? -11.251 6.748 25.036 1.00 97.00 393 TYR A CA 1
ATOM 3291 C C . TYR A 1 393 ? -12.506 7.073 25.846 1.00 97.00 393 TYR A C 1
ATOM 3293 O O . TYR A 1 393 ? -13.560 7.282 25.250 1.00 97.00 393 TYR A O 1
ATOM 3301 N N . ASN A 1 394 ? -12.398 7.259 27.164 1.00 97.06 394 ASN A N 1
ATOM 3302 C CA . ASN A 1 394 ? -13.484 7.856 27.947 1.00 97.06 394 ASN A CA 1
ATOM 3303 C C . ASN A 1 394 ? -13.778 9.302 27.507 1.00 97.06 394 ASN A C 1
ATOM 3305 O O . ASN A 1 394 ? -14.940 9.656 27.317 1.00 97.06 394 ASN A O 1
ATOM 3309 N N . LEU A 1 395 ? -12.744 10.123 27.275 1.00 97.12 395 LEU A N 1
ATOM 3310 C CA . LEU A 1 395 ? -12.926 11.468 26.713 1.00 97.12 395 LEU A CA 1
ATOM 3311 C C . LEU A 1 395 ? -13.548 11.408 25.308 1.00 97.12 395 LEU A C 1
ATOM 3313 O O . LEU A 1 395 ? -14.472 12.163 25.013 1.00 97.12 395 LEU A O 1
ATOM 3317 N N . LEU A 1 396 ? -13.079 10.496 24.450 1.00 97.88 396 LEU A N 1
ATOM 3318 C CA . LEU A 1 396 ? -13.613 10.304 23.101 1.00 97.88 396 LEU A CA 1
ATOM 3319 C C . LEU A 1 396 ? -15.117 10.018 23.124 1.00 97.88 396 LEU A C 1
ATOM 3321 O O . LEU A 1 396 ? -15.845 10.621 22.339 1.00 97.88 396 LEU A O 1
ATOM 3325 N N . MET A 1 397 ? -15.580 9.147 24.029 1.00 97.81 397 MET A N 1
ATOM 3326 C CA . MET A 1 397 ? -17.004 8.833 24.192 1.00 97.81 397 MET A CA 1
ATOM 3327 C C . MET A 1 397 ? -17.841 10.088 24.446 1.00 97.81 397 MET A C 1
ATOM 3329 O O . MET A 1 397 ? -18.905 10.252 23.849 1.00 97.81 397 MET A O 1
ATOM 3333 N N . ASP A 1 398 ? -17.373 10.989 25.308 1.00 97.31 398 ASP A N 1
ATOM 3334 C CA . ASP A 1 398 ? -18.088 12.232 25.592 1.00 97.31 398 ASP A CA 1
ATOM 3335 C C . ASP A 1 398 ? -18.110 13.159 24.370 1.00 97.31 398 ASP A C 1
ATOM 3337 O O . ASP A 1 398 ? -19.161 13.720 24.053 1.00 97.31 398 ASP A O 1
ATOM 3341 N N . LEU A 1 399 ? -17.002 13.251 23.627 1.00 97.25 399 LEU A N 1
ATOM 3342 C CA . LEU A 1 399 ? -16.910 14.090 22.427 1.00 97.25 399 LEU A CA 1
ATOM 3343 C C . LEU A 1 399 ? -17.802 13.585 21.285 1.00 97.25 399 LEU A C 1
ATOM 3345 O O . LEU A 1 399 ? -18.512 14.381 20.673 1.00 97.25 399 LEU A O 1
ATOM 3349 N N . VAL A 1 400 ? -17.815 12.280 20.996 1.00 96.81 400 VAL A N 1
ATOM 3350 C CA . VAL A 1 400 ? -18.672 11.735 19.921 1.00 96.81 400 VAL A CA 1
ATOM 3351 C C . VAL A 1 400 ? -20.149 11.716 20.313 1.00 96.81 400 VAL A C 1
ATOM 3353 O O . VAL A 1 400 ? -21.018 11.811 19.442 1.00 96.81 400 VAL A O 1
ATOM 3356 N N . ARG A 1 401 ? -20.454 11.660 21.618 1.00 96.12 401 ARG A N 1
ATOM 3357 C CA . ARG A 1 401 ? -21.812 11.861 22.141 1.00 96.12 401 ARG A CA 1
ATOM 3358 C C . ARG A 1 401 ? -22.258 13.317 21.987 1.00 96.12 401 ARG A C 1
ATOM 3360 O O . ARG A 1 401 ? -23.374 13.536 21.527 1.00 96.12 401 ARG A O 1
ATOM 3367 N N . GLU A 1 402 ? -21.406 14.289 22.329 1.00 92.88 402 GLU A N 1
ATOM 3368 C CA . GLU A 1 402 ? -21.650 15.732 22.122 1.00 92.88 402 GLU A CA 1
ATOM 3369 C C . GLU A 1 402 ? -21.906 16.035 20.638 1.00 92.88 402 GLU A C 1
ATOM 3371 O O . GLU A 1 402 ? -22.837 16.765 20.303 1.00 92.88 402 GLU A O 1
ATOM 3376 N N . ALA A 1 403 ? -21.118 15.427 19.750 1.00 92.62 403 ALA A N 1
ATOM 3377 C CA . ALA A 1 403 ? -21.213 15.618 18.306 1.00 92.62 403 ALA A CA 1
ATOM 3378 C C . ALA A 1 403 ? -22.395 14.893 17.642 1.00 92.62 403 ALA A C 1
ATOM 3380 O O . ALA A 1 403 ? -22.752 15.221 16.511 1.00 92.62 403 ALA A O 1
ATOM 3381 N N . GLY A 1 404 ? -22.969 13.877 18.296 1.00 93.94 404 GLY A N 1
ATOM 3382 C CA . GLY A 1 404 ? -23.963 12.991 17.684 1.00 93.94 404 GLY A CA 1
ATOM 3383 C C . GLY A 1 404 ? -23.403 12.141 16.535 1.00 93.94 404 GLY A C 1
ATOM 3384 O O . GLY A 1 404 ? -24.147 11.775 15.629 1.00 93.94 404 GLY A O 1
ATOM 3385 N N . THR A 1 405 ? -22.100 11.851 16.551 1.00 94.75 405 THR A N 1
ATOM 3386 C CA . THR A 1 405 ? -21.377 11.136 15.482 1.00 94.75 405 THR A CA 1
ATOM 3387 C C . THR A 1 405 ? -21.005 9.704 15.851 1.00 94.75 405 THR A C 1
ATOM 3389 O O . THR A 1 405 ? -20.396 9.017 15.039 1.00 94.75 405 THR A O 1
ATOM 3392 N N . ALA A 1 406 ? -21.344 9.253 17.061 1.00 95.00 406 ALA A N 1
ATOM 3393 C CA . ALA A 1 406 ? -21.040 7.910 17.545 1.00 95.00 406 ALA A CA 1
ATOM 3394 C C . ALA A 1 406 ? -21.457 6.801 16.560 1.00 95.00 406 ALA A C 1
ATOM 3396 O O . ALA A 1 406 ? -22.452 6.919 15.836 1.00 95.00 406 ALA A O 1
ATOM 3397 N N . LEU A 1 407 ? -20.715 5.692 16.579 1.00 94.38 407 LEU A N 1
ATOM 3398 C CA . LEU A 1 407 ? -21.124 4.467 15.903 1.00 94.38 407 LEU A CA 1
ATOM 3399 C C . LEU A 1 407 ? -22.474 4.001 16.449 1.00 94.38 407 LEU A C 1
ATOM 3401 O O . LEU A 1 407 ? -22.788 4.165 17.629 1.00 94.38 407 LEU A O 1
ATOM 3405 N N . ALA A 1 408 ? -23.259 3.366 15.580 1.00 91.31 408 ALA A N 1
ATOM 3406 C CA . ALA A 1 408 ? -24.453 2.668 16.026 1.00 91.31 408 ALA A CA 1
ATOM 3407 C C . ALA A 1 408 ? -24.072 1.611 17.083 1.00 91.31 408 ALA A C 1
ATOM 3409 O O . ALA A 1 408 ? -23.014 0.986 16.951 1.00 91.31 408 ALA A O 1
ATOM 3410 N N . PRO A 1 409 ? -24.914 1.381 18.107 1.00 90.19 409 PRO A N 1
ATOM 3411 C CA . PRO A 1 409 ? -24.666 0.335 19.090 1.00 90.19 409 PRO A CA 1
ATOM 3412 C C . PRO A 1 409 ? -24.434 -1.011 18.408 1.00 90.19 409 PRO A C 1
ATOM 3414 O O . PRO A 1 409 ? -25.150 -1.359 17.462 1.00 90.19 409 PRO A O 1
ATOM 3417 N N . TYR A 1 410 ? -23.445 -1.764 18.888 1.00 92.31 410 TYR A N 1
ATOM 3418 C CA . TYR A 1 410 ? -23.161 -3.068 18.314 1.00 92.31 410 TYR A CA 1
ATOM 3419 C C . TYR A 1 410 ? -24.342 -4.011 18.547 1.00 92.31 410 TYR A C 1
ATOM 3421 O O . TYR A 1 410 ? -24.838 -4.153 19.663 1.00 92.31 410 TYR A O 1
ATOM 3429 N N . GLN A 1 411 ? -24.794 -4.663 17.481 1.00 86.00 411 GLN A N 1
ATOM 3430 C CA . GLN A 1 411 ? -25.811 -5.701 17.552 1.00 86.00 411 GLN A CA 1
ATOM 3431 C C . GLN A 1 411 ? -25.195 -6.987 17.034 1.00 86.00 411 GLN A C 1
ATOM 3433 O O . GLN A 1 411 ? -24.966 -7.129 15.829 1.00 86.00 411 GLN A O 1
ATOM 3438 N N . LYS A 1 412 ? -24.935 -7.917 17.954 1.00 80.44 412 LYS A N 1
ATOM 3439 C CA . LYS A 1 412 ? -24.484 -9.255 17.596 1.00 80.44 412 LYS A CA 1
ATOM 3440 C C . LYS A 1 412 ? -25.547 -9.893 16.706 1.00 80.44 412 LYS A C 1
ATOM 3442 O O . LYS A 1 412 ? -26.696 -10.041 17.119 1.00 80.44 412 LYS A O 1
ATOM 3447 N N . LYS A 1 413 ? -25.177 -10.201 15.464 1.00 65.50 413 LYS A N 1
ATOM 3448 C CA . LYS A 1 413 ? -26.047 -10.959 14.565 1.00 65.50 413 LYS A CA 1
ATOM 3449 C C . LYS A 1 413 ? -25.990 -12.418 15.010 1.00 65.50 413 LYS A C 1
ATOM 3451 O O . LYS A 1 413 ? -24.899 -12.979 15.068 1.00 65.50 413 LYS A O 1
ATOM 3456 N N . GLU A 1 414 ? -27.145 -12.958 15.388 1.00 51.28 414 GLU A N 1
ATOM 3457 C CA . GLU A 1 414 ? -27.325 -14.378 15.726 1.00 51.28 414 GLU A CA 1
ATOM 3458 C C . GLU A 1 414 ? -27.074 -15.302 14.531 1.00 51.28 414 GLU A C 1
ATOM 3460 O O . GLU A 1 414 ? -27.414 -14.908 13.386 1.00 51.28 414 GLU A O 1
#

Sequence (414 aa):
MSLGAVYLWEPEVTGKFPDLNESERTAYELYQKHRNTSPKGKKIRDWAEFMLNKVTDDAYSDYFTEETKQWCVSLQQALLADPCAVLELDNFDHIAQGDALYRVFYEAVQETGVGFYEPRFAVWGFSVLQVPDDAVAQVLKTYLKPLSSEQQSFDLDNIEAPRNIKKAEELFQLWCSYHPILKNYELHTFYNSYDFIEPRMCEPDAKTAIDSPCRFFSFFKECNNISYQLHFILFSFTMSPNVDFKFDLTNHFLTPELKEKFGKKLKFRIDIPDIRDTTRESHGTYALNFDFIRCKWESTYGVKKFFQEFDKFVRFLHKYFSNGNLQSLQAWAYGDVIDNILVQMHWSQELMIIALGLDKDYLEERYQFHQNILSNEKRDSELEYLNDSYKEYNLLMDLVREAGTALAPYQKKE